Protein AF-0000000075929329 (afdb_homodimer)

Sequence (388 aa):
MALRPLWKFTHVRNILRFARRPSLLTKIAGKAAFSTTAAWSLPVLVRCAEDDSDDTLAAIDPETLSHEFLIKQASVVAVEAASRVLIQLTAAILDAHEAYWKSLNKLSSLLKRFETEVGLCSGDDSIWLEMIAIREETNRLKADVLSLESRMQSVSGLMEAMAQTAFANGAEYAGICANERLLSAERQIRRIKGMALRPLWKFTHVRNILRFARRPSLLTKIAGKAAFSTTAAWSLPVLVRCAEDDSDDTLAAIDPETLSHEFLIKQASVVAVEAASRVLIQLTAAILDAHEAYWKSLNKLSSLLKRFETEVGLCSGDDSIWLEMIAIREETNRLKADVLSLESRMQSVSGLMEAMAQTAFANGAEYAGICANERLLSAERQIRRIKG

Radius of gyration: 33.45 Å; Cα contacts (8 Å, |Δi|>4): 271; chains: 2; bounding box: 57×115×90 Å

Secondary structure (DSSP, 8-state):
--------SGGGGGGSSGGG---SGGGTTS------TTTS--------------S------GGGGSHHHHHHHHHHHHHHHHHHHHHHHHHHHHHHHHHHHHHHHHHHHHHHHHHHHHHTT---HHHHHHHHHHHHHHHHHHHHHHHHHHHHHHHHHHHHHHHHHHHHTT-HHHHHHHHHHHHHHHHHHHHHH-/--------SGGGGGGTTGGG---SGGGTTS-----HHHHS--------------S------GGGGSHHHHHHHHHHHHHHHHHHHHHHHHHHHHHHHHHHHHHHHHHHHHHHHHHHHHHTT---HHHHHHHHHHHHHHHHHHHHHHHHHHHHHHHHHHHHHHHHHHHHTT-HHHHHHHHHHHHHHHHHHHHHH-

InterPro domains:
  IPR009062 Smac/DIABLO-like superfamily [SSF46984] (64-193)
  IPR015142 Smac/DIABLO protein [PF09057] (61-192)
  IPR015142 Smac/DIABLO protein [PTHR32247] (59-192)

pLDDT: mean 74.92, std 27.96, range [27.75, 98.69]

Solvent-accessible surface area (backbone atoms only — not comparable to full-atom values): 21666 Å² total; per-residue (Å²): 134,84,80,80,77,71,82,71,78,65,75,64,60,70,60,58,69,74,63,59,73,75,69,81,70,67,70,77,65,63,86,68,71,66,67,57,75,70,60,67,66,61,60,76,70,64,76,68,77,74,65,85,67,68,83,71,86,56,78,74,53,67,67,70,65,29,58,64,46,48,31,23,50,29,34,42,52,20,41,52,30,45,46,46,27,50,50,44,48,48,51,41,38,53,51,32,48,51,54,29,50,54,38,50,52,51,47,52,52,48,50,52,52,47,55,56,32,48,72,62,78,56,64,54,69,62,61,56,53,51,48,54,53,43,49,53,50,32,52,52,33,47,50,51,33,52,55,50,54,61,43,46,59,39,48,50,49,29,40,52,28,42,21,51,30,15,45,69,46,68,25,47,67,45,16,51,48,36,50,51,50,51,51,51,48,52,48,56,54,42,60,75,72,100,137,85,81,79,79,69,85,66,74,67,73,63,61,70,62,58,68,72,61,61,70,75,68,81,70,68,70,78,62,67,84,70,68,74,60,64,71,69,62,68,70,62,63,76,71,64,77,69,77,74,66,84,68,70,85,68,86,58,74,74,54,66,66,69,64,30,58,64,46,48,32,23,50,29,34,43,53,20,41,51,30,46,48,46,28,50,51,45,48,49,52,42,38,52,51,32,47,51,53,28,51,53,39,49,52,52,46,50,53,48,51,53,53,46,55,58,32,47,73,64,76,57,62,54,69,62,59,57,54,52,48,54,54,43,49,52,51,33,52,51,32,48,50,50,31,52,56,50,55,60,42,47,58,40,48,50,48,28,39,52,28,41,21,52,29,15,45,70,47,68,24,47,67,46,15,51,48,35,49,50,52,51,51,51,49,51,49,56,55,42,60,76,71,101

Nearest PDB structures (foldseek):
  4q4a-assembly1_B  TM=5.766E-01  e=7.936E-01  Thermotoga maritima MSB8
  7ubt-assembly1_A  TM=5.690E-01  e=7.157E-01  Homo sapiens
  7uc6-assembly1_A  TM=5.710E-01  e=9.266E-01  Homo sapiens
  7ubt-assembly1_A  TM=5.587E-01  e=5.883E-01  Homo sapiens
  7uc6-assembly1_A  TM=5.713E-01  e=6.197E-01  Homo sapiens

Structure (mmCIF, N/CA/C/O backbone):
data_AF-0000000075929329-model_v1
#
loop_
_entity.id
_entity.type
_entity.pdbx_description
1 polymer 'Direct IAP-binding protein with low pI'
#
loop_
_atom_site.group_PDB
_atom_site.id
_atom_site.type_symbol
_atom_site.label_atom_id
_atom_site.label_alt_id
_atom_site.label_comp_id
_atom_site.label_asym_id
_atom_site.label_entity_id
_atom_site.label_seq_id
_atom_site.pdbx_PDB_ins_code
_atom_site.Cartn_x
_atom_site.Cartn_y
_atom_site.Cartn_z
_atom_site.occupancy
_atom_site.B_iso_or_equiv
_atom_site.auth_seq_id
_atom_site.auth_comp_id
_atom_site.auth_asym_id
_atom_site.auth_atom_id
_atom_site.pdbx_PDB_model_num
ATOM 1 N N . MET A 1 1 ? 34.156 -64.062 -17.344 1 29.59 1 MET A N 1
ATOM 2 C CA . MET A 1 1 ? 33.531 -63.5 -16.156 1 29.59 1 MET A CA 1
ATOM 3 C C . MET A 1 1 ? 32.375 -62.594 -16.531 1 29.59 1 MET A C 1
ATOM 5 O O . MET A 1 1 ? 32.594 -61.562 -17.188 1 29.59 1 MET A O 1
ATOM 9 N N . ALA A 1 2 ? 31.125 -63.125 -16.781 1 38.38 2 ALA A N 1
ATOM 10 C CA . ALA A 1 2 ? 29.828 -62.719 -17.312 1 38.38 2 ALA A CA 1
ATOM 11 C C . ALA A 1 2 ? 29.156 -61.688 -16.375 1 38.38 2 ALA A C 1
ATOM 13 O O . ALA A 1 2 ? 28.891 -62 -15.219 1 38.38 2 ALA A O 1
ATOM 14 N N . LEU A 1 3 ? 29.578 -60.375 -16.469 1 35.28 3 LEU A N 1
ATOM 15 C CA . LEU A 1 3 ? 29.047 -59.25 -15.742 1 35.28 3 LEU A CA 1
ATOM 16 C C . LEU A 1 3 ? 27.531 -59.188 -15.828 1 35.28 3 LEU A C 1
ATOM 18 O O . LEU A 1 3 ? 26.953 -59.156 -16.922 1 35.28 3 LEU A O 1
ATOM 22 N N . ARG A 1 4 ? 26.766 -59.844 -14.844 1 38.19 4 ARG A N 1
ATOM 23 C CA . ARG A 1 4 ? 25.328 -59.969 -14.602 1 38.19 4 ARG A CA 1
ATOM 24 C C . ARG A 1 4 ? 24.656 -58.625 -14.539 1 38.19 4 ARG A C 1
ATOM 26 O O . ARG A 1 4 ? 24.969 -57.812 -13.664 1 38.19 4 ARG A O 1
ATOM 33 N N . PRO A 1 5 ? 24.203 -57.906 -15.648 1 37.56 5 PRO A N 1
ATOM 34 C CA . PRO A 1 5 ? 23.531 -56.625 -15.789 1 37.56 5 PRO A CA 1
ATOM 35 C C . PRO A 1 5 ? 22.188 -56.562 -15.039 1 37.56 5 PRO A C 1
ATOM 37 O O . PRO A 1 5 ? 21.359 -55.719 -15.328 1 37.56 5 PRO A O 1
ATOM 40 N N . LEU A 1 6 ? 21.844 -57.469 -14.047 1 33.84 6 LEU A N 1
ATOM 41 C CA . LEU A 1 6 ? 20.469 -57.562 -13.594 1 33.84 6 LEU A CA 1
ATOM 42 C C . LEU A 1 6 ? 20.047 -56.312 -12.836 1 33.84 6 LEU A C 1
ATOM 44 O O . LEU A 1 6 ? 19.969 -56.312 -11.609 1 33.84 6 LEU A O 1
ATOM 48 N N . TRP A 1 7 ? 20.688 -55.188 -12.93 1 36.31 7 TRP A N 1
ATOM 49 C CA . TRP A 1 7 ? 20.078 -54.125 -12.109 1 36.31 7 TRP A CA 1
ATOM 50 C C . TRP A 1 7 ? 18.594 -54 -12.414 1 36.31 7 TRP A C 1
ATOM 52 O O . TRP A 1 7 ? 18.203 -53.531 -13.492 1 36.31 7 TRP A O 1
ATOM 62 N N . LYS A 1 8 ? 17.734 -55.031 -12.188 1 37.44 8 LYS A N 1
ATOM 63 C CA . LYS A 1 8 ? 16.297 -55.25 -12.258 1 37.44 8 LYS A CA 1
ATOM 64 C C . LYS A 1 8 ? 15.539 -54.031 -11.711 1 37.44 8 LYS A C 1
ATOM 66 O O . LYS A 1 8 ? 16.078 -53.281 -10.898 1 37.44 8 LYS A O 1
ATOM 71 N N . PHE A 1 9 ? 14.172 -53.812 -12.172 1 38.62 9 PHE A N 1
ATOM 72 C CA . PHE A 1 9 ? 12.977 -52.969 -12.281 1 38.62 9 PHE A CA 1
ATOM 73 C C . PHE A 1 9 ? 12.336 -52.781 -10.906 1 38.62 9 PHE A C 1
ATOM 75 O O . PHE A 1 9 ? 11.109 -52.75 -10.789 1 38.62 9 PHE A O 1
ATOM 82 N N . THR A 1 10 ? 13.016 -53.062 -9.805 1 36.31 10 THR A N 1
ATOM 83 C CA . THR A 1 10 ? 12.258 -52.938 -8.57 1 36.31 10 THR A CA 1
ATOM 84 C C . THR A 1 10 ? 11.766 -51.5 -8.375 1 36.31 10 THR A C 1
ATOM 86 O O . THR A 1 10 ? 10.938 -51.25 -7.504 1 36.31 10 THR A O 1
ATOM 89 N N . HIS A 1 11 ? 12.461 -50.625 -8.953 1 36.62 11 HIS A N 1
ATOM 90 C CA . HIS A 1 11 ? 12.125 -49.25 -8.531 1 36.62 11 HIS A CA 1
ATOM 91 C C . HIS A 1 11 ? 10.75 -48.844 -9.039 1 36.62 11 HIS A C 1
ATOM 93 O O . HIS A 1 11 ? 10.305 -47.719 -8.797 1 36.62 11 HIS A O 1
ATOM 99 N N . VAL A 1 12 ? 10.07 -49.719 -9.891 1 37.91 12 VAL A N 1
ATOM 100 C CA . VAL A 1 12 ? 8.773 -49.281 -10.375 1 37.91 12 VAL A CA 1
ATOM 101 C C . VAL A 1 12 ? 7.742 -49.344 -9.25 1 37.91 12 VAL A C 1
ATOM 103 O O . VAL A 1 12 ? 6.645 -48.781 -9.367 1 37.91 12 VAL A O 1
ATOM 106 N N . ARG A 1 13 ? 7.926 -50.188 -8.211 1 40.38 13 ARG A N 1
ATOM 107 C CA . ARG A 1 13 ? 6.855 -50.375 -7.246 1 40.38 13 ARG A CA 1
ATOM 108 C C . ARG A 1 13 ? 6.598 -49.125 -6.438 1 40.38 13 ARG A C 1
ATOM 110 O O . ARG A 1 13 ? 5.484 -48.906 -5.961 1 40.38 13 ARG A O 1
ATOM 117 N N . ASN A 1 14 ? 7.633 -48.469 -6.07 1 37.38 14 ASN A N 1
ATOM 118 C CA . ASN A 1 14 ? 7.398 -47.438 -5.078 1 37.38 14 ASN A CA 1
ATOM 119 C C . ASN A 1 14 ? 6.613 -46.25 -5.668 1 37.38 14 ASN A C 1
ATOM 121 O O . ASN A 1 14 ? 6.199 -45.344 -4.945 1 37.38 14 ASN A O 1
ATOM 125 N N . ILE A 1 15 ? 6.547 -46.25 -7.035 1 37.78 15 ILE A N 1
ATOM 126 C CA . ILE A 1 15 ? 5.844 -45.094 -7.578 1 37.78 15 ILE A CA 1
ATOM 127 C C . ILE A 1 15 ? 4.344 -45.25 -7.344 1 37.78 15 ILE A C 1
ATOM 129 O O . ILE A 1 15 ? 3.609 -44.25 -7.324 1 37.78 15 ILE A O 1
ATOM 133 N N . LEU A 1 16 ? 3.785 -46.5 -7.109 1 38.94 16 LEU A N 1
ATOM 134 C CA . LEU A 1 16 ? 2.338 -46.656 -7.062 1 38.94 16 LEU A CA 1
ATOM 135 C C . LEU A 1 16 ? 1.771 -46.156 -5.746 1 38.94 16 LEU A C 1
ATOM 137 O O . LEU A 1 16 ? 0.553 -46.031 -5.594 1 38.94 16 LEU A O 1
ATOM 141 N N . ARG A 1 17 ? 2.555 -46.219 -4.668 1 39.34 17 ARG A N 1
ATOM 142 C CA . ARG A 1 17 ? 1.906 -45.906 -3.4 1 39.34 17 ARG A CA 1
ATOM 143 C C . ARG A 1 17 ? 1.421 -44.469 -3.375 1 39.34 17 ARG A C 1
ATOM 145 O O . ARG A 1 17 ? 0.532 -44.125 -2.596 1 39.34 17 ARG A O 1
ATOM 152 N N . PHE A 1 18 ? 2.24 -43.656 -3.939 1 37.81 18 PHE A N 1
ATOM 153 C CA . PHE A 1 18 ? 1.845 -42.25 -3.752 1 37.81 18 PHE A CA 1
ATOM 154 C C . PHE A 1 18 ? 0.615 -41.938 -4.59 1 37.81 18 PHE A C 1
ATOM 156 O O . PHE A 1 18 ? -0.002 -40.875 -4.41 1 37.81 18 PHE A O 1
ATOM 163 N N . ALA A 1 19 ? 0.263 -42.812 -5.617 1 37.69 19 ALA A N 1
ATOM 164 C CA . ALA A 1 19 ? -0.782 -42.375 -6.531 1 37.69 19 ALA A CA 1
ATOM 165 C C . ALA A 1 19 ? -2.162 -42.5 -5.895 1 37.69 19 ALA A C 1
ATOM 167 O O . ALA A 1 19 ? -3.174 -42.188 -6.523 1 37.69 19 ALA A O 1
ATOM 168 N N . ARG A 1 20 ? -2.299 -43.375 -4.883 1 36.59 20 ARG A N 1
ATOM 169 C CA . ARG A 1 20 ? -3.699 -43.688 -4.621 1 36.59 20 ARG A CA 1
ATOM 170 C C . ARG A 1 20 ? -4.438 -42.469 -4.051 1 36.59 20 ARG A C 1
ATOM 172 O O . ARG A 1 20 ? -5.578 -42.594 -3.598 1 36.59 20 ARG A O 1
ATOM 179 N N . ARG A 1 21 ? -3.783 -41.594 -3.457 1 35.66 21 ARG A N 1
ATOM 180 C CA . ARG A 1 21 ? -4.824 -40.781 -2.811 1 35.66 21 ARG A CA 1
ATOM 181 C C . ARG A 1 21 ? -5.742 -40.156 -3.844 1 35.66 21 ARG A C 1
ATOM 183 O O . ARG A 1 21 ? -5.301 -39.312 -4.641 1 35.66 21 ARG A O 1
ATOM 190 N N . PRO A 1 22 ? -6.891 -40.844 -4.363 1 35.06 22 PRO A N 1
ATOM 191 C CA . PRO A 1 22 ? -7.84 -40.188 -5.277 1 35.06 22 PRO A CA 1
ATOM 192 C C . PRO A 1 22 ? -8.336 -38.844 -4.75 1 35.06 22 PRO A C 1
ATOM 194 O O . PRO A 1 22 ? -8.953 -38.781 -3.684 1 35.06 22 PRO A O 1
ATOM 197 N N . SER A 1 23 ? -7.566 -37.875 -4.648 1 33.62 23 SER A N 1
ATOM 198 C CA . SER A 1 23 ? -8.281 -36.656 -4.289 1 33.62 23 SER A CA 1
ATOM 199 C C . SER A 1 23 ? -9.438 -36.406 -5.246 1 33.62 23 SER A C 1
ATOM 201 O O . SER A 1 23 ? -9.359 -36.719 -6.43 1 33.62 23 SER A O 1
ATOM 203 N N . LEU A 1 24 ? -10.703 -36.312 -4.711 1 32.81 24 LEU A N 1
ATOM 204 C CA . L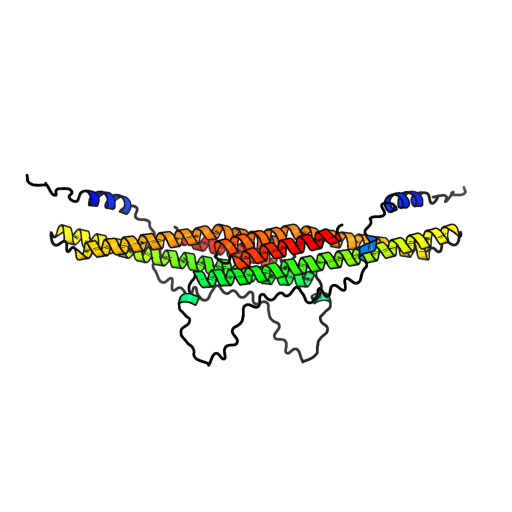EU A 1 24 ? -12 -35.844 -5.18 1 32.81 24 LEU A CA 1
ATOM 205 C C . LEU A 1 24 ? -11.852 -34.656 -6.125 1 32.81 24 LEU A C 1
ATOM 207 O O . LEU A 1 24 ? -12.836 -34.031 -6.488 1 32.81 24 LEU A O 1
ATOM 211 N N . LEU A 1 25 ? -10.68 -34.375 -6.504 1 34.91 25 LEU A N 1
ATOM 212 C CA . LEU A 1 25 ? -10.641 -33.094 -7.211 1 34.91 25 LEU A CA 1
ATOM 213 C C . LEU A 1 25 ? -11.234 -33.219 -8.609 1 34.91 25 LEU A C 1
ATOM 215 O O . LEU A 1 25 ? -11.203 -32.281 -9.391 1 34.91 25 LEU A O 1
ATOM 219 N N . THR A 1 26 ? -11.672 -34.469 -9.008 1 34.47 26 THR A N 1
ATOM 220 C CA . THR A 1 26 ? -11.953 -34.562 -10.438 1 34.47 26 THR A CA 1
ATOM 221 C C . THR A 1 26 ? -13.094 -33.625 -10.82 1 34.47 26 THR A C 1
ATOM 223 O O . THR A 1 26 ? -13.281 -33.312 -12 1 34.47 26 THR A O 1
ATOM 226 N N . LYS A 1 27 ? -14.164 -33.625 -10.023 1 36.75 27 LYS A N 1
ATOM 227 C CA . LYS A 1 27 ? -15.438 -33.219 -10.617 1 36.75 27 LYS A CA 1
ATOM 228 C C . LYS A 1 27 ? -15.398 -31.766 -11.078 1 36.75 27 LYS A C 1
ATOM 230 O O . LYS A 1 27 ? -16.406 -31.234 -11.531 1 36.75 27 LYS A O 1
ATOM 235 N N . ILE A 1 28 ? -14.609 -30.984 -10.539 1 34.75 28 ILE A N 1
ATOM 236 C CA . ILE A 1 28 ? -14.953 -29.594 -10.828 1 34.75 28 ILE A CA 1
ATOM 237 C C . ILE A 1 28 ? -14.555 -29.25 -12.258 1 34.75 28 ILE A C 1
ATOM 239 O O . ILE A 1 28 ? -13.578 -28.516 -12.477 1 34.75 28 ILE A O 1
ATOM 243 N N . ALA A 1 29 ? -14.406 -30.25 -13.172 1 31.39 29 ALA A N 1
ATOM 244 C CA . ALA A 1 29 ? -14.039 -29.812 -14.516 1 31.39 29 ALA A CA 1
ATOM 245 C C . ALA A 1 29 ? -15.156 -28.984 -15.141 1 31.39 29 ALA A C 1
ATOM 247 O O . ALA A 1 29 ? -15.172 -28.766 -16.359 1 31.39 29 ALA A O 1
ATOM 248 N N . GLY A 1 30 ? -16.406 -29 -14.562 1 27.75 30 GLY A N 1
ATOM 249 C CA . GLY A 1 30 ? -17.328 -28.281 -15.422 1 27.75 30 GLY A CA 1
ATOM 250 C C . GLY A 1 30 ? -16.719 -27.016 -16 1 27.75 30 GLY A C 1
ATOM 251 O O . GLY A 1 30 ? -15.656 -26.562 -15.578 1 27.75 30 GLY A O 1
ATOM 252 N N . LYS A 1 31 ? -17.656 -26.312 -17 1 33.41 31 LYS A N 1
ATOM 253 C CA . LYS A 1 31 ? -17.562 -25.125 -17.859 1 33.41 31 LYS A CA 1
ATOM 254 C C . LYS A 1 31 ? -17.109 -23.906 -17.062 1 33.41 31 LYS A C 1
ATOM 256 O O . LYS A 1 31 ? -17.922 -23.062 -16.688 1 33.41 31 LYS A O 1
ATOM 261 N N . ALA A 1 32 ? -16.453 -24.031 -16.016 1 31.56 32 ALA A N 1
ATOM 262 C CA . ALA A 1 32 ? -16.203 -22.703 -15.492 1 31.56 32 ALA A CA 1
ATOM 263 C C . ALA A 1 32 ? -15.375 -21.875 -16.469 1 31.56 32 ALA A C 1
ATOM 265 O O . ALA A 1 32 ? -14.156 -22.047 -16.578 1 31.56 32 ALA A O 1
ATOM 266 N N . ALA A 1 33 ? -15.859 -21.781 -17.797 1 32.19 33 ALA A N 1
ATOM 267 C CA . ALA A 1 33 ? -15.352 -20.656 -18.578 1 32.19 33 ALA A CA 1
ATOM 268 C C . ALA A 1 33 ? -15.211 -19.406 -17.719 1 32.19 33 ALA A C 1
ATOM 270 O O . ALA A 1 33 ? -16.219 -18.844 -17.266 1 32.19 33 ALA A O 1
ATOM 271 N N . PHE A 1 34 ? -14.375 -19.469 -16.891 1 31.61 34 PHE A N 1
ATOM 272 C CA . PHE A 1 34 ? -13.938 -18.297 -16.141 1 31.61 34 PHE A CA 1
ATOM 273 C C . PHE A 1 34 ? -13.711 -17.109 -17.078 1 31.61 34 PHE A C 1
ATOM 275 O O . PHE A 1 34 ? -12.766 -17.109 -17.875 1 31.61 34 PHE A O 1
ATOM 282 N N . SER A 1 35 ? -14.828 -16.703 -17.766 1 30.44 35 SER A N 1
ATOM 283 C CA . SER A 1 35 ? -14.805 -15.297 -18.156 1 30.44 35 SER A CA 1
ATOM 284 C C . SER A 1 35 ? -14.172 -14.438 -17.078 1 30.44 35 SER A C 1
ATOM 286 O O . SER A 1 35 ? -14.859 -13.977 -16.156 1 30.44 35 SER A O 1
ATOM 288 N N . THR A 1 36 ? -13.273 -15.023 -16.516 1 32.78 36 THR A N 1
ATOM 289 C CA . THR A 1 36 ? -12.547 -14.281 -15.484 1 32.78 36 THR A CA 1
ATOM 290 C C . THR A 1 36 ? -12.141 -12.906 -16 1 32.78 36 THR A C 1
ATOM 292 O O . THR A 1 36 ? -11.461 -12.148 -15.312 1 32.78 36 THR A O 1
ATOM 295 N N . THR A 1 37 ? -12.078 -12.922 -17.406 1 33.25 37 THR A N 1
ATOM 296 C CA . THR A 1 37 ? -11.516 -11.617 -17.75 1 33.25 37 THR A CA 1
ATOM 297 C C . THR A 1 37 ? -12.352 -10.492 -17.141 1 33.25 37 THR A C 1
ATOM 299 O O . THR A 1 37 ? -11.844 -9.398 -16.906 1 33.25 37 THR A O 1
ATOM 302 N N . ALA A 1 38 ? -13.711 -10.68 -17.375 1 32.16 38 ALA A N 1
ATOM 303 C CA . ALA A 1 38 ? -14.578 -9.508 -17.328 1 32.16 38 ALA A CA 1
ATOM 304 C C . ALA A 1 38 ? -14.68 -8.961 -15.906 1 32.16 38 ALA A C 1
ATOM 306 O O . ALA A 1 38 ? -15.203 -7.871 -15.688 1 32.16 38 ALA A O 1
ATOM 307 N N . ALA A 1 39 ? -14.695 -9.914 -14.945 1 34.84 39 ALA A N 1
ATOM 308 C CA . ALA A 1 39 ? -15.266 -9.352 -13.727 1 34.84 39 ALA A CA 1
ATOM 309 C C . ALA A 1 39 ? -14.391 -8.227 -13.18 1 34.84 39 ALA A C 1
ATOM 311 O O . ALA A 1 39 ? -14.828 -7.438 -12.336 1 34.84 39 ALA A O 1
ATOM 312 N N . TRP A 1 40 ? -13.164 -8.57 -13.25 1 35.72 40 TRP A N 1
ATOM 313 C CA . TRP A 1 40 ? -12.422 -8.008 -12.125 1 35.72 40 TRP A CA 1
ATOM 314 C C . TRP A 1 40 ? -12.305 -6.496 -12.25 1 35.72 40 TRP A C 1
ATOM 316 O O . TRP A 1 40 ? -11.641 -5.848 -11.438 1 35.72 40 TRP A O 1
ATOM 326 N N . SER A 1 41 ? -12.312 -6.098 -13.547 1 36.81 41 SER A N 1
ATOM 327 C CA . SER A 1 41 ? -11.984 -4.684 -13.391 1 36.81 41 SER A CA 1
ATOM 328 C C . SER A 1 41 ? -13.117 -3.934 -12.695 1 36.81 41 SER A C 1
ATOM 330 O O . SER A 1 41 ? -14.102 -3.561 -13.328 1 36.81 41 SER A O 1
ATOM 332 N N . LEU A 1 42 ? -13.602 -4.488 -11.695 1 33.09 42 LEU A N 1
ATOM 333 C CA . LEU A 1 42 ? -14.523 -3.502 -11.141 1 33.09 42 LEU A CA 1
ATOM 334 C C . LEU A 1 42 ? -13.891 -2.117 -11.117 1 33.09 42 LEU A C 1
ATOM 336 O O . LEU A 1 42 ? -12.953 -1.876 -10.352 1 33.09 42 LEU A O 1
ATOM 340 N N . PRO A 1 43 ? -13.852 -1.519 -12.305 1 33.66 43 PRO A N 1
ATOM 341 C CA . PRO A 1 43 ? -13.508 -0.115 -12.07 1 33.66 43 PRO A CA 1
ATOM 342 C C . PRO A 1 43 ? -14.336 0.514 -10.953 1 33.66 43 PRO A C 1
ATOM 344 O O . PRO A 1 43 ? -15.539 0.264 -10.859 1 33.66 43 PRO A O 1
ATOM 347 N N . VAL A 1 44 ? -13.945 0.513 -9.898 1 34.16 44 VAL A N 1
ATOM 348 C CA . VAL A 1 44 ? -14.648 1.523 -9.117 1 34.16 44 VAL A CA 1
ATOM 349 C C . VAL A 1 44 ? -14.984 2.721 -10 1 34.16 44 VAL A C 1
ATOM 351 O O . VAL A 1 44 ? -14.094 3.43 -10.469 1 34.16 44 VAL A O 1
ATOM 354 N N . LEU A 1 45 ? -15.984 2.49 -10.867 1 30.81 45 LEU A N 1
ATOM 355 C CA . LEU A 1 45 ? -16.531 3.674 -11.523 1 30.81 45 LEU A CA 1
ATOM 356 C C . LEU A 1 45 ? -16.578 4.855 -10.562 1 30.81 45 LEU A C 1
ATOM 358 O O . LEU A 1 45 ? -17.422 4.891 -9.664 1 30.81 45 LEU A O 1
ATOM 362 N N . VAL A 1 46 ? -15.586 5.305 -10.078 1 33.84 46 VAL A N 1
ATOM 363 C CA . VAL A 1 46 ? -15.734 6.707 -9.695 1 33.84 46 VAL A CA 1
ATOM 364 C C . VAL A 1 46 ? -16.422 7.477 -10.828 1 33.84 46 VAL A C 1
ATOM 366 O O . VAL A 1 46 ? -15.977 7.422 -11.977 1 33.84 46 VAL A O 1
ATOM 369 N N . ARG A 1 47 ? -17.766 7.504 -10.859 1 27.88 47 ARG A N 1
ATOM 370 C CA . ARG A 1 47 ? -18.438 8.5 -11.688 1 27.88 47 ARG A CA 1
ATOM 371 C C . ARG A 1 47 ? -17.484 9.609 -12.102 1 27.88 47 ARG A C 1
ATOM 373 O O . ARG A 1 47 ? -17.078 10.422 -11.266 1 27.88 47 ARG A O 1
ATOM 380 N N . CYS A 1 48 ? -16.672 9.305 -13.008 1 32.41 48 CYS A N 1
ATOM 381 C CA . CYS A 1 48 ? -16.281 10.539 -13.68 1 32.41 48 CYS A CA 1
ATOM 382 C C . CYS A 1 48 ? -17.5 11.32 -14.156 1 32.41 48 CYS A C 1
ATOM 384 O O . CYS A 1 48 ? -18.312 10.797 -14.914 1 32.41 48 CYS A O 1
ATOM 386 N N . ALA A 1 49 ? -18.266 12.156 -13.516 1 31 49 ALA A N 1
ATOM 387 C CA . ALA A 1 49 ? -19.172 13.195 -14.016 1 31 49 ALA A CA 1
ATOM 388 C C . ALA A 1 49 ? -18.766 13.648 -15.414 1 31 49 ALA A C 1
ATOM 390 O O . ALA A 1 49 ? -17.656 14.188 -15.602 1 31 49 ALA A O 1
ATOM 391 N N . GLU A 1 50 ? -19.016 12.984 -16.5 1 31.56 50 GLU A N 1
ATOM 392 C CA . GLU A 1 50 ? -19.125 13.633 -17.812 1 31.56 50 GLU A CA 1
A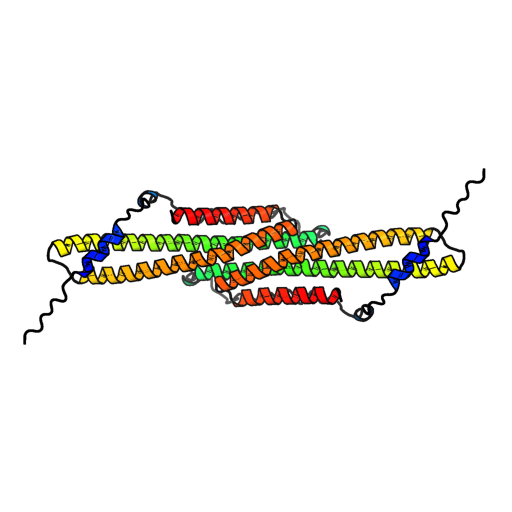TOM 393 C C . GLU A 1 50 ? -19.938 14.922 -17.719 1 31.56 50 GLU A C 1
ATOM 395 O O . GLU A 1 50 ? -21.062 14.992 -18.219 1 31.56 50 GLU A O 1
ATOM 400 N N . ASP A 1 51 ? -20.484 15.43 -16.703 1 30.72 51 ASP A N 1
ATOM 401 C CA . ASP A 1 51 ? -21.109 16.703 -17.016 1 30.72 51 ASP A CA 1
ATOM 402 C C . ASP A 1 51 ? -20.281 17.484 -18.047 1 30.72 51 ASP A C 1
ATOM 404 O O . ASP A 1 51 ? -19.047 17.359 -18.062 1 30.72 51 ASP A O 1
ATOM 408 N N . ASP A 1 52 ? -20.781 17.875 -19.344 1 32.19 52 ASP A N 1
ATOM 409 C CA . ASP A 1 52 ? -20.516 19.047 -20.188 1 32.19 52 ASP A CA 1
ATOM 410 C C . ASP A 1 52 ? -19.797 20.141 -19.406 1 32.19 52 ASP A C 1
ATOM 412 O O . ASP A 1 52 ? -20.438 20.938 -18.734 1 32.19 52 ASP A O 1
ATOM 416 N N . SER A 1 53 ? -19 19.797 -18.719 1 31.28 53 SER A N 1
ATOM 417 C CA . SER A 1 53 ? -18.281 20.891 -18.094 1 31.28 53 SER A CA 1
ATOM 418 C C . SER A 1 53 ? -17.828 21.922 -19.125 1 31.28 53 SER A C 1
ATOM 420 O O . SER A 1 53 ? -17.062 21.594 -20.047 1 31.28 53 SER A O 1
ATOM 422 N N . ASP A 1 54 ? -18.625 22.797 -19.797 1 32.44 54 ASP A N 1
ATOM 423 C CA . ASP A 1 54 ? -18.234 24.156 -20.109 1 32.44 54 ASP A CA 1
ATOM 424 C C . ASP A 1 54 ? -16.875 24.5 -19.5 1 32.44 54 ASP A C 1
ATOM 426 O O . ASP A 1 54 ? -16.531 23.984 -18.438 1 32.44 54 ASP A O 1
ATOM 430 N N . ASP A 1 55 ? -15.844 25 -20.312 1 35.5 55 ASP A N 1
ATOM 431 C CA . ASP A 1 55 ? -14.484 25.547 -20.266 1 35.5 55 ASP A CA 1
ATOM 432 C C . ASP A 1 55 ? -14.227 26.234 -18.922 1 35.5 55 ASP A C 1
ATOM 434 O O . ASP A 1 55 ? -13.266 27 -18.781 1 35.5 55 ASP A O 1
ATOM 438 N N . THR A 1 56 ? -15.289 26.797 -18.297 1 32.41 56 THR A N 1
ATOM 439 C CA . THR A 1 56 ? -14.977 27.719 -17.203 1 32.41 56 THR A CA 1
ATOM 440 C C . THR A 1 56 ? -13.984 27.094 -16.234 1 32.41 56 THR A C 1
ATOM 442 O O . THR A 1 56 ? -14.156 25.953 -15.797 1 32.41 56 THR A O 1
ATOM 445 N N . LEU A 1 57 ? -12.633 27.375 -16.141 1 37.62 57 LEU A N 1
ATOM 446 C CA . LEU A 1 57 ? -11.703 27.719 -15.07 1 37.62 57 LEU A CA 1
ATOM 447 C C . LEU A 1 57 ? -12.414 27.734 -13.719 1 37.62 57 LEU A C 1
ATOM 449 O O . LEU A 1 57 ? -12.094 28.562 -12.859 1 37.62 57 LEU A O 1
ATOM 453 N N . ALA A 1 58 ? -13.492 27.438 -13.68 1 42.62 58 ALA A N 1
ATOM 454 C CA . ALA A 1 58 ? -14.406 27.734 -12.578 1 42.62 58 ALA A CA 1
ATOM 455 C C . ALA A 1 58 ? -13.734 27.516 -11.227 1 42.62 58 ALA A C 1
ATOM 457 O O . ALA A 1 58 ? -12.742 26.797 -11.141 1 42.62 58 ALA A O 1
ATOM 458 N N . ALA A 1 59 ? -14.203 27.797 -9.969 1 42.97 59 ALA A N 1
ATOM 459 C CA . ALA A 1 59 ? -13.789 28 -8.586 1 42.97 59 ALA A CA 1
ATOM 460 C C . ALA A 1 59 ? -13.312 26.703 -7.953 1 42.97 59 ALA A C 1
ATOM 462 O O . ALA A 1 59 ? -14.094 25.75 -7.793 1 42.97 59 ALA A O 1
ATOM 463 N N . ILE A 1 60 ? -12.156 25.844 -8.461 1 48.59 60 ILE A N 1
ATOM 464 C CA . ILE A 1 60 ? -11.531 24.906 -7.539 1 48.59 60 ILE A CA 1
ATOM 465 C C . ILE A 1 60 ? -12.141 25.078 -6.148 1 48.59 60 ILE A C 1
ATOM 467 O O . ILE A 1 60 ? -12.031 26.141 -5.539 1 48.59 60 ILE A O 1
ATOM 471 N N . ASP A 1 61 ? -13.305 24.422 -6.035 1 53.41 61 ASP A N 1
ATOM 472 C CA . ASP A 1 61 ? -13.844 24.516 -4.68 1 53.41 61 ASP A CA 1
ATOM 473 C C . ASP A 1 61 ? -12.734 24.406 -3.641 1 53.41 61 ASP A C 1
ATOM 475 O O . ASP A 1 61 ? -11.938 23.469 -3.664 1 53.41 61 ASP A O 1
ATOM 479 N N . PRO A 1 62 ? -12.336 25.422 -3.154 1 62.5 62 PRO A N 1
ATOM 480 C CA . PRO A 1 62 ? -11.305 25.422 -2.119 1 62.5 62 PRO A CA 1
ATOM 481 C C . PRO A 1 62 ? -11.336 24.172 -1.246 1 62.5 62 PRO A C 1
ATOM 483 O O . PRO A 1 62 ? -10.297 23.75 -0.719 1 62.5 62 PRO A O 1
ATOM 486 N N . GLU A 1 63 ? -12.594 23.547 -1.144 1 60.81 63 GLU A N 1
ATOM 487 C CA . GLU A 1 63 ? -12.672 22.359 -0.29 1 60.81 63 GLU A CA 1
ATOM 488 C C . GLU A 1 63 ? -11.93 21.188 -0.909 1 60.81 63 GLU A C 1
ATOM 490 O O . GLU A 1 63 ? -11.438 20.312 -0.194 1 60.81 63 GLU A O 1
ATOM 495 N N . THR A 1 64 ? -11.945 21.188 -2.213 1 68.19 64 THR A N 1
ATOM 496 C CA . THR A 1 64 ? -11.281 20.078 -2.898 1 68.19 64 THR A CA 1
ATOM 497 C C . THR A 1 64 ? -9.766 20.297 -2.912 1 68.19 64 THR A C 1
ATOM 499 O O . THR A 1 64 ? -9.016 19.406 -3.332 1 68.19 64 THR A O 1
ATOM 502 N N . LEU A 1 65 ? -9.469 21.203 -2.4 1 68.94 65 LEU A N 1
ATOM 503 C CA . LEU A 1 65 ? -8.039 21.5 -2.322 1 68.94 65 LEU A CA 1
ATOM 504 C C . LEU A 1 65 ? -7.543 21.391 -0.885 1 68.94 65 LEU A C 1
ATOM 506 O O . LEU A 1 65 ? -6.371 21.656 -0.609 1 68.94 65 LEU A O 1
ATOM 510 N N . SER A 1 66 ? -8.492 20.953 -0.101 1 85.19 66 SER A N 1
ATOM 511 C CA . SER A 1 66 ? -8.047 20.797 1.281 1 85.19 66 SER A CA 1
ATOM 512 C C . SER A 1 66 ? -7.145 19.578 1.438 1 85.19 66 SER A C 1
ATOM 514 O O . SER A 1 66 ? -7.211 18.641 0.642 1 85.19 66 SER A O 1
ATOM 516 N N . HIS A 1 67 ? -6.363 19.688 2.281 1 89.88 67 HIS A N 1
ATOM 517 C CA . HIS A 1 67 ? -5.484 18.562 2.588 1 89.88 67 HIS A CA 1
ATOM 518 C C . HIS A 1 67 ? -6.281 17.297 2.871 1 89.88 67 HIS A C 1
ATOM 520 O O . HIS A 1 67 ? -5.902 16.203 2.432 1 89.88 67 HIS A O 1
ATOM 526 N N . GLU A 1 68 ? -7.332 17.422 3.502 1 91.12 68 GLU A N 1
ATOM 527 C CA . GLU A 1 68 ? -8.156 16.266 3.852 1 91.12 68 GLU A CA 1
ATOM 528 C C . GLU A 1 68 ? -8.695 15.578 2.604 1 91.12 68 GLU A C 1
ATOM 530 O O . GLU A 1 68 ? -8.664 14.344 2.51 1 91.12 68 GLU A O 1
ATOM 535 N N . PHE A 1 69 ? -9.156 16.391 1.753 1 92.38 69 PHE A N 1
ATOM 536 C CA . PHE A 1 69 ? -9.695 15.836 0.517 1 92.38 69 PHE A CA 1
ATOM 537 C C . PHE A 1 69 ? -8.594 15.156 -0.289 1 92.38 69 PHE A C 1
ATOM 539 O O . PHE A 1 69 ? -8.781 14.031 -0.772 1 92.38 69 PHE A O 1
ATOM 546 N N . LEU A 1 70 ? -7.473 15.742 -0.457 1 94.31 70 LEU A N 1
ATOM 547 C CA . LEU A 1 70 ? -6.371 15.211 -1.251 1 94.31 70 LEU A CA 1
ATOM 548 C C . LEU A 1 70 ? -5.84 13.914 -0.646 1 94.31 70 LEU A C 1
ATOM 550 O O . LEU A 1 70 ? -5.52 12.969 -1.372 1 94.31 70 LEU A O 1
ATOM 554 N N . ILE A 1 71 ? -5.711 13.789 0.612 1 96.75 71 ILE A N 1
ATOM 555 C CA . ILE A 1 71 ? -5.242 12.594 1.301 1 96.75 71 ILE A CA 1
ATOM 556 C C . ILE A 1 71 ? -6.238 11.453 1.092 1 96.75 71 ILE A C 1
ATOM 558 O O . ILE A 1 71 ? -5.844 10.32 0.816 1 96.75 71 ILE A O 1
ATOM 562 N N . LYS A 1 72 ? -7.516 11.836 1.229 1 96.19 72 LYS A N 1
ATOM 563 C CA . LYS A 1 72 ? -8.555 10.836 1.015 1 96.19 72 LYS A CA 1
ATOM 564 C C . LYS A 1 72 ? -8.516 10.289 -0.412 1 96.19 72 LYS A C 1
ATOM 566 O O . LYS A 1 72 ? -8.57 9.078 -0.622 1 96.19 72 LYS A O 1
ATOM 571 N N . GLN A 1 73 ? -8.398 11.188 -1.354 1 95.62 73 GLN A N 1
ATOM 572 C CA . GLN A 1 73 ? -8.344 10.781 -2.754 1 95.62 73 GLN A CA 1
ATOM 573 C C . GLN A 1 73 ? -7.102 9.938 -3.031 1 95.62 73 GLN A C 1
ATOM 575 O O . GLN A 1 73 ? -7.18 8.914 -3.725 1 95.62 73 GLN A O 1
ATOM 580 N N . ALA A 1 74 ? -5.992 10.391 -2.566 1 96.88 74 ALA A N 1
ATOM 581 C CA . ALA A 1 74 ? -4.766 9.625 -2.752 1 96.88 74 ALA A CA 1
ATOM 582 C C . ALA A 1 74 ? -4.898 8.227 -2.162 1 96.88 74 ALA A C 1
ATOM 584 O O . ALA A 1 74 ? -4.387 7.254 -2.727 1 96.88 74 ALA A O 1
ATOM 585 N N . SER A 1 75 ? -5.578 8.133 -1.03 1 97.81 75 SER A N 1
ATOM 586 C CA . SER A 1 75 ? -5.789 6.84 -0.391 1 97.81 75 SER A CA 1
ATOM 587 C C . SER A 1 75 ? -6.664 5.934 -1.251 1 97.81 75 SER A C 1
ATOM 589 O O . SER A 1 75 ? -6.395 4.734 -1.373 1 97.81 75 SER A O 1
ATOM 591 N N . VAL A 1 76 ? -7.691 6.461 -1.845 1 97.69 76 VAL A N 1
ATOM 592 C CA . VAL A 1 76 ? -8.578 5.68 -2.701 1 97.69 76 VAL A CA 1
ATOM 593 C C . VAL A 1 76 ? -7.805 5.145 -3.902 1 97.69 76 VAL A C 1
ATOM 595 O O . VAL A 1 76 ? -7.91 3.965 -4.242 1 97.69 76 VAL A O 1
ATOM 598 N N . VAL A 1 77 ? -7.043 6.02 -4.504 1 97.38 77 VAL A N 1
ATOM 599 C CA . VAL A 1 77 ? -6.238 5.629 -5.656 1 97.38 77 VAL A CA 1
ATOM 600 C C . VAL A 1 77 ? -5.242 4.547 -5.246 1 97.38 77 VAL A C 1
ATOM 602 O O . VAL A 1 77 ? -5.02 3.588 -5.992 1 97.38 77 VAL A O 1
ATOM 605 N N . ALA A 1 78 ? -4.621 4.68 -4.086 1 98.12 78 ALA A N 1
ATOM 606 C CA . ALA A 1 78 ? -3.646 3.705 -3.6 1 98.12 78 ALA A CA 1
ATOM 607 C C . ALA A 1 78 ? -4.297 2.346 -3.367 1 98.12 78 ALA A C 1
ATOM 609 O O . ALA A 1 78 ? -3.699 1.306 -3.652 1 98.12 78 ALA A O 1
ATOM 610 N N . VAL A 1 79 ? -5.551 2.354 -2.857 1 98.25 79 VAL A N 1
ATOM 611 C CA . VAL A 1 79 ? -6.266 1.097 -2.668 1 98.25 79 VAL A CA 1
ATOM 612 C C . VAL A 1 79 ? -6.5 0.427 -4.02 1 98.25 79 VAL A C 1
ATOM 614 O O . VAL A 1 79 ? -6.305 -0.783 -4.16 1 98.25 79 VAL A O 1
ATOM 617 N N . GLU A 1 80 ? -6.824 1.176 -4.977 1 97.06 80 GLU A N 1
ATOM 618 C CA . GLU A 1 80 ? -7.047 0.625 -6.312 1 97.06 80 GLU A CA 1
ATOM 619 C C . GLU A 1 80 ? -5.762 0.035 -6.887 1 97.06 80 GLU A C 1
ATOM 621 O O . GLU A 1 80 ? -5.773 -1.062 -7.445 1 97.06 80 GLU A O 1
ATOM 626 N N . ALA A 1 81 ? -4.734 0.744 -6.703 1 97.88 81 ALA A N 1
ATOM 627 C CA . ALA A 1 81 ? -3.453 0.274 -7.223 1 97.88 81 ALA A CA 1
ATOM 628 C C . ALA A 1 81 ? -3 -0.993 -6.504 1 97.88 81 ALA A C 1
ATOM 630 O O . ALA A 1 81 ? -2.541 -1.945 -7.137 1 97.88 81 ALA A O 1
ATOM 631 N N . ALA A 1 82 ? -3.104 -1.032 -5.238 1 98.44 82 ALA A N 1
ATOM 632 C CA . ALA A 1 82 ? -2.744 -2.223 -4.473 1 98.44 82 ALA A CA 1
ATOM 633 C C . ALA A 1 82 ? -3.643 -3.4 -4.836 1 98.44 82 ALA A C 1
ATOM 635 O O . ALA A 1 82 ? -3.186 -4.543 -4.895 1 98.44 82 ALA A O 1
ATOM 636 N N . SER A 1 83 ? -4.895 -3.133 -5.062 1 97.81 83 SER A N 1
ATOM 637 C CA . SER A 1 83 ? -5.828 -4.176 -5.469 1 97.81 83 SER A CA 1
ATOM 638 C C . SER A 1 83 ? -5.418 -4.797 -6.801 1 97.81 83 SER A C 1
ATOM 640 O O . SER A 1 83 ? -5.602 -5.996 -7.016 1 97.81 83 SER A O 1
ATOM 642 N N . ARG A 1 84 ? -4.863 -4.023 -7.625 1 97.38 84 ARG A N 1
ATOM 643 C CA . ARG A 1 84 ? -4.395 -4.543 -8.906 1 97.38 84 ARG A CA 1
ATOM 644 C C . ARG A 1 84 ? -3.256 -5.535 -8.711 1 97.38 84 ARG A C 1
ATOM 646 O O . ARG A 1 84 ? -3.166 -6.535 -9.43 1 97.38 84 ARG A O 1
ATOM 653 N N . VAL A 1 85 ? -2.369 -5.289 -7.793 1 98.5 85 VAL A N 1
ATOM 654 C CA . VAL A 1 85 ? -1.314 -6.242 -7.465 1 98.5 85 VAL A CA 1
ATOM 655 C C . VAL A 1 85 ? -1.934 -7.562 -7.004 1 98.5 85 VAL A C 1
ATOM 657 O O . VAL A 1 85 ? -1.54 -8.633 -7.469 1 98.5 85 VAL A O 1
ATOM 660 N N . LEU A 1 86 ? -2.893 -7.438 -6.113 1 98.56 86 LEU A N 1
ATOM 661 C CA . LEU A 1 86 ? -3.578 -8.609 -5.582 1 98.56 86 LEU A CA 1
ATOM 662 C C . LEU A 1 86 ? -4.254 -9.398 -6.699 1 98.56 86 LEU A C 1
ATOM 664 O O . LEU A 1 86 ? -4.117 -10.617 -6.773 1 98.56 86 LEU A O 1
ATOM 668 N N . ILE A 1 87 ? -4.902 -8.711 -7.535 1 97.38 87 ILE A N 1
ATOM 669 C CA . ILE A 1 87 ? -5.652 -9.336 -8.617 1 97.38 87 ILE A CA 1
ATOM 670 C C . ILE A 1 87 ? -4.691 -10.039 -9.57 1 97.38 87 ILE A C 1
ATOM 672 O O . ILE A 1 87 ? -4.93 -11.188 -9.969 1 97.38 87 ILE A O 1
ATOM 676 N N . GLN A 1 88 ? -3.646 -9.359 -9.906 1 97.25 88 GLN A N 1
ATOM 677 C CA . GLN A 1 88 ? -2.682 -9.953 -10.82 1 97.25 88 GLN A CA 1
ATOM 678 C C . GLN A 1 88 ? -2.01 -11.172 -10.203 1 97.25 88 GLN A C 1
ATOM 680 O O . GLN A 1 88 ? -1.804 -12.188 -10.875 1 97.25 88 GLN A O 1
ATOM 685 N N . LEU A 1 89 ? -1.636 -11.086 -8.922 1 98 89 LEU A N 1
ATOM 686 C CA . LEU A 1 89 ? -1.033 -12.234 -8.258 1 98 89 LEU A CA 1
ATOM 687 C C . LEU A 1 89 ? -2.02 -13.391 -8.18 1 98 89 LEU A C 1
ATOM 689 O O . LEU A 1 89 ? -1.65 -14.547 -8.406 1 98 89 LEU A O 1
ATOM 693 N N . THR A 1 90 ? -3.254 -13.094 -7.867 1 98.06 90 THR A N 1
ATOM 694 C CA . THR A 1 90 ? -4.281 -14.133 -7.781 1 98.06 90 THR A CA 1
ATOM 695 C C . THR A 1 90 ? -4.457 -14.828 -9.133 1 98.06 90 THR A C 1
ATOM 697 O O . THR A 1 90 ? -4.504 -16.062 -9.195 1 98.06 90 THR A O 1
ATOM 700 N N . ALA A 1 91 ? -4.523 -14.031 -10.148 1 97.06 91 ALA A N 1
ATOM 701 C CA . ALA A 1 91 ? -4.633 -14.602 -11.484 1 97.06 91 ALA A CA 1
ATOM 702 C C . ALA A 1 91 ? -3.436 -15.484 -11.812 1 97.06 91 ALA A C 1
ATOM 704 O O . ALA A 1 91 ? -3.592 -16.562 -12.391 1 97.06 91 ALA A O 1
ATOM 705 N N . ALA A 1 92 ? -2.27 -15.039 -11.453 1 97.31 92 ALA A N 1
ATOM 706 C CA . ALA A 1 92 ? -1.058 -15.812 -11.703 1 97.31 92 ALA A CA 1
ATOM 707 C C . ALA A 1 92 ? -1.087 -17.141 -10.938 1 97.31 92 ALA A C 1
ATOM 709 O O . ALA A 1 92 ? -0.704 -18.172 -11.477 1 97.31 92 ALA A O 1
ATOM 710 N N . ILE A 1 93 ? -1.514 -17.125 -9.734 1 97.62 93 ILE A N 1
ATOM 711 C CA . ILE A 1 93 ? -1.596 -18.328 -8.922 1 97.62 93 ILE A CA 1
ATOM 712 C C . ILE A 1 93 ? -2.596 -19.297 -9.547 1 97.62 93 ILE A C 1
ATOM 714 O O . ILE A 1 93 ? -2.307 -20.484 -9.688 1 97.62 93 ILE A O 1
ATOM 718 N N . LEU A 1 94 ? -3.725 -18.812 -9.969 1 97.38 94 LEU A N 1
ATOM 719 C CA . LEU A 1 94 ? -4.758 -19.656 -10.555 1 97.38 94 LEU A CA 1
ATOM 720 C C . LEU A 1 94 ? -4.277 -20.281 -11.859 1 97.38 94 LEU A C 1
ATOM 722 O O . LEU A 1 94 ? -4.453 -21.469 -12.086 1 97.38 94 LEU A O 1
ATOM 726 N N . ASP A 1 95 ? -3.645 -19.484 -12.633 1 96.44 95 ASP A N 1
ATOM 727 C CA . ASP A 1 95 ? -3.115 -19.984 -13.898 1 96.44 95 ASP A CA 1
ATOM 728 C C . ASP A 1 95 ? -2.018 -21.016 -13.664 1 96.44 95 ASP A C 1
ATOM 730 O O . ASP A 1 95 ? -1.931 -22.016 -14.383 1 96.44 95 ASP A O 1
ATOM 734 N N . ALA A 1 96 ? -1.195 -20.703 -12.672 1 96.88 96 ALA A N 1
ATOM 735 C CA . ALA A 1 96 ? -0.135 -21.656 -12.344 1 96.88 96 ALA A CA 1
ATOM 736 C C . ALA A 1 96 ? -0.717 -22.984 -11.859 1 96.88 96 ALA A C 1
ATOM 738 O O . ALA A 1 96 ? -0.222 -24.047 -12.227 1 96.88 96 ALA A O 1
ATOM 739 N N . HIS A 1 97 ? -1.746 -22.953 -11.102 1 96.88 97 HIS A N 1
ATOM 740 C CA . HIS A 1 97 ? -2.406 -24.172 -10.656 1 96.88 97 HIS A CA 1
ATOM 741 C C . HIS A 1 97 ? -3.008 -24.938 -11.836 1 96.88 97 HIS A C 1
ATOM 743 O O . HIS A 1 97 ? -2.938 -26.156 -11.891 1 96.88 97 HIS A O 1
ATOM 749 N N . GLU A 1 98 ? -3.592 -24.266 -12.75 1 96.5 98 GLU A N 1
ATOM 750 C CA . GLU A 1 98 ? -4.199 -24.906 -13.914 1 96.5 98 GLU A CA 1
ATOM 751 C C . GLU A 1 98 ? -3.146 -25.609 -14.766 1 96.5 98 GLU A C 1
ATOM 753 O O . GLU A 1 98 ? -3.354 -26.75 -15.195 1 96.5 98 GLU A O 1
ATOM 758 N N . ALA A 1 99 ? -2.072 -24.922 -14.938 1 96.75 99 ALA A N 1
ATOM 759 C CA . ALA A 1 99 ? -0.987 -25.531 -15.703 1 96.75 99 ALA A CA 1
ATOM 760 C C . ALA A 1 99 ? -0.45 -26.781 -14.992 1 96.75 99 ALA A C 1
ATOM 762 O O . ALA A 1 99 ? -0.184 -27.797 -15.633 1 96.75 99 ALA A O 1
ATOM 763 N N . TYR A 1 100 ? -0.292 -26.656 -13.711 1 97.5 100 TYR A N 1
ATOM 764 C CA . TYR A 1 100 ? 0.168 -27.781 -12.922 1 97.5 100 TYR A CA 1
ATOM 765 C C . TYR A 1 100 ? -0.8 -28.953 -13.031 1 97.5 100 TYR A C 1
ATOM 767 O O . TYR A 1 100 ? -0.382 -30.094 -13.258 1 97.5 100 TYR A O 1
ATOM 775 N N . TRP A 1 101 ? -2.055 -28.75 -12.961 1 95.94 101 TRP A N 1
ATOM 776 C CA . TRP A 1 101 ? -3.092 -29.781 -13.047 1 95.94 101 TRP A CA 1
ATOM 777 C C . TRP A 1 101 ? -3.072 -30.453 -14.406 1 95.94 101 TRP A C 1
ATOM 779 O O . TRP A 1 101 ? -3.143 -31.688 -14.492 1 95.94 101 TRP A O 1
ATOM 789 N N . LYS A 1 102 ? -2.922 -29.672 -15.422 1 97.06 102 LYS A N 1
ATOM 790 C CA . LYS A 1 102 ? -2.869 -30.234 -16.766 1 97.06 102 LYS A CA 1
ATOM 791 C C . LYS A 1 102 ? -1.676 -31.172 -16.938 1 97.06 102 LYS A C 1
ATOM 793 O O . LYS A 1 102 ? -1.801 -32.25 -17.516 1 97.06 102 LYS A O 1
ATOM 798 N N . SER A 1 103 ? -0.587 -30.719 -16.375 1 97.75 103 SER A N 1
ATOM 799 C CA . SER A 1 103 ? 0.613 -31.547 -16.453 1 97.75 103 SER A CA 1
ATOM 800 C C . SER A 1 103 ? 0.454 -32.812 -15.648 1 97.75 103 SER A C 1
ATOM 802 O O . SER A 1 103 ? 0.866 -33.906 -16.094 1 97.75 103 SER A O 1
ATOM 804 N N . LEU A 1 104 ? -0.137 -32.781 -14.5 1 97.25 104 LEU A N 1
ATOM 805 C CA . LEU A 1 104 ? -0.383 -33.938 -13.648 1 97.25 104 LEU A CA 1
ATOM 806 C C . LEU A 1 104 ? -1.296 -34.938 -14.352 1 97.25 104 LEU A C 1
ATOM 808 O O . LEU A 1 104 ? -1.062 -36.156 -14.281 1 97.25 104 LEU A O 1
ATOM 812 N N . ASN A 1 105 ? -2.26 -34.469 -15.039 1 96.94 105 ASN A N 1
ATOM 813 C CA . ASN A 1 105 ? -3.17 -35.312 -15.781 1 96.94 105 ASN A CA 1
ATOM 814 C C . ASN A 1 105 ? -2.461 -36.031 -16.938 1 96.94 105 ASN A C 1
ATOM 816 O O . ASN A 1 105 ? -2.695 -37.188 -17.188 1 96.94 105 ASN A O 1
ATOM 820 N N . LYS A 1 106 ? -1.638 -35.281 -17.594 1 96.94 106 LYS A N 1
ATOM 821 C CA . LYS A 1 106 ? -0.836 -35.875 -18.641 1 96.94 106 LYS A CA 1
ATOM 822 C C . LYS A 1 106 ? 0.068 -36.969 -18.094 1 96.94 106 LYS A C 1
ATOM 824 O O . LYS A 1 106 ? 0.193 -38.031 -18.703 1 96.94 106 LYS A O 1
ATOM 829 N N . LEU A 1 107 ? 0.716 -36.719 -16.969 1 96.56 107 LEU A N 1
ATOM 830 C CA . LEU A 1 107 ? 1.588 -37.688 -16.344 1 96.56 107 LEU A CA 1
ATOM 831 C C . LEU A 1 107 ? 0.805 -38.938 -15.945 1 96.56 107 LEU A C 1
ATOM 833 O O . LEU A 1 107 ? 1.263 -40.062 -16.172 1 96.56 107 LEU A O 1
ATOM 837 N N . SER A 1 108 ? -0.306 -38.75 -15.445 1 95.81 108 SER A N 1
ATOM 838 C CA . SER A 1 108 ? -1.163 -39.875 -15.039 1 95.81 108 SER A CA 1
ATOM 839 C C . SER A 1 108 ? -1.565 -40.719 -16.234 1 95.81 108 SER A C 1
ATOM 841 O O . SER A 1 108 ? -1.54 -41.969 -16.172 1 95.81 108 SER A O 1
ATOM 843 N N . SER A 1 109 ? -1.932 -40.094 -17.328 1 94.94 109 SER A N 1
ATOM 844 C CA . SER A 1 109 ? -2.305 -40.781 -18.547 1 94.94 109 SER A CA 1
ATOM 845 C C . SER A 1 109 ? -1.129 -41.594 -19.109 1 94.94 109 SER A C 1
ATOM 847 O O . SER A 1 109 ? -1.298 -42.719 -19.562 1 94.94 109 SER A O 1
ATOM 849 N N . LEU A 1 110 ? 0.052 -41.031 -19.062 1 93 110 LEU A N 1
ATOM 850 C CA . LEU A 1 110 ? 1.253 -41.719 -19.547 1 93 110 LEU A CA 1
ATOM 851 C C . LEU A 1 110 ? 1.595 -42.906 -18.672 1 93 110 LEU A C 1
ATOM 853 O O . LEU A 1 110 ? 2.018 -43.969 -19.188 1 93 110 LEU A O 1
ATOM 857 N N . LEU A 1 111 ? 1.418 -42.75 -17.453 1 91.81 111 LEU A N 1
ATOM 858 C CA . LEU A 1 111 ? 1.671 -43.844 -16.516 1 91.81 111 LEU A CA 1
ATOM 859 C C . LEU A 1 111 ? 0.733 -45.031 -16.797 1 91.81 111 LEU A C 1
ATOM 861 O O . LEU A 1 111 ? 1.163 -46.188 -16.797 1 91.81 111 LEU A O 1
ATOM 865 N N . LYS A 1 112 ? -0.5 -44.719 -17.078 1 91.56 112 LYS A N 1
ATOM 866 C CA . LYS A 1 112 ? -1.465 -45.75 -17.406 1 91.56 112 LYS A CA 1
ATOM 867 C C . LYS A 1 112 ? -1.09 -46.469 -18.703 1 91.56 112 LYS A C 1
ATOM 869 O O . LYS A 1 112 ? -1.151 -47.688 -18.797 1 91.56 112 LYS A O 1
ATOM 874 N N . ARG A 1 113 ? -0.703 -45.688 -19.703 1 88.12 113 ARG A N 1
ATOM 875 C CA . ARG A 1 113 ? -0.276 -46.25 -20.969 1 88.12 113 ARG A CA 1
ATOM 876 C C . ARG A 1 113 ? 0.959 -47.125 -20.797 1 88.12 113 ARG A C 1
ATOM 878 O O . ARG A 1 113 ? 1.061 -48.219 -21.391 1 88.12 113 ARG A O 1
ATOM 885 N N . PHE A 1 114 ? 1.882 -46.625 -19.984 1 86.69 114 PHE A N 1
ATOM 886 C CA . PHE A 1 114 ? 3.105 -47.375 -19.719 1 86.69 114 PHE A CA 1
ATOM 887 C C . PHE A 1 114 ? 2.791 -48.688 -19.047 1 86.69 114 PHE A C 1
ATOM 889 O O . PHE A 1 114 ? 3.344 -49.75 -19.406 1 86.69 114 PHE A O 1
ATOM 896 N N . GLU A 1 115 ? 1.985 -48.688 -18.078 1 86.12 115 GLU A N 1
ATOM 897 C CA . GLU A 1 115 ? 1.587 -49.906 -17.359 1 86.12 115 GLU A CA 1
ATOM 898 C C . GLU A 1 115 ? 0.948 -50.906 -18.312 1 86.12 115 GLU A C 1
ATOM 900 O O . GLU A 1 115 ? 1.188 -52.125 -18.188 1 86.12 115 GLU A O 1
ATOM 905 N N . THR A 1 116 ? 0.176 -50.469 -19.234 1 85.12 116 THR A N 1
ATOM 906 C CA . THR A 1 116 ? -0.488 -51.344 -20.203 1 85.12 116 THR A CA 1
ATOM 907 C C . THR A 1 116 ? 0.522 -51.938 -21.172 1 85.12 116 THR A C 1
ATOM 909 O O . THR A 1 116 ? 0.444 -53.125 -21.5 1 85.12 116 THR A O 1
ATOM 912 N N . GLU A 1 117 ? 1.504 -51.156 -21.578 1 83.19 117 GLU A N 1
ATOM 913 C CA . GLU A 1 117 ? 2.486 -51.625 -22.562 1 83.19 117 GLU A CA 1
ATOM 914 C C . GLU A 1 117 ? 3.516 -52.562 -21.906 1 83.19 117 GLU A C 1
ATOM 916 O O . GLU A 1 117 ? 3.943 -53.531 -22.516 1 83.19 117 GLU A O 1
ATOM 921 N N . VAL A 1 118 ? 4.117 -52.156 -20.828 1 75.38 118 VAL A N 1
ATOM 922 C CA . VAL A 1 118 ? 5.039 -53.031 -20.109 1 75.38 118 VAL A CA 1
ATOM 923 C C . VAL A 1 118 ? 4.355 -54.375 -19.797 1 75.38 118 VAL A C 1
ATOM 925 O O . VAL A 1 118 ? 4.98 -55.406 -19.891 1 75.38 118 VAL A O 1
ATOM 928 N N . GLY A 1 119 ? 3.125 -54.219 -19.406 1 69.25 119 GLY A N 1
ATOM 929 C CA . GLY A 1 119 ? 2.377 -55.438 -19.25 1 69.25 119 GLY A CA 1
ATOM 930 C C . GLY A 1 119 ? 2.334 -56.281 -20.5 1 69.25 119 GLY A C 1
ATOM 931 O O . GLY A 1 119 ? 2.273 -57.531 -20.438 1 69.25 119 GLY A O 1
ATOM 932 N N . LEU A 1 120 ? 2.523 -55.656 -21.656 1 70.06 120 LEU A N 1
ATOM 933 C CA . LEU A 1 120 ? 2.443 -56.344 -22.938 1 70.06 120 LEU A CA 1
ATOM 934 C C . LEU A 1 120 ? 3.838 -56.656 -23.484 1 70.06 120 LEU A C 1
ATOM 936 O O . LEU A 1 120 ? 3.98 -57.094 -24.625 1 70.06 120 LEU A O 1
ATOM 940 N N . CYS A 1 121 ? 4.934 -56.594 -22.641 1 66.44 121 CYS A N 1
ATOM 941 C CA . CYS A 1 121 ? 6.332 -56.875 -22.969 1 66.44 121 CYS A CA 1
ATOM 942 C C . CYS A 1 121 ? 6.781 -56.031 -24.156 1 66.44 121 CYS A C 1
ATOM 944 O O . CYS A 1 121 ? 7.668 -56.438 -24.906 1 66.44 121 CYS A O 1
ATOM 946 N N . SER A 1 122 ? 6.102 -54.906 -24.547 1 62.91 122 SER A N 1
ATOM 947 C CA . SER A 1 122 ? 6.449 -54.031 -25.672 1 62.91 122 SER A CA 1
ATOM 948 C C . SER A 1 122 ? 6.992 -52.688 -25.172 1 62.91 122 SER A C 1
ATOM 950 O O . SER A 1 122 ? 7.02 -51.719 -25.922 1 62.91 122 SER A O 1
ATOM 952 N N . GLY A 1 123 ? 7.543 -52.75 -24.078 1 61.38 123 GLY A N 1
ATOM 953 C CA . GLY A 1 123 ? 7.824 -51.469 -23.453 1 61.38 123 GLY A CA 1
ATOM 954 C C . GLY A 1 123 ? 8.836 -50.625 -24.219 1 61.38 123 GLY A C 1
ATOM 955 O O . GLY A 1 123 ? 9.961 -51.062 -24.453 1 61.38 123 GLY A O 1
ATOM 956 N N . ASP A 1 124 ? 8.281 -49.844 -25.234 1 67.75 124 ASP A N 1
ATOM 957 C CA . ASP A 1 124 ? 9.031 -48.875 -26.031 1 67.75 124 ASP A CA 1
ATOM 958 C C . ASP A 1 124 ?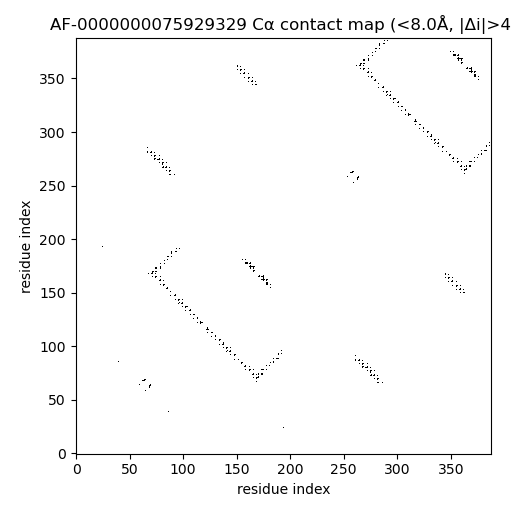 9.68 -47.812 -25.141 1 67.75 124 ASP A C 1
ATOM 960 O O . ASP A 1 124 ? 9.039 -47.312 -24.219 1 67.75 124 ASP A O 1
ATOM 964 N N . ASP A 1 125 ? 11 -47.719 -25.188 1 81.06 125 ASP A N 1
ATOM 965 C CA . ASP A 1 125 ? 11.828 -46.719 -24.5 1 81.06 125 ASP A CA 1
ATOM 966 C C . ASP A 1 125 ? 11.273 -45.312 -24.703 1 81.06 125 ASP A C 1
ATOM 968 O O . ASP A 1 125 ? 11.516 -44.406 -23.891 1 81.06 125 ASP A O 1
ATOM 972 N N . SER A 1 126 ? 10.398 -45.188 -25.656 1 84.88 126 SER A N 1
ATOM 973 C CA . SER A 1 126 ? 9.906 -43.844 -26 1 84.88 126 SER A CA 1
ATOM 974 C C . SER A 1 126 ? 8.938 -43.344 -24.938 1 84.88 126 SER A C 1
ATOM 976 O O . SER A 1 126 ? 9.008 -42.188 -24.531 1 84.88 126 SER A O 1
ATOM 978 N N . ILE A 1 127 ? 8.094 -44.25 -24.406 1 86.25 127 ILE A N 1
ATOM 979 C CA . ILE A 1 127 ? 7.117 -43.844 -23.406 1 86.25 127 ILE A CA 1
ATOM 980 C C . ILE A 1 127 ? 7.828 -43.5 -22.094 1 86.25 127 ILE A C 1
ATOM 982 O O . ILE A 1 127 ? 7.453 -42.531 -21.422 1 86.25 127 ILE A O 1
ATOM 986 N N . TRP A 1 128 ? 8.891 -44.25 -21.859 1 85.44 128 TRP A N 1
ATOM 987 C CA . TRP A 1 128 ? 9.672 -44 -20.656 1 85.44 128 TRP A CA 1
ATOM 988 C C . TRP A 1 128 ? 10.352 -42.656 -20.703 1 85.44 128 TRP A C 1
ATOM 990 O O . TRP A 1 128 ? 10.328 -41.906 -19.734 1 85.44 128 TRP A O 1
ATOM 1000 N N . LEU A 1 129 ? 10.875 -42.281 -21.781 1 90.19 129 LEU A N 1
ATOM 1001 C CA . LEU A 1 129 ? 11.547 -41 -21.953 1 90.19 129 LEU A CA 1
ATOM 1002 C C . LEU A 1 129 ? 10.547 -39.875 -21.844 1 90.19 129 LEU A C 1
ATOM 1004 O O . LEU A 1 129 ? 10.836 -38.812 -21.25 1 90.19 129 LEU A O 1
ATOM 1008 N N . GLU A 1 130 ? 9.352 -40.031 -22.422 1 92.5 130 GLU A N 1
ATOM 1009 C CA . GLU A 1 130 ? 8.305 -39.031 -22.328 1 92.5 130 GLU A CA 1
ATOM 1010 C C . GLU A 1 130 ? 7.848 -38.844 -20.875 1 92.5 130 GLU A C 1
ATOM 1012 O O . GLU A 1 130 ? 7.602 -37.719 -20.453 1 92.5 130 GLU A O 1
ATOM 1017 N N . MET A 1 131 ? 7.785 -39.844 -20.109 1 93.25 131 MET A N 1
ATOM 1018 C CA . MET A 1 131 ? 7.375 -39.781 -18.703 1 93.25 131 MET A CA 1
ATOM 1019 C C . MET A 1 131 ? 8.375 -39 -17.875 1 93.25 131 MET A C 1
ATOM 1021 O O . MET A 1 131 ? 7.988 -38.188 -17.031 1 93.25 131 MET A O 1
ATOM 1025 N N . ILE A 1 132 ? 9.609 -39.188 -18.156 1 94.44 132 ILE A N 1
ATOM 1026 C CA . ILE A 1 132 ? 10.656 -38.438 -17.453 1 94.44 132 ILE A CA 1
ATOM 1027 C C . ILE A 1 132 ? 10.531 -36.938 -17.75 1 94.44 132 ILE A C 1
ATOM 1029 O O . ILE A 1 132 ? 10.586 -36.125 -16.844 1 94.44 132 ILE A O 1
ATOM 1033 N N . ALA A 1 133 ? 10.328 -36.625 -19 1 96.12 133 ALA A N 1
ATOM 1034 C CA . ALA A 1 133 ? 10.211 -35.219 -19.438 1 96.12 133 ALA A CA 1
ATOM 1035 C C . ALA A 1 133 ? 9.008 -34.562 -18.781 1 96.12 133 ALA A C 1
ATOM 1037 O O . ALA A 1 133 ? 9.109 -33.438 -18.281 1 96.12 133 ALA A O 1
ATOM 1038 N N . ILE A 1 134 ? 7.855 -35.25 -18.75 1 97.12 134 ILE A N 1
ATOM 1039 C CA . ILE A 1 134 ? 6.648 -34.656 -18.188 1 97.12 134 ILE A CA 1
ATOM 1040 C C . ILE A 1 134 ? 6.777 -34.531 -16.672 1 97.12 134 ILE A C 1
ATOM 1042 O O . ILE A 1 134 ? 6.297 -33.562 -16.078 1 97.12 134 ILE A O 1
ATOM 1046 N N . ARG A 1 135 ? 7.402 -35.5 -16.094 1 96.69 135 ARG A N 1
ATOM 1047 C CA . ARG A 1 135 ? 7.641 -35.406 -14.656 1 96.69 135 ARG A CA 1
ATOM 1048 C C . ARG A 1 135 ? 8.453 -34.188 -14.297 1 96.69 135 ARG A C 1
ATOM 1050 O O . ARG A 1 135 ? 8.148 -33.469 -13.328 1 96.69 135 ARG A O 1
ATOM 1057 N N . GLU A 1 136 ? 9.5 -33.906 -15.078 1 97.69 136 GLU A N 1
ATOM 1058 C CA . GLU A 1 136 ? 10.328 -32.75 -14.852 1 97.69 136 GLU A CA 1
ATOM 1059 C C . GLU A 1 136 ? 9.508 -31.453 -15.031 1 97.69 136 GLU A C 1
ATOM 1061 O O . GLU A 1 136 ? 9.633 -30.516 -14.234 1 97.69 136 GLU A O 1
ATOM 1066 N N . GLU A 1 137 ? 8.703 -31.438 -16.031 1 97.62 137 GLU A N 1
ATOM 1067 C CA . GLU A 1 137 ? 7.836 -30.281 -16.266 1 97.62 137 GLU A CA 1
ATOM 1068 C C . GLU A 1 137 ? 6.867 -30.078 -15.109 1 97.62 137 GLU A C 1
ATOM 1070 O O . GLU A 1 137 ? 6.664 -28.953 -14.648 1 97.62 137 GLU A O 1
ATOM 1075 N N . THR A 1 138 ? 6.234 -31.156 -14.633 1 97.94 138 THR A N 1
ATOM 1076 C CA . THR A 1 138 ? 5.281 -31.094 -13.531 1 97.94 138 THR A CA 1
ATOM 1077 C C . THR A 1 138 ? 5.957 -30.578 -12.266 1 97.94 138 THR A C 1
ATOM 1079 O O . THR A 1 138 ? 5.375 -29.766 -11.531 1 97.94 138 THR A O 1
ATOM 1082 N N . ASN A 1 139 ? 7.191 -30.984 -12.062 1 98.06 139 ASN A N 1
ATOM 1083 C CA . ASN A 1 139 ? 7.938 -30.5 -10.898 1 98.06 139 ASN A CA 1
ATOM 1084 C C . ASN A 1 139 ? 8.242 -29.016 -11.008 1 98.06 139 ASN A C 1
ATOM 1086 O O . ASN A 1 139 ? 8.18 -28.297 -10.008 1 98.06 139 ASN A O 1
ATOM 1090 N N . ARG A 1 140 ? 8.578 -28.594 -12.156 1 97.88 140 ARG A N 1
ATOM 1091 C CA . ARG A 1 140 ? 8.836 -27.172 -12.383 1 97.88 140 ARG A CA 1
ATOM 1092 C C . ARG A 1 140 ? 7.574 -26.344 -12.148 1 97.88 140 ARG A C 1
ATOM 1094 O O . ARG A 1 140 ? 7.625 -25.281 -11.516 1 97.88 140 ARG A O 1
ATOM 1101 N N . LEU A 1 141 ? 6.469 -26.859 -12.656 1 97.75 141 LEU A N 1
ATOM 1102 C CA . LEU A 1 141 ? 5.199 -26.172 -12.492 1 97.75 141 LEU A CA 1
ATOM 1103 C C . LEU A 1 141 ? 4.785 -26.109 -11.023 1 97.75 141 LEU A C 1
ATOM 1105 O O . LEU A 1 141 ? 4.242 -25.109 -10.562 1 97.75 141 LEU A O 1
ATOM 1109 N N . LYS A 1 142 ? 5.047 -27.156 -10.32 1 97.88 142 LYS A N 1
ATOM 1110 C CA . LYS A 1 142 ? 4.785 -27.172 -8.883 1 97.88 142 LYS A CA 1
ATOM 1111 C C . LYS A 1 142 ? 5.605 -26.094 -8.172 1 97.88 142 LYS A C 1
ATOM 1113 O O . LYS A 1 142 ? 5.09 -25.391 -7.305 1 97.88 142 LYS A O 1
ATOM 1118 N N . ALA A 1 143 ? 6.805 -25.969 -8.547 1 97.81 143 ALA A N 1
ATOM 1119 C CA . ALA A 1 143 ? 7.676 -24.953 -7.961 1 97.81 143 ALA A CA 1
ATOM 1120 C C . ALA A 1 143 ? 7.148 -23.547 -8.25 1 97.81 143 ALA A C 1
ATOM 1122 O O . ALA A 1 143 ? 7.223 -22.672 -7.391 1 97.81 143 ALA A O 1
ATOM 1123 N N . ASP A 1 144 ? 6.656 -23.359 -9.414 1 96.19 144 ASP A N 1
ATOM 1124 C CA . ASP A 1 144 ? 6.078 -22.062 -9.773 1 96.19 144 ASP A CA 1
ATOM 1125 C C . ASP A 1 144 ? 4.883 -21.734 -8.891 1 96.19 144 ASP A C 1
ATOM 1127 O O . ASP A 1 144 ? 4.75 -20.594 -8.422 1 96.19 144 ASP A O 1
ATOM 1131 N N . VAL A 1 145 ? 4.008 -22.703 -8.688 1 97.31 145 VAL A N 1
ATOM 1132 C CA . VAL A 1 145 ? 2.832 -22.5 -7.844 1 97.31 145 VAL A CA 1
ATOM 1133 C C . VAL A 1 145 ? 3.268 -22.109 -6.434 1 97.31 145 VAL A C 1
ATOM 1135 O O . VAL A 1 145 ? 2.752 -21.141 -5.867 1 97.31 145 VAL A O 1
ATOM 1138 N N . LEU A 1 146 ? 4.238 -22.781 -5.953 1 97.25 146 LEU A N 1
ATOM 1139 C CA . LEU A 1 146 ? 4.695 -22.547 -4.59 1 97.25 146 LEU A CA 1
ATOM 1140 C C . LEU A 1 146 ? 5.348 -21.172 -4.473 1 97.25 146 LEU A C 1
ATOM 1142 O O . LEU A 1 146 ? 5.164 -20.469 -3.471 1 97.25 146 LEU A O 1
ATOM 1146 N N . SER A 1 147 ? 6.086 -20.812 -5.465 1 96.25 147 SER A N 1
ATOM 1147 C CA . SER A 1 147 ? 6.734 -19.516 -5.484 1 96.25 147 SER A CA 1
ATOM 1148 C C . SER A 1 147 ? 5.707 -18.391 -5.457 1 96.25 147 SER A C 1
ATOM 1150 O O . SER A 1 147 ? 5.824 -17.453 -4.664 1 96.25 147 SER A O 1
ATOM 1152 N N . LEU A 1 148 ? 4.719 -18.484 -6.277 1 96.81 148 LEU A N 1
ATOM 1153 C CA . LEU A 1 148 ? 3.676 -17.469 -6.344 1 96.81 148 LEU A CA 1
ATOM 1154 C C . LEU A 1 148 ? 2.873 -17.422 -5.051 1 96.81 148 LEU A C 1
ATOM 1156 O O . LEU A 1 148 ? 2.572 -16.344 -4.535 1 96.81 148 LEU A O 1
ATOM 1160 N N . GLU A 1 149 ? 2.551 -18.547 -4.516 1 96.94 149 GLU A N 1
ATOM 1161 C CA . GLU A 1 149 ? 1.777 -18.609 -3.279 1 96.94 149 GLU A CA 1
ATOM 1162 C C . GLU A 1 149 ? 2.549 -17.984 -2.117 1 96.94 149 GLU A C 1
ATOM 1164 O O . GLU A 1 149 ? 1.955 -17.391 -1.22 1 96.94 149 GLU A O 1
ATOM 1169 N N . SER A 1 150 ? 3.814 -18.109 -2.119 1 96.94 150 SER A N 1
ATOM 1170 C CA . SER A 1 150 ? 4.621 -17.547 -1.046 1 96.94 150 SER A CA 1
ATOM 1171 C C . SER A 1 150 ? 4.547 -16.016 -1.043 1 96.94 150 SER A C 1
ATOM 1173 O O . SER A 1 150 ? 4.711 -15.391 0.003 1 96.94 150 SER A O 1
ATOM 1175 N N . ARG A 1 151 ? 4.316 -15.438 -2.168 1 97.31 151 ARG A N 1
ATOM 1176 C CA . ARG A 1 151 ? 4.234 -13.984 -2.289 1 97.31 151 ARG A CA 1
ATOM 1177 C C . ARG A 1 151 ? 2.92 -13.469 -1.715 1 97.31 151 ARG A C 1
ATOM 1179 O O . ARG A 1 151 ? 2.799 -12.273 -1.41 1 97.31 151 ARG A O 1
ATOM 1186 N N . MET A 1 152 ? 1.946 -14.359 -1.553 1 97.06 152 MET A N 1
ATOM 1187 C CA . MET A 1 152 ? 0.61 -13.961 -1.113 1 97.06 152 MET A CA 1
ATOM 1188 C C . MET A 1 152 ? 0.65 -13.391 0.299 1 97.06 152 MET A C 1
ATOM 1190 O O . MET A 1 152 ? -0.118 -12.484 0.626 1 97.06 152 MET A O 1
ATOM 1194 N N . GLN A 1 153 ? 1.559 -13.82 1.104 1 95.38 153 GLN A N 1
ATOM 1195 C CA . GLN A 1 153 ? 1.672 -13.281 2.457 1 95.38 153 GLN A CA 1
ATOM 1196 C C . GLN A 1 153 ? 2.02 -11.797 2.436 1 95.38 153 GLN A C 1
ATOM 1198 O O . GLN A 1 153 ? 1.407 -11 3.15 1 95.38 153 GLN A O 1
ATOM 1203 N N . SER A 1 154 ? 2.975 -11.461 1.617 1 97.56 154 SER A N 1
ATOM 1204 C CA . SER A 1 154 ? 3.375 -10.062 1.499 1 97.56 154 SER A CA 1
ATOM 1205 C C . SER A 1 154 ? 2.242 -9.211 0.942 1 97.56 154 SER A C 1
ATOM 1207 O O . SER A 1 154 ? 2.008 -8.094 1.416 1 97.56 154 SER A O 1
ATOM 1209 N N . VAL A 1 155 ? 1.52 -9.734 -0.024 1 98.56 155 VAL A N 1
ATOM 1210 C CA . VAL A 1 155 ? 0.434 -8.977 -0.641 1 98.56 155 VAL A CA 1
ATOM 1211 C C . VAL A 1 155 ? -0.725 -8.844 0.344 1 98.56 155 VAL A C 1
ATOM 1213 O O . VAL A 1 155 ? -1.379 -7.797 0.4 1 98.56 155 VAL A O 1
ATOM 1216 N N . SER A 1 156 ? -0.991 -9.812 1.116 1 98 156 SER A N 1
ATOM 1217 C CA . SER A 1 156 ? -2.014 -9.727 2.154 1 98 156 SER A CA 1
ATOM 1218 C C . SER A 1 156 ? -1.663 -8.656 3.188 1 98 156 SER A C 1
ATOM 1220 O O . SER A 1 156 ? -2.521 -7.867 3.586 1 98 156 SER A O 1
ATOM 1222 N N . GLY A 1 157 ? -0.396 -8.672 3.604 1 97.62 157 GLY A N 1
ATOM 1223 C CA . GLY A 1 157 ? 0.065 -7.625 4.508 1 97.62 157 GLY A CA 1
ATOM 1224 C C . GLY A 1 157 ? -0.097 -6.23 3.938 1 97.62 157 GLY A C 1
ATOM 1225 O O . GLY A 1 157 ? -0.486 -5.305 4.652 1 97.62 157 GLY A O 1
ATOM 1226 N N . LEU A 1 158 ? 0.135 -6.098 2.682 1 98.62 158 LEU A N 1
ATOM 1227 C CA . LEU A 1 158 ? -0.038 -4.824 1.991 1 98.62 158 LEU A CA 1
ATOM 1228 C C . LEU A 1 158 ? -1.499 -4.387 2.016 1 98.62 158 LEU A C 1
ATOM 1230 O O . LEU A 1 158 ? -1.8 -3.232 2.32 1 98.62 158 LEU A O 1
ATOM 1234 N N . MET A 1 159 ? -2.408 -5.281 1.729 1 98.62 159 MET A N 1
ATOM 1235 C CA . MET A 1 159 ? -3.826 -4.941 1.669 1 98.62 159 MET A CA 1
ATOM 1236 C C . MET A 1 159 ? -4.363 -4.594 3.055 1 98.62 159 MET A C 1
ATOM 1238 O O . MET A 1 159 ? -5.207 -3.709 3.195 1 98.62 159 MET A O 1
ATOM 1242 N N . GLU A 1 160 ? -3.859 -5.234 4.043 1 98.12 160 GLU A N 1
ATOM 1243 C CA . GLU A 1 160 ? -4.25 -4.914 5.41 1 98.12 160 GLU A CA 1
ATOM 1244 C C . GLU A 1 160 ? -3.75 -3.529 5.816 1 98.12 160 GLU A C 1
ATOM 1246 O O . GLU A 1 160 ? -4.496 -2.742 6.406 1 98.12 160 GLU A O 1
ATOM 1251 N N . ALA A 1 161 ? -2.506 -3.299 5.531 1 98.25 161 ALA A N 1
ATOM 1252 C CA . ALA A 1 161 ? -1.952 -1.976 5.805 1 98.25 161 ALA A CA 1
ATOM 1253 C C . ALA A 1 161 ? -2.701 -0.895 5.031 1 98.25 161 ALA A C 1
ATOM 1255 O O . ALA A 1 161 ? -2.932 0.202 5.547 1 98.25 161 ALA A O 1
ATOM 1256 N N . MET A 1 162 ? -3.074 -1.224 3.809 1 98.5 162 MET A N 1
ATOM 1257 C CA . MET A 1 162 ? -3.82 -0.285 2.975 1 98.5 162 MET A CA 1
ATOM 1258 C C . MET A 1 162 ? -5.188 0.017 3.584 1 98.5 162 MET A C 1
ATOM 1260 O O . MET A 1 162 ? -5.609 1.173 3.621 1 98.5 162 MET A O 1
ATOM 1264 N N . ALA A 1 163 ? -5.848 -0.995 4.051 1 98.19 163 ALA A N 1
ATOM 1265 C CA . ALA A 1 163 ? -7.152 -0.799 4.68 1 98.19 163 ALA A CA 1
ATOM 1266 C C . ALA A 1 163 ? -7.039 0.079 5.922 1 98.19 163 ALA A C 1
ATOM 1268 O O . ALA A 1 163 ? -7.82 1.014 6.102 1 98.19 163 ALA A O 1
ATOM 1269 N N . GLN A 1 164 ? -6.078 -0.176 6.723 1 98 164 GLN A N 1
ATOM 1270 C CA . GLN A 1 164 ? -5.848 0.608 7.93 1 98 164 GLN A CA 1
ATOM 1271 C C . GLN A 1 164 ? -5.566 2.07 7.594 1 98 164 GLN A C 1
ATOM 1273 O O . GLN A 1 164 ? -6.113 2.975 8.227 1 98 164 GLN A O 1
ATOM 1278 N N . THR A 1 165 ? -4.746 2.271 6.625 1 98.44 165 THR A N 1
ATOM 1279 C CA . THR A 1 165 ? -4.398 3.621 6.199 1 98.44 165 THR A CA 1
ATOM 1280 C C . THR A 1 165 ? -5.617 4.344 5.633 1 98.44 165 THR A C 1
ATOM 1282 O O . THR A 1 165 ? -5.844 5.52 5.93 1 98.44 165 THR A O 1
ATOM 1285 N N . ALA A 1 166 ? -6.355 3.605 4.781 1 98.25 166 ALA A N 1
ATOM 1286 C CA . ALA A 1 166 ? -7.57 4.191 4.223 1 98.25 166 ALA A CA 1
ATOM 1287 C C . ALA A 1 166 ? -8.531 4.609 5.328 1 98.25 166 ALA A C 1
ATOM 1289 O O . ALA A 1 166 ? -9.086 5.715 5.297 1 98.25 166 ALA A O 1
ATOM 1290 N N . PHE A 1 167 ? -8.688 3.83 6.367 1 97.38 167 PHE A N 1
ATOM 1291 C CA . PHE A 1 167 ? -9.562 4.156 7.488 1 97.38 167 PHE A CA 1
ATOM 1292 C C . PHE A 1 167 ? -9.039 5.375 8.242 1 97.38 167 PHE A C 1
ATOM 1294 O O . PHE A 1 167 ? -9.805 6.285 8.57 1 97.38 167 PHE A O 1
ATOM 1301 N N . ALA A 1 168 ? -7.762 5.379 8.453 1 97.12 168 ALA A N 1
ATOM 1302 C CA . ALA A 1 168 ? -7.145 6.484 9.18 1 97.12 168 ALA A CA 1
ATOM 1303 C C . ALA A 1 168 ? -7.301 7.797 8.422 1 97.12 168 ALA A C 1
ATOM 1305 O O . ALA A 1 168 ? -7.391 8.867 9.023 1 97.12 168 ALA A O 1
ATOM 1306 N N . ASN A 1 169 ? -7.391 7.707 7.105 1 97.44 169 ASN A N 1
ATOM 1307 C CA . ASN A 1 169 ? -7.445 8.898 6.262 1 97.44 169 ASN A CA 1
ATOM 1308 C C . ASN A 1 169 ? -8.883 9.227 5.855 1 97.44 169 ASN A C 1
ATOM 1310 O O . ASN A 1 169 ? -9.102 10.078 4.992 1 97.44 169 ASN A O 1
ATOM 1314 N N . GLY A 1 170 ? -9.852 8.547 6.367 1 95.5 170 GLY A N 1
ATOM 1315 C CA . GLY A 1 170 ? -11.258 8.852 6.137 1 95.5 170 GLY A CA 1
ATOM 1316 C C . GLY A 1 170 ? -11.812 8.188 4.891 1 95.5 170 GLY A C 1
ATOM 1317 O O . GLY A 1 170 ? -12.922 8.516 4.449 1 95.5 170 GLY A O 1
ATOM 1318 N N . ALA A 1 171 ? -11.039 7.426 4.215 1 96.69 171 ALA A N 1
ATOM 1319 C CA . ALA A 1 171 ? -11.516 6.672 3.053 1 96.69 171 ALA A CA 1
ATOM 1320 C C . ALA A 1 171 ? -12.078 5.32 3.469 1 96.69 171 ALA A C 1
ATOM 1322 O O . ALA A 1 171 ? -11.602 4.273 3.021 1 96.69 171 ALA A O 1
ATOM 1323 N N . GLU A 1 172 ? -13.094 5.336 4.18 1 95.75 172 GLU A N 1
ATOM 1324 C CA . GLU A 1 172 ? -13.625 4.137 4.816 1 95.75 172 GLU A CA 1
ATOM 1325 C C . GLU A 1 172 ? -14.094 3.125 3.773 1 95.75 172 GLU A C 1
ATOM 1327 O O . GLU A 1 172 ? -13.82 1.93 3.891 1 95.75 172 GLU A O 1
ATOM 1332 N N . TYR A 1 173 ? -14.789 3.547 2.791 1 95.38 173 TYR A N 1
ATOM 1333 C CA . TYR A 1 173 ? -15.305 2.641 1.771 1 95.38 173 TYR A CA 1
ATOM 1334 C C . TYR A 1 173 ? -14.164 1.942 1.038 1 95.38 173 TYR A C 1
ATOM 1336 O O . TYR A 1 173 ? -14.234 0.74 0.77 1 95.38 173 TYR A O 1
ATOM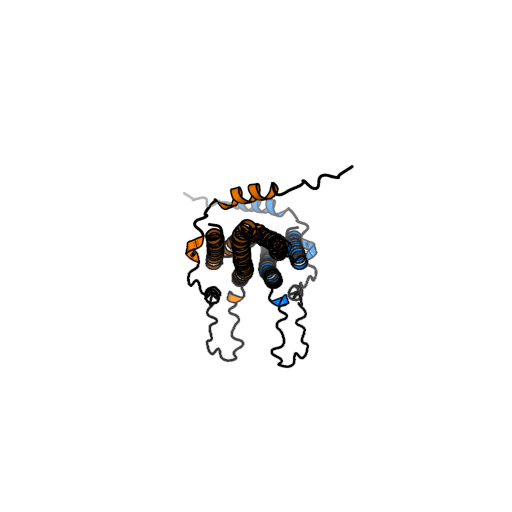 1344 N N . ALA A 1 174 ? -13.188 2.754 0.721 1 96.62 174 ALA A N 1
ATOM 1345 C CA . ALA A 1 174 ? -12.031 2.156 0.055 1 96.62 174 ALA A CA 1
ATOM 1346 C C . ALA A 1 174 ? -11.383 1.095 0.935 1 96.62 174 ALA A C 1
ATOM 1348 O O . ALA A 1 174 ? -10.922 0.062 0.438 1 96.62 174 ALA A O 1
ATOM 1349 N N . GLY A 1 175 ? -11.281 1.35 2.248 1 97.75 175 GLY A N 1
ATOM 1350 C CA . GLY A 1 175 ? -10.75 0.362 3.174 1 97.75 175 GLY A CA 1
ATOM 1351 C C . GLY A 1 175 ? -11.562 -0.92 3.209 1 97.75 175 GLY A C 1
ATOM 1352 O O . GLY A 1 175 ? -11 -2.018 3.195 1 97.75 175 GLY A O 1
ATOM 1353 N N . ILE A 1 176 ? -12.82 -0.774 3.184 1 97.5 176 ILE A N 1
ATOM 1354 C CA . ILE A 1 176 ? -13.711 -1.93 3.17 1 97.5 176 ILE A CA 1
ATOM 1355 C C . ILE A 1 176 ? -13.508 -2.725 1.882 1 97.5 176 ILE A C 1
ATOM 1357 O O . ILE A 1 176 ? -13.391 -3.951 1.914 1 97.5 176 ILE A O 1
ATOM 1361 N N . CYS A 1 177 ? -13.43 -2.027 0.805 1 97 177 CYS A N 1
ATOM 1362 C CA . CYS A 1 177 ? -13.211 -2.666 -0.489 1 97 177 CYS A CA 1
ATOM 1363 C C . CYS A 1 177 ? -11.906 -3.453 -0.5 1 97 177 CYS A C 1
ATOM 1365 O O . CYS A 1 177 ? -11.852 -4.562 -1.029 1 97 177 CYS A O 1
ATOM 1367 N N . ALA A 1 178 ? -10.883 -2.867 0.053 1 97.75 178 ALA A N 1
ATOM 1368 C CA . ALA A 1 178 ? -9.594 -3.547 0.116 1 97.75 178 ALA A CA 1
ATOM 1369 C C . ALA A 1 178 ? -9.711 -4.879 0.853 1 97.75 178 ALA A C 1
ATOM 1371 O O . ALA A 1 178 ? -9.211 -5.902 0.379 1 97.75 178 ALA A O 1
ATOM 1372 N N . ASN A 1 179 ? -10.375 -4.891 1.952 1 98.19 179 ASN A N 1
ATOM 1373 C CA . ASN A 1 179 ? -10.562 -6.109 2.734 1 98.19 179 ASN A CA 1
ATOM 1374 C C . ASN A 1 179 ? -11.414 -7.133 1.986 1 98.19 179 ASN A C 1
ATOM 1376 O O . ASN A 1 179 ? -11.109 -8.328 2.006 1 98.19 179 ASN A O 1
ATOM 1380 N N . GLU A 1 180 ? -12.43 -6.691 1.353 1 97.94 180 GLU A N 1
ATOM 1381 C CA . GLU A 1 180 ? -13.289 -7.594 0.592 1 97.94 180 GLU A CA 1
ATOM 1382 C C . GLU A 1 180 ? -12.523 -8.25 -0.556 1 97.94 180 GLU A C 1
ATOM 1384 O O . GLU A 1 180 ? -12.68 -9.445 -0.814 1 97.94 180 GLU A O 1
ATOM 1389 N N . ARG A 1 181 ? -11.773 -7.461 -1.223 1 97.75 181 ARG A N 1
ATOM 1390 C CA . ARG A 1 181 ? -10.992 -7.996 -2.33 1 97.75 181 ARG A CA 1
ATOM 1391 C C . ARG A 1 181 ? -9.969 -9.016 -1.834 1 97.75 181 ARG A C 1
ATOM 1393 O O . ARG A 1 181 ? -9.75 -10.039 -2.479 1 97.75 181 ARG A O 1
ATOM 1400 N N . LEU A 1 182 ? -9.336 -8.719 -0.736 1 98.62 182 LEU A N 1
ATOM 1401 C CA . LEU A 1 182 ? -8.398 -9.656 -0.141 1 98.62 182 LEU A CA 1
ATOM 1402 C C . LEU A 1 182 ? -9.094 -10.969 0.208 1 98.62 182 LEU A C 1
ATOM 1404 O O . LEU A 1 182 ? -8.594 -12.047 -0.127 1 98.62 182 LEU A O 1
ATOM 1408 N N . LEU A 1 183 ? -10.234 -10.883 0.818 1 97.75 183 LEU A N 1
ATOM 1409 C CA . LEU A 1 183 ? -10.984 -12.07 1.205 1 97.75 183 LEU A CA 1
ATOM 1410 C C . LEU A 1 183 ? -11.406 -12.867 -0.023 1 97.75 183 LEU A C 1
ATOM 1412 O O . LEU A 1 183 ? -11.305 -14.102 -0.034 1 97.75 183 LEU A O 1
ATOM 1416 N N . SER A 1 184 ? -11.891 -12.156 -0.984 1 97.81 184 SER A N 1
ATOM 1417 C CA . SER A 1 184 ? -12.305 -12.812 -2.221 1 97.81 184 SER A CA 1
ATOM 1418 C C . SER A 1 184 ? -11.133 -13.547 -2.873 1 97.81 184 SER A C 1
ATOM 1420 O O . SER A 1 184 ? -11.281 -14.688 -3.312 1 97.81 184 SER A O 1
ATOM 1422 N N . ALA A 1 185 ? -10.008 -12.891 -2.92 1 98.12 185 ALA A N 1
ATOM 1423 C CA . ALA A 1 185 ? -8.812 -13.516 -3.498 1 98.12 185 ALA A CA 1
ATOM 1424 C C . ALA A 1 185 ? -8.414 -14.766 -2.719 1 98.12 185 ALA A C 1
ATOM 1426 O O . ALA A 1 185 ? -8.109 -15.797 -3.311 1 98.12 185 ALA A O 1
ATOM 1427 N N . GLU A 1 186 ? -8.43 -14.695 -1.41 1 97.06 186 GLU A N 1
ATOM 1428 C CA . GLU A 1 186 ? -8.062 -15.836 -0.571 1 97.06 186 GLU A CA 1
ATOM 1429 C C . GLU A 1 186 ? -9.039 -16.984 -0.764 1 97.06 186 GLU A C 1
ATOM 1431 O O . GLU A 1 186 ? -8.633 -18.156 -0.791 1 97.06 186 GLU A O 1
ATOM 1436 N N . ARG A 1 187 ? -10.234 -16.656 -0.959 1 96.88 187 ARG A N 1
ATOM 1437 C CA . ARG A 1 187 ? -11.242 -17.688 -1.192 1 96.88 187 ARG A CA 1
ATOM 1438 C C . ARG A 1 187 ? -11.016 -18.391 -2.527 1 96.88 187 ARG A C 1
ATOM 1440 O O . ARG A 1 187 ? -11.133 -19.609 -2.623 1 96.88 187 ARG A O 1
ATOM 1447 N N . GLN A 1 188 ? -10.719 -17.656 -3.482 1 96.06 188 GLN A N 1
ATOM 1448 C CA . GLN A 1 188 ? -10.469 -18.219 -4.805 1 96.06 188 GLN A CA 1
ATOM 1449 C C . GLN A 1 188 ? -9.281 -19.188 -4.773 1 96.06 188 GLN A C 1
ATOM 1451 O O . GLN A 1 188 ? -9.344 -20.266 -5.348 1 96.06 188 GLN A O 1
ATOM 1456 N N . ILE A 1 189 ? -8.273 -18.766 -4.059 1 96.81 189 ILE A N 1
ATOM 1457 C CA . ILE A 1 189 ? -7.066 -19.578 -4 1 96.81 189 ILE A CA 1
ATOM 1458 C C . ILE A 1 189 ? -7.336 -20.844 -3.182 1 96.81 189 ILE A C 1
ATOM 1460 O O . ILE A 1 189 ? -6.898 -21.938 -3.553 1 96.81 189 ILE A O 1
ATOM 1464 N N . ARG A 1 190 ? -8.102 -20.703 -2.154 1 94.5 190 ARG A N 1
ATOM 1465 C CA . ARG A 1 190 ? -8.422 -21.859 -1.31 1 94.5 190 ARG A CA 1
ATOM 1466 C C . ARG A 1 190 ? -9.289 -22.859 -2.061 1 94.5 190 ARG A C 1
ATOM 1468 O O . ARG A 1 190 ? -9.133 -24.078 -1.888 1 94.5 190 ARG A O 1
ATOM 1475 N N . ARG A 1 191 ? -10.086 -22.422 -2.912 1 92.19 191 ARG A N 1
ATOM 1476 C CA . ARG A 1 191 ? -11.008 -23.297 -3.648 1 92.19 191 ARG A CA 1
ATOM 1477 C C . ARG A 1 191 ? -10.25 -24.203 -4.602 1 92.19 191 ARG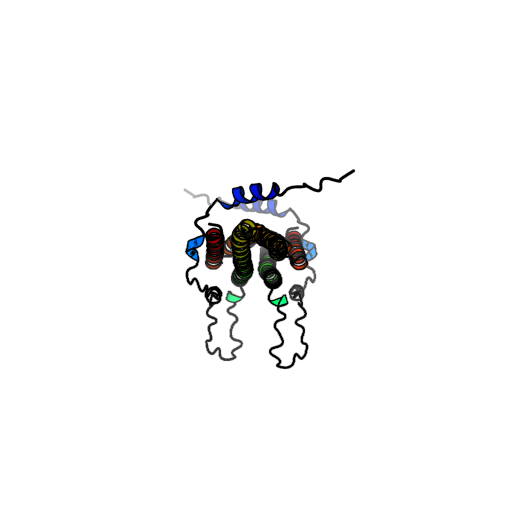 A C 1
ATOM 1479 O O . ARG A 1 191 ? -10.617 -25.375 -4.777 1 92.19 191 ARG A O 1
ATOM 1486 N N . ILE A 1 192 ? -9.25 -23.688 -5.102 1 91.31 192 ILE A N 1
ATOM 1487 C CA . ILE A 1 192 ? -8.531 -24.484 -6.086 1 91.31 192 ILE A CA 1
ATOM 1488 C C . ILE A 1 192 ? -7.602 -25.469 -5.371 1 91.31 192 ILE A C 1
ATOM 1490 O O . ILE A 1 192 ? -7.273 -26.531 -5.914 1 91.31 192 ILE A O 1
ATOM 1494 N N . LYS A 1 193 ? -7.18 -25.078 -4.086 1 84.81 193 LYS A N 1
ATOM 1495 C CA . LYS A 1 193 ? -6.324 -25.969 -3.311 1 84.81 193 LYS A CA 1
ATOM 1496 C C . LYS A 1 193 ? -7.133 -27.109 -2.695 1 84.81 193 LYS A C 1
ATOM 1498 O O . LYS A 1 193 ? -6.582 -28.172 -2.373 1 84.81 193 LYS A O 1
ATOM 1503 N N . GLY A 1 194 ? -8.414 -27.109 -2.822 1 75.06 194 GLY A N 1
ATOM 1504 C CA . GLY A 1 194 ? -9.242 -28.125 -2.193 1 75.06 194 GLY A CA 1
ATOM 1505 C C . GLY A 1 194 ? -9.609 -27.797 -0.759 1 75.06 194 GLY A C 1
ATOM 1506 O O . GLY A 1 194 ? -8.898 -27.047 -0.092 1 75.06 194 GLY A O 1
ATOM 1507 N N . MET B 1 1 ? -24.547 44.156 53.094 1 30.08 1 MET B N 1
ATOM 1508 C CA . MET B 1 1 ? -23.609 43.031 53.031 1 30.08 1 MET B CA 1
ATOM 1509 C C . MET B 1 1 ? -22.875 43.031 51.719 1 30.08 1 MET B C 1
ATOM 1511 O O . MET B 1 1 ? -23.5 42.875 50.656 1 30.08 1 MET B O 1
ATOM 1515 N N . ALA B 1 2 ? -21.734 43.781 51.531 1 37.81 2 ALA B N 1
ATOM 1516 C CA . ALA B 1 2 ? -20.859 44.219 50.438 1 37.81 2 ALA B CA 1
ATOM 1517 C C . ALA B 1 2 ? -20.094 43.031 49.844 1 37.81 2 ALA B C 1
ATOM 1519 O O . ALA B 1 2 ? -19.328 42.375 50.562 1 37.81 2 ALA B O 1
ATOM 1520 N N . LEU B 1 3 ? -20.75 42.219 48.938 1 35.69 3 LEU B N 1
ATOM 1521 C CA . LEU B 1 3 ? -20.219 41.094 48.188 1 35.69 3 LEU B CA 1
ATOM 1522 C C . LEU B 1 3 ? -18.891 41.469 47.5 1 35.69 3 LEU B C 1
ATOM 1524 O O . LEU B 1 3 ? -18.828 42.438 46.75 1 35.69 3 LEU B O 1
ATOM 1528 N N . ARG B 1 4 ? -17.688 41.25 48.188 1 38.47 4 ARG B N 1
ATOM 1529 C CA . ARG B 1 4 ? -16.281 41.469 47.875 1 38.47 4 ARG B CA 1
ATOM 1530 C C . ARG B 1 4 ? -15.906 40.812 46.531 1 38.47 4 ARG B C 1
ATOM 1532 O O . ARG B 1 4 ? -16.062 39.594 46.375 1 38.47 4 ARG B O 1
ATOM 1539 N N . PRO B 1 5 ? -15.867 41.5 45.312 1 37.5 5 PRO B N 1
ATOM 1540 C CA . PRO B 1 5 ? -15.508 41.125 43.938 1 37.5 5 PRO B CA 1
ATOM 1541 C C . PRO B 1 5 ? -14.062 40.656 43.812 1 37.5 5 PRO B C 1
ATOM 1543 O O . PRO B 1 5 ? -13.492 40.625 42.719 1 37.5 5 PRO B O 1
ATOM 1546 N N . LEU B 1 6 ? -13.328 40.219 44.906 1 33.56 6 LEU B N 1
ATOM 1547 C CA . LEU B 1 6 ? -11.875 40.125 44.875 1 33.56 6 LEU B CA 1
ATOM 1548 C C . LEU B 1 6 ? -11.438 38.969 43.938 1 33.56 6 LEU B C 1
ATOM 1550 O O . LEU B 1 6 ? -10.344 38.438 44.094 1 33.56 6 LEU B O 1
ATOM 1554 N N . TRP B 1 7 ? -12.32 38.219 43.344 1 36.84 7 TRP B N 1
ATOM 1555 C CA . TRP B 1 7 ? -11.664 37.094 42.656 1 36.84 7 TRP B CA 1
ATOM 1556 C C . TRP B 1 7 ? -10.648 37.625 41.656 1 36.84 7 TRP B C 1
ATOM 1558 O O . TRP B 1 7 ? -11.016 37.969 40.531 1 36.84 7 TRP B O 1
ATOM 1568 N N . LYS B 1 8 ? -9.883 38.688 41.969 1 36.28 8 LYS B N 1
ATOM 1569 C CA . LYS B 1 8 ? -8.906 39.375 41.125 1 36.28 8 LYS B CA 1
ATOM 1570 C C . LYS B 1 8 ? -7.996 38.375 40.438 1 36.28 8 LYS B C 1
ATOM 1572 O O . LYS B 1 8 ? -7.938 37.188 40.812 1 36.28 8 LYS B O 1
ATOM 1577 N N . PHE B 1 9 ? -6.715 38.844 39.844 1 38.06 9 PHE B N 1
ATOM 1578 C CA . PHE B 1 9 ? -5.73 38.781 38.75 1 38.06 9 PHE B CA 1
ATOM 1579 C C . PHE B 1 9 ? -4.703 37.688 39.062 1 38.06 9 PHE B C 1
ATOM 1581 O O . PHE B 1 9 ? -3.615 37.688 38.469 1 38.06 9 PHE B O 1
ATOM 1588 N N . THR B 1 10 ? -4.879 36.875 40.094 1 36.66 10 THR B N 1
ATOM 1589 C CA . THR B 1 10 ? -3.736 36 40.312 1 36.66 10 THR B CA 1
ATOM 1590 C C . THR B 1 10 ? -3.486 35.094 39.125 1 36.66 10 THR B C 1
ATOM 1592 O O . THR B 1 10 ? -2.455 34.438 39.031 1 36.66 10 THR B O 1
ATOM 1595 N N . HIS B 1 11 ? -4.508 34.875 38.375 1 36.81 11 HIS B N 1
ATOM 1596 C CA . HIS B 1 11 ? -4.293 33.812 37.406 1 36.81 11 HIS B CA 1
ATOM 1597 C C . HIS B 1 11 ? -3.32 34.281 36.312 1 36.81 11 HIS B C 1
ATOM 1599 O O . HIS B 1 11 ? -3.02 33.5 35.375 1 36.81 11 HIS B O 1
ATOM 1605 N N . VAL B 1 12 ? -2.879 35.594 36.312 1 37.97 12 VAL B N 1
ATOM 1606 C CA . VAL B 1 12 ? -1.972 35.969 35.219 1 37.97 12 VAL B CA 1
ATOM 1607 C C . VAL B 1 12 ? -0.59 35.375 35.469 1 37.97 12 VAL B C 1
ATOM 1609 O O . VAL B 1 12 ? 0.265 35.375 34.594 1 37.97 12 VAL B O 1
ATOM 1612 N N . ARG B 1 13 ? -0.191 35.094 36.719 1 39.44 13 ARG B N 1
ATOM 1613 C CA . ARG B 1 13 ? 1.194 34.719 36.969 1 39.44 13 ARG B CA 1
ATOM 1614 C C . ARG B 1 13 ? 1.505 33.375 36.312 1 39.44 13 ARG B C 1
ATOM 1616 O O . ARG B 1 13 ? 2.652 33.094 35.969 1 39.44 13 ARG B O 1
ATOM 1623 N N . ASN B 1 14 ? 0.608 32.469 36.406 1 37.16 14 ASN B N 1
ATOM 1624 C CA . ASN B 1 14 ? 1.015 31.125 36.031 1 37.16 14 ASN B CA 1
ATOM 1625 C C . ASN B 1 14 ? 1.264 31.016 34.531 1 37.16 14 ASN B C 1
ATOM 1627 O O . ASN B 1 14 ? 1.746 30 34.031 1 37.16 14 ASN B O 1
ATOM 1631 N N . ILE B 1 15 ? 0.772 32.062 33.781 1 37.66 15 ILE B N 1
ATOM 1632 C CA . ILE B 1 15 ? 0.969 31.938 32.344 1 37.66 15 ILE B CA 1
ATOM 1633 C C . ILE B 1 15 ? 2.439 32.156 32 1 37.66 15 ILE B C 1
ATOM 1635 O O . ILE B 1 15 ? 2.922 31.672 30.984 1 37.66 15 ILE B O 1
ATOM 1639 N N . LEU B 1 16 ? 3.27 32.875 32.875 1 38.31 16 LEU B N 1
ATOM 1640 C CA . LEU B 1 16 ? 4.625 33.219 32.469 1 38.31 16 LEU B CA 1
ATOM 1641 C C . LEU B 1 16 ? 5.551 32.031 32.531 1 38.31 16 LEU B C 1
ATOM 1643 O O . LEU B 1 16 ? 6.703 32.094 32.094 1 38.31 16 LEU B O 1
ATOM 1647 N N . ARG B 1 17 ? 5.281 31.078 33.438 1 39.16 17 ARG B N 1
ATOM 1648 C CA . ARG B 1 17 ? 6.305 30.062 33.594 1 39.16 17 ARG B CA 1
ATOM 1649 C C . ARG B 1 17 ? 6.496 29.266 32.312 1 39.16 17 ARG B C 1
ATOM 1651 O O . ARG B 1 17 ? 7.52 28.609 32.125 1 39.16 17 ARG B O 1
ATOM 1658 N N . PHE B 1 18 ? 5.398 29.031 31.719 1 37.16 18 PHE B N 1
ATOM 1659 C CA . PHE B 1 18 ? 5.582 28.125 30.578 1 37.16 18 PHE B CA 1
ATOM 1660 C C . PHE B 1 18 ? 6.332 28.828 29.453 1 37.16 18 PHE B C 1
ATOM 1662 O O . PHE B 1 18 ? 6.793 28.188 28.5 1 37.16 18 PHE B O 1
ATOM 1669 N N . ALA B 1 19 ? 6.457 30.234 29.484 1 37.34 19 ALA B N 1
ATOM 1670 C CA . ALA B 1 19 ? 6.988 30.891 28.281 1 37.34 19 ALA B CA 1
ATOM 1671 C C . ALA B 1 19 ? 8.5 30.719 28.188 1 37.34 19 ALA B C 1
ATOM 1673 O O . ALA B 1 19 ? 9.133 31.219 27.266 1 37.34 19 ALA B O 1
ATOM 1674 N N . ARG B 1 20 ? 9.172 30.438 29.328 1 36.44 20 ARG B N 1
ATOM 1675 C CA . ARG B 1 20 ? 10.602 30.688 29.156 1 36.44 20 ARG B CA 1
ATOM 1676 C C . ARG B 1 20 ? 11.234 29.656 28.234 1 36.44 20 ARG B C 1
ATOM 1678 O O . ARG B 1 20 ? 12.453 29.562 28.125 1 36.44 20 ARG B O 1
ATOM 1685 N N . ARG B 1 21 ? 10.641 28.531 28.094 1 35.62 21 ARG B N 1
ATOM 1686 C CA . ARG B 1 21 ? 11.656 27.734 27.391 1 35.62 21 ARG B CA 1
ATOM 1687 C C . ARG B 1 21 ? 11.953 28.312 26.016 1 35.62 21 ARG B C 1
ATOM 1689 O O . ARG B 1 21 ? 11.078 28.391 25.156 1 35.62 21 ARG B O 1
ATOM 1696 N N . PRO B 1 22 ? 12.969 29.312 25.812 1 35.31 22 PRO B N 1
ATOM 1697 C CA . PRO B 1 22 ? 13.344 29.797 24.484 1 35.31 22 PRO B CA 1
ATOM 1698 C C . PRO B 1 22 ? 13.648 28.656 23.516 1 35.31 22 PRO B C 1
ATOM 1700 O O . PRO B 1 22 ? 14.57 27.875 23.734 1 35.31 22 PRO B O 1
ATOM 1703 N N . SER B 1 23 ? 12.75 27.891 23.156 1 33.47 23 SER B N 1
ATOM 1704 C CA . SER B 1 23 ? 13.227 27 22.109 1 33.47 23 SER B CA 1
ATOM 1705 C C . SER B 1 23 ? 13.828 27.781 20.953 1 33.47 23 SER B C 1
ATOM 1707 O O . SER B 1 23 ? 13.367 28.875 20.625 1 33.47 23 SER B O 1
ATOM 1709 N N . LEU B 1 24 ? 15.156 27.578 20.641 1 33 24 LEU B N 1
ATOM 1710 C CA . LEU B 1 24 ? 16.047 27.922 19.531 1 33 24 LEU B CA 1
ATOM 1711 C C . LEU B 1 24 ? 15.289 27.891 18.203 1 33 24 LEU B C 1
ATOM 1713 O O . LEU B 1 24 ? 15.898 27.969 17.125 1 33 24 LEU B O 1
ATOM 1717 N N . LEU B 1 25 ? 14.023 27.781 18.266 1 34.94 25 LEU B N 1
ATOM 1718 C CA . LEU B 1 25 ? 13.461 27.5 16.953 1 34.94 25 LEU B CA 1
ATOM 1719 C C . LEU B 1 25 ? 13.461 28.75 16.078 1 34.94 25 LEU B C 1
ATOM 1721 O O . LEU B 1 25 ? 12.93 28.75 14.969 1 34.94 25 LEU B O 1
ATOM 1725 N N . THR B 1 26 ? 13.977 29.938 16.641 1 34.69 26 THR B N 1
ATOM 1726 C CA . THR B 1 26 ? 13.672 31.109 15.828 1 34.69 26 THR B CA 1
ATOM 1727 C C . THR B 1 26 ? 14.352 31.016 14.469 1 34.69 26 THR B C 1
ATOM 1729 O O . THR B 1 26 ? 14.086 31.844 13.578 1 34.69 26 THR B O 1
ATOM 1732 N N . LYS B 1 27 ? 15.594 30.516 14.438 1 36.88 27 LYS B N 1
ATOM 1733 C CA . LYS B 1 27 ? 16.422 30.953 13.32 1 36.88 27 LYS B CA 1
ATOM 1734 C C . LYS B 1 27 ? 15.82 30.531 11.984 1 36.88 27 LYS B C 1
ATOM 1736 O O . LYS B 1 27 ? 16.375 30.828 10.922 1 36.88 27 LYS B O 1
ATOM 1741 N N . ILE B 1 28 ? 15.133 29.5 11.906 1 35.5 28 ILE B N 1
ATOM 1742 C CA . ILE B 1 28 ? 15.023 28.984 10.547 1 35.5 28 ILE B CA 1
ATOM 1743 C C . ILE B 1 28 ? 13.992 29.797 9.766 1 35.5 28 ILE B C 1
ATOM 1745 O O . ILE B 1 28 ? 12.898 29.312 9.469 1 35.5 28 ILE B O 1
ATOM 1749 N N . ALA B 1 29 ? 13.703 31.062 10.203 1 31.7 29 ALA B N 1
ATOM 1750 C CA . ALA B 1 29 ? 12.648 31.703 9.422 1 31.7 29 ALA B CA 1
ATOM 1751 C C . ALA B 1 29 ? 13.117 32 8.008 1 31.7 29 ALA B C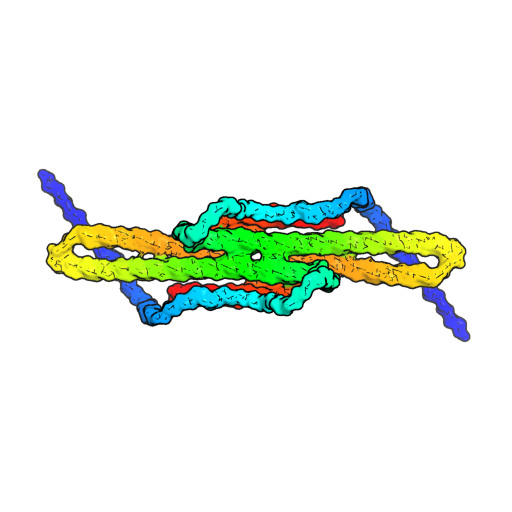 1
ATOM 1753 O O . ALA B 1 29 ? 12.445 32.719 7.262 1 31.7 29 ALA B O 1
ATOM 1754 N N . GLY B 1 30 ? 14.5 32.156 7.816 1 27.97 30 GLY B N 1
ATOM 1755 C CA . GLY B 1 30 ? 14.664 32.781 6.508 1 27.97 30 GLY B CA 1
ATOM 1756 C C . GLY B 1 30 ? 13.727 32.219 5.461 1 27.97 30 GLY B C 1
ATOM 1757 O O . GLY B 1 30 ? 12.969 31.281 5.738 1 27.97 30 GLY B O 1
ATOM 1758 N N . LYS B 1 31 ? 14.281 32.406 4.039 1 33.28 31 LYS B N 1
ATOM 1759 C CA . LYS B 1 31 ? 13.766 32.312 2.676 1 33.28 31 LYS B CA 1
ATOM 1760 C C . LYS B 1 31 ? 13.25 30.906 2.387 1 33.28 31 LYS B C 1
ATOM 1762 O O . LYS B 1 31 ? 13.898 30.141 1.677 1 33.28 31 LYS B O 1
ATOM 1767 N N . ALA B 1 32 ? 12.938 30.156 3.309 1 33.12 32 ALA B N 1
ATOM 1768 C CA . ALA B 1 32 ? 12.578 28.875 2.725 1 33.12 32 ALA B CA 1
ATOM 1769 C C . ALA B 1 32 ? 11.344 29 1.838 1 33.12 32 ALA B C 1
ATOM 1771 O O . ALA B 1 32 ? 10.211 29.047 2.336 1 33.12 32 ALA B O 1
ATOM 1772 N N . ALA B 1 33 ? 11.383 29.969 0.838 1 32.41 33 ALA B N 1
ATOM 1773 C CA . ALA B 1 33 ? 10.438 29.875 -0.269 1 32.41 33 ALA B CA 1
ATOM 1774 C C . ALA B 1 33 ? 10.195 28.422 -0.667 1 32.41 33 ALA B C 1
ATOM 1776 O O . ALA B 1 33 ? 11.148 27.641 -0.786 1 32.41 33 ALA B O 1
ATOM 1777 N N . PHE B 1 34 ? 9.102 28 -0.298 1 32.94 34 PHE B N 1
ATOM 1778 C CA . PHE B 1 34 ? 8.422 26.75 -0.598 1 32.94 34 PHE B CA 1
ATOM 1779 C C . PHE B 1 34 ? 8.516 26.422 -2.084 1 32.94 34 PHE B C 1
ATOM 1781 O O . PHE B 1 34 ? 7.703 26.906 -2.881 1 32.94 34 PHE B O 1
ATOM 1788 N N . SER B 1 35 ? 9.719 26.766 -2.699 1 31.59 35 SER B N 1
ATOM 1789 C CA . SER B 1 35 ? 9.82 26.031 -3.957 1 31.59 35 SER B CA 1
ATOM 1790 C C . SER B 1 35 ? 9.5 24.547 -3.762 1 31.59 35 SER B C 1
ATOM 1792 O O . SER B 1 35 ? 9.969 23.703 -4.523 1 31.59 35 SER B O 1
ATOM 1794 N N . THR B 1 36 ? 9.055 24.359 -2.586 1 32.5 36 THR B N 1
ATOM 1795 C CA . THR B 1 36 ? 8.898 22.922 -2.389 1 32.5 36 THR B CA 1
ATOM 1796 C C . THR B 1 36 ? 8.016 22.312 -3.479 1 32.5 36 THR B C 1
ATOM 1798 O O . THR B 1 36 ? 7.625 21.141 -3.395 1 32.5 36 THR B O 1
ATOM 1801 N N . THR B 1 37 ? 7.328 23.328 -4.133 1 33.59 37 THR B N 1
ATOM 1802 C CA . THR B 1 37 ? 6.422 22.594 -5.016 1 33.59 37 THR B CA 1
ATOM 1803 C C . THR B 1 37 ? 7.199 21.641 -5.926 1 33.59 37 THR B C 1
ATOM 1805 O O . THR B 1 37 ? 6.629 20.703 -6.484 1 33.59 37 THR B O 1
ATOM 1808 N N . ALA B 1 38 ? 8.375 22.203 -6.414 1 32.66 38 ALA B N 1
ATOM 1809 C CA . ALA B 1 38 ? 8.945 21.562 -7.598 1 32.66 38 ALA B CA 1
ATOM 1810 C C . ALA B 1 38 ? 9.43 20.156 -7.285 1 32.66 38 ALA B C 1
ATOM 1812 O O . ALA B 1 38 ? 9.828 19.422 -8.188 1 32.66 38 ALA B O 1
ATOM 1813 N N . ALA B 1 39 ? 9.945 20.047 -6.059 1 34.38 39 ALA B N 1
ATOM 1814 C CA . ALA B 1 39 ? 10.797 18.859 -6.051 1 34.38 39 ALA B CA 1
ATOM 1815 C C . ALA B 1 39 ? 9.984 17.609 -6.371 1 34.38 39 ALA B C 1
ATOM 1817 O O . ALA B 1 39 ? 10.531 16.609 -6.871 1 34.38 39 ALA B O 1
ATOM 1818 N N . TRP B 1 40 ? 8.961 17.516 -5.617 1 35.41 40 TRP B N 1
ATOM 1819 C CA . TRP B 1 40 ? 8.719 16.156 -5.18 1 35.41 40 TRP B CA 1
ATOM 1820 C C . TRP B 1 40 ? 8.219 15.289 -6.336 1 35.41 40 TRP B C 1
ATOM 1822 O O . TRP B 1 40 ? 7.832 14.133 -6.141 1 35.41 40 TRP B O 1
ATOM 1832 N N . SER B 1 41 ? 7.578 15.984 -7.293 1 37.12 41 SER B N 1
ATOM 1833 C CA . SER B 1 41 ? 7.027 14.906 -8.109 1 37.12 41 SER B CA 1
ATOM 1834 C C . SER B 1 41 ? 8.133 14.117 -8.805 1 37.12 41 SER B C 1
ATOM 1836 O O . SER B 1 41 ? 8.648 14.547 -9.836 1 37.12 41 SER B O 1
ATOM 1838 N N . LEU B 1 42 ? 9.086 13.742 -8.094 1 32.88 42 LEU B N 1
ATOM 1839 C CA . LEU B 1 42 ? 9.898 12.867 -8.938 1 32.88 42 LEU B CA 1
ATOM 1840 C C . LEU B 1 42 ? 9.023 11.883 -9.703 1 32.88 42 LEU B C 1
ATOM 1842 O O . LEU B 1 42 ? 8.445 10.969 -9.109 1 32.88 42 LEU B O 1
ATOM 1846 N N . PRO B 1 43 ? 8.398 12.406 -10.758 1 33.59 43 PRO B N 1
ATOM 1847 C CA . PRO B 1 43 ? 7.863 11.289 -11.547 1 33.59 43 PRO B CA 1
ATOM 1848 C C . PRO B 1 43 ? 8.891 10.188 -11.789 1 33.59 43 PRO B C 1
ATOM 1850 O O . PRO B 1 43 ? 10.062 10.484 -12.039 1 33.59 43 PRO B O 1
ATOM 1853 N N . VAL B 1 44 ? 8.922 9.281 -11.141 1 34.28 44 VAL B N 1
ATOM 1854 C CA . VAL B 1 44 ? 9.633 8.18 -11.781 1 34.28 44 VAL B CA 1
ATOM 1855 C C . VAL B 1 44 ? 9.367 8.203 -13.289 1 34.28 44 VAL B C 1
ATOM 1857 O O . VAL B 1 44 ? 8.234 7.977 -13.727 1 34.28 44 VAL B O 1
ATOM 1860 N N . LEU B 1 45 ? 9.992 9.188 -13.945 1 31.06 45 LEU B N 1
ATOM 1861 C CA . LEU B 1 45 ? 10 9.062 -15.398 1 31.06 45 LEU B CA 1
ATOM 1862 C C . LEU B 1 45 ? 10.188 7.609 -15.82 1 31.06 45 LEU B C 1
ATOM 1864 O O . LEU B 1 45 ? 11.289 7.066 -15.711 1 31.06 45 LEU B O 1
ATOM 1868 N N . VAL B 1 46 ? 9.367 6.773 -15.539 1 34.25 46 VAL B N 1
ATOM 1869 C CA . VAL B 1 46 ? 9.367 5.645 -16.469 1 34.25 46 VAL B CA 1
ATOM 1870 C C . VAL B 1 46 ? 9.406 6.156 -17.906 1 34.25 46 VAL B C 1
ATOM 1872 O O . VAL B 1 46 ? 8.602 7.004 -18.281 1 34.25 46 VAL B O 1
ATOM 1875 N N . ARG B 1 47 ? 10.609 6.375 -18.484 1 27.98 47 ARG B N 1
ATOM 1876 C CA . ARG B 1 47 ? 10.695 6.508 -19.938 1 27.98 47 ARG B CA 1
ATOM 1877 C C . ARG B 1 47 ? 9.453 5.953 -20.625 1 27.98 47 ARG B C 1
ATOM 1879 O O . ARG B 1 47 ? 9.242 4.738 -20.656 1 27.98 47 ARG B O 1
ATOM 1886 N N . CYS B 1 48 ? 8.43 6.652 -20.578 1 32.38 48 CYS B N 1
ATOM 1887 C CA . CYS B 1 48 ? 7.562 6.324 -21.703 1 32.38 48 CYS B CA 1
ATOM 1888 C C . CYS B 1 48 ? 8.32 6.41 -23.016 1 32.38 48 CYS B C 1
ATOM 1890 O O . CYS B 1 48 ? 8.922 7.438 -23.328 1 32.38 48 CYS B O 1
ATOM 1892 N N . ALA B 1 49 ? 9.016 5.512 -23.641 1 31.16 49 ALA B N 1
ATOM 1893 C CA . ALA B 1 49 ? 9.406 5.41 -25.047 1 31.16 49 ALA B CA 1
ATOM 1894 C C . ALA B 1 49 ? 8.445 6.18 -25.953 1 31.16 49 ALA B C 1
ATOM 1896 O O . ALA B 1 49 ? 7.262 5.836 -26.031 1 31.16 49 ALA B O 1
ATOM 1897 N N . GLU B 1 50 ? 8.422 7.457 -26.109 1 31.55 50 GLU B N 1
ATOM 1898 C CA . GLU B 1 50 ? 7.918 8.117 -27.312 1 31.55 50 GLU B CA 1
ATOM 1899 C C . GLU B 1 50 ? 8.422 7.422 -28.578 1 31.55 50 GLU B C 1
ATOM 1901 O O . GLU B 1 50 ? 9.25 7.973 -29.312 1 31.55 50 GLU B O 1
ATOM 1906 N N . ASP B 1 51 ? 9.156 6.379 -28.688 1 30.81 51 ASP B N 1
ATOM 1907 C CA . ASP B 1 51 ? 9.344 5.988 -30.094 1 30.81 51 ASP B CA 1
ATOM 1908 C C . ASP B 1 51 ? 8.055 6.168 -30.891 1 30.81 51 ASP B C 1
ATOM 1910 O O . ASP B 1 51 ? 6.953 6.008 -30.344 1 30.81 51 ASP B O 1
ATOM 1914 N N . ASP B 1 52 ? 7.938 7.016 -32.062 1 32.59 52 ASP B N 1
ATOM 1915 C CA . ASP B 1 52 ? 7.184 6.938 -33.312 1 32.59 52 ASP B CA 1
ATOM 1916 C C . ASP B 1 52 ? 6.641 5.531 -33.562 1 32.59 52 ASP B C 1
ATOM 1918 O O . ASP B 1 52 ? 7.309 4.695 -34.156 1 32.59 52 ASP B O 1
ATOM 1922 N N . SER B 1 53 ? 6.367 4.859 -32.656 1 31.33 53 SER B N 1
ATOM 1923 C CA . SER B 1 53 ? 5.836 3.561 -33.062 1 31.33 53 SER B CA 1
ATOM 1924 C C . SER B 1 53 ? 4.703 3.709 -34.062 1 31.33 53 SER B C 1
ATOM 1926 O O . SER B 1 53 ? 3.75 4.457 -33.844 1 31.33 53 SER B O 1
ATOM 1928 N N . ASP B 1 54 ? 4.82 3.791 -35.438 1 32.06 54 ASP B N 1
ATOM 1929 C CA . ASP B 1 54 ? 3.986 3.189 -36.469 1 32.06 54 ASP B CA 1
ATOM 1930 C C . ASP B 1 54 ? 2.871 2.348 -35.844 1 32.06 54 ASP B C 1
ATOM 1932 O O . ASP B 1 54 ? 3.014 1.841 -34.75 1 32.06 54 ASP B O 1
ATOM 1936 N N . ASP B 1 55 ? 1.545 2.438 -36.375 1 34.25 55 ASP B N 1
ATOM 1937 C CA . ASP B 1 55 ? 0.224 1.825 -36.281 1 34.25 55 ASP B CA 1
ATOM 1938 C C . ASP B 1 55 ? 0.329 0.354 -35.875 1 34.25 55 ASP B C 1
ATOM 1940 O O . ASP B 1 55 ? -0.648 -0.392 -35.969 1 34.25 55 ASP B O 1
ATOM 1944 N N . THR B 1 56 ? 1.407 -0.349 -36.375 1 32.38 56 THR B N 1
ATOM 1945 C CA . THR B 1 56 ? 1.318 -1.8 -36.25 1 32.38 56 THR B CA 1
ATOM 1946 C C . THR B 1 56 ? 0.95 -2.207 -34.844 1 32.38 56 THR B C 1
ATOM 1948 O O . THR B 1 56 ? 1.481 -1.657 -33.875 1 32.38 56 THR B O 1
ATOM 1951 N N . LEU B 1 57 ? -0.304 -2.766 -34.438 1 35.72 57 LEU B N 1
ATOM 1952 C CA . LEU B 1 57 ? -0.726 -3.854 -33.562 1 35.72 57 LEU B CA 1
ATOM 1953 C C . LEU B 1 57 ? 0.481 -4.602 -33 1 35.72 57 LEU B C 1
ATOM 1955 O O . LEU B 1 57 ? 0.751 -5.734 -33.406 1 35.72 57 LEU B O 1
ATOM 1959 N N . ALA B 1 58 ? 1.551 -4.09 -33.094 1 40.84 58 ALA B N 1
ATOM 1960 C CA . ALA B 1 58 ? 2.85 -4.738 -32.906 1 40.84 58 ALA B CA 1
ATOM 1961 C C . ALA B 1 58 ? 2.766 -5.879 -31.906 1 40.84 58 ALA B C 1
ATOM 1963 O O . ALA B 1 58 ? 2.012 -5.801 -30.922 1 40.84 58 ALA B O 1
ATOM 1964 N N . ALA B 1 59 ? 3.273 -6.945 -31.891 1 43.78 59 ALA B N 1
ATOM 1965 C CA . ALA B 1 59 ? 3.229 -8.273 -31.281 1 43.78 59 ALA B CA 1
ATOM 1966 C C . ALA B 1 59 ? 3.383 -8.172 -29.766 1 43.78 59 ALA B C 1
ATOM 1968 O O . ALA B 1 59 ? 4.371 -7.629 -29.266 1 43.78 59 ALA B O 1
ATOM 1969 N N . ILE B 1 60 ? 2.387 -7.57 -28.938 1 48.31 60 ILE B N 1
ATOM 1970 C CA . ILE B 1 60 ? 2.393 -7.859 -27.516 1 48.31 60 ILE B CA 1
ATOM 1971 C C . ILE B 1 60 ? 3.445 -8.922 -27.203 1 48.31 60 ILE B C 1
ATOM 1973 O O . ILE B 1 60 ? 3.344 -10.055 -27.672 1 48.31 60 ILE B O 1
ATOM 1977 N N . ASP B 1 61 ? 4.758 -8.367 -27.156 1 53.16 61 ASP B N 1
ATOM 1978 C CA . ASP B 1 61 ? 5.766 -9.344 -26.75 1 53.16 61 ASP B CA 1
ATOM 1979 C C . ASP B 1 61 ? 5.207 -10.297 -25.688 1 53.16 61 ASP B C 1
ATOM 1981 O O . ASP B 1 61 ? 4.68 -9.852 -24.656 1 53.16 61 ASP B O 1
ATOM 1985 N N . PRO B 1 62 ? 4.875 -11.352 -26.047 1 61.69 62 PRO B N 1
ATOM 1986 C CA . PRO B 1 62 ? 4.352 -12.344 -25.109 1 61.69 62 PRO B CA 1
ATOM 1987 C C . PRO B 1 62 ? 4.98 -12.227 -23.719 1 61.69 62 PRO B C 1
ATOM 1989 O O . PRO B 1 62 ? 4.344 -12.57 -22.719 1 61.69 62 PRO B O 1
ATOM 1992 N N . GLU B 1 63 ? 6.281 -11.68 -23.672 1 60.62 63 GLU B N 1
ATOM 1993 C CA . GLU B 1 63 ? 6.926 -11.578 -22.375 1 60.62 63 GLU B CA 1
ATOM 1994 C C . GLU B 1 63 ? 6.254 -10.523 -21.5 1 60.62 63 GLU B C 1
ATOM 1996 O O . GLU B 1 63 ? 6.266 -10.617 -20.266 1 60.62 63 GLU B O 1
ATOM 2001 N N . THR B 1 64 ? 5.809 -9.523 -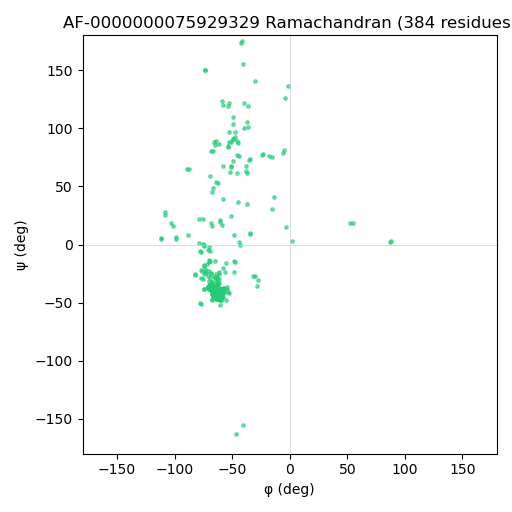22.156 1 68.12 64 THR B N 1
ATOM 2002 C CA . THR B 1 64 ? 5.148 -8.453 -21.422 1 68.12 64 THR B CA 1
ATOM 2003 C C . THR B 1 64 ? 3.746 -8.875 -21 1 68.12 64 THR B C 1
ATOM 2005 O O . THR B 1 64 ? 3.08 -8.164 -20.234 1 68.12 64 THR B O 1
ATOM 2008 N N . LEU B 1 65 ? 3.512 -9.891 -21.312 1 68 65 LEU B N 1
ATOM 2009 C CA . LEU B 1 65 ? 2.201 -10.414 -20.938 1 68 65 LEU B CA 1
ATOM 2010 C C . LEU B 1 65 ? 2.334 -11.531 -19.922 1 68 65 LEU B C 1
ATOM 2012 O O . LEU B 1 65 ? 1.332 -12.125 -19.5 1 68 65 LEU B O 1
ATOM 2016 N N . SER B 1 66 ? 3.574 -11.672 -19.562 1 85.38 66 SER B N 1
ATOM 2017 C CA . SER B 1 66 ? 3.742 -12.711 -18.547 1 85.38 66 SER B CA 1
ATOM 2018 C C . SER B 1 66 ? 3.225 -12.25 -17.188 1 85.38 66 SER B C 1
ATOM 2020 O O . SER B 1 66 ? 3.164 -11.055 -16.922 1 85.38 66 SER B O 1
ATOM 2022 N N . HIS B 1 67 ? 2.83 -13.109 -16.531 1 89.69 67 HIS B N 1
ATOM 2023 C CA . HIS B 1 67 ? 2.371 -12.82 -15.18 1 89.69 67 HIS B CA 1
ATOM 2024 C C . HIS B 1 67 ? 3.451 -12.102 -14.375 1 89.69 67 HIS B C 1
ATOM 2026 O O . HIS B 1 67 ? 3.154 -11.164 -13.625 1 89.69 67 HIS B O 1
ATOM 2032 N N . GLU B 1 68 ? 4.621 -12.438 -14.57 1 91 68 GLU B N 1
ATOM 2033 C CA . GLU B 1 68 ? 5.727 -11.836 -13.828 1 91 68 GLU B CA 1
ATOM 2034 C C . GLU B 1 68 ? 5.859 -10.352 -14.156 1 91 68 GLU B C 1
ATOM 2036 O O . GLU B 1 68 ? 6.039 -9.523 -13.258 1 91 68 GLU B O 1
ATOM 2041 N N . PHE B 1 69 ? 5.785 -10.133 -15.391 1 92.25 69 PHE B N 1
ATOM 2042 C CA . PHE B 1 69 ? 5.898 -8.742 -15.82 1 92.25 69 PHE B CA 1
ATOM 2043 C C . PHE B 1 69 ? 4.73 -7.922 -15.289 1 92.25 69 PHE B C 1
ATOM 2045 O O . PHE B 1 69 ? 4.926 -6.828 -14.75 1 92.25 69 PHE B O 1
ATOM 2052 N N . LEU B 1 70 ? 3.553 -8.359 -15.383 1 94.31 70 LEU B N 1
ATOM 2053 C CA . LEU B 1 70 ? 2.354 -7.641 -14.961 1 94.31 70 LEU B CA 1
ATOM 2054 C C . LEU B 1 70 ? 2.361 -7.406 -13.453 1 94.31 70 LEU B C 1
ATOM 2056 O O . LEU B 1 70 ? 1.974 -6.332 -12.984 1 94.31 70 LEU B O 1
ATOM 2060 N N . ILE B 1 71 ? 2.756 -8.32 -12.656 1 96.75 71 ILE B N 1
ATOM 2061 C CA . ILE B 1 71 ? 2.832 -8.195 -11.203 1 96.75 71 ILE B CA 1
ATOM 2062 C C . ILE B 1 71 ? 3.871 -7.141 -10.836 1 96.75 71 ILE B C 1
ATOM 2064 O O . ILE B 1 71 ? 3.629 -6.305 -9.961 1 96.75 71 ILE B O 1
ATOM 2068 N N . LYS B 1 72 ? 4.992 -7.227 -11.539 1 96.12 72 LYS B N 1
ATOM 2069 C CA . LYS B 1 72 ? 6.043 -6.242 -11.297 1 96.12 72 LYS B CA 1
ATOM 2070 C C . LYS B 1 72 ? 5.559 -4.832 -11.602 1 96.12 72 LYS B C 1
ATOM 2072 O O . LYS B 1 72 ? 5.77 -3.908 -10.812 1 96.12 72 LYS B O 1
ATOM 2077 N N . GLN B 1 73 ? 4.906 -4.691 -12.734 1 95.56 73 GLN B N 1
ATOM 2078 C CA . GLN B 1 73 ? 4.391 -3.385 -13.133 1 95.56 73 GLN B CA 1
ATOM 2079 C C . GLN B 1 73 ? 3.334 -2.893 -12.148 1 95.56 73 GLN B C 1
ATOM 2081 O O . GLN B 1 73 ? 3.334 -1.721 -11.766 1 95.56 73 GLN B O 1
ATOM 2086 N N . ALA B 1 74 ? 2.43 -3.742 -11.82 1 96.75 74 ALA B N 1
ATOM 2087 C CA . ALA B 1 74 ? 1.4 -3.365 -10.852 1 96.75 74 ALA B CA 1
ATOM 2088 C C . ALA B 1 74 ? 2.021 -2.924 -9.531 1 96.75 74 ALA B C 1
ATOM 2090 O O . ALA B 1 74 ? 1.529 -1.996 -8.883 1 96.75 74 ALA B O 1
ATOM 2091 N N . SER B 1 75 ? 3.098 -3.59 -9.148 1 97.81 75 SER B N 1
ATOM 2092 C CA . SER B 1 75 ? 3.785 -3.238 -7.91 1 97.81 75 SER B CA 1
ATOM 2093 C C . SER B 1 75 ? 4.418 -1.854 -8 1 97.81 75 SER B C 1
ATOM 2095 O O . SER B 1 75 ? 4.363 -1.075 -7.051 1 97.81 75 SER B O 1
ATOM 2097 N N . VAL B 1 76 ? 5.012 -1.536 -9.117 1 97.75 76 VAL B N 1
ATOM 2098 C CA . VAL B 1 76 ? 5.633 -0.23 -9.312 1 97.75 76 VAL B CA 1
ATOM 2099 C C . VAL B 1 76 ? 4.57 0.865 -9.227 1 97.75 76 VAL B C 1
ATOM 2101 O O . VAL B 1 76 ? 4.77 1.875 -8.539 1 97.75 76 VAL B O 1
ATOM 2104 N N . VAL B 1 77 ? 3.475 0.639 -9.891 1 97.31 77 VAL B N 1
ATOM 2105 C CA . VAL B 1 77 ? 2.381 1.604 -9.883 1 97.31 77 VAL B CA 1
ATOM 2106 C C . VAL B 1 77 ? 1.851 1.768 -8.461 1 97.31 77 VAL B C 1
ATOM 2108 O O . VAL B 1 77 ? 1.545 2.881 -8.031 1 97.31 77 VAL B O 1
ATOM 2111 N N . ALA B 1 78 ? 1.725 0.676 -7.719 1 98.12 78 ALA B N 1
ATOM 2112 C CA . ALA B 1 78 ? 1.223 0.716 -6.348 1 98.12 78 ALA B CA 1
ATOM 2113 C C . ALA B 1 78 ? 2.164 1.505 -5.441 1 98.12 78 ALA B C 1
ATOM 2115 O O . ALA B 1 78 ? 1.714 2.246 -4.562 1 98.12 78 ALA B O 1
ATOM 2116 N N . VAL B 1 79 ? 3.482 1.36 -5.664 1 98.25 79 VAL B N 1
ATOM 2117 C CA . VAL B 1 79 ? 4.445 2.129 -4.883 1 98.25 79 VAL B CA 1
ATOM 2118 C C . VAL B 1 79 ? 4.27 3.619 -5.164 1 98.25 79 VAL B C 1
ATOM 2120 O O . VAL B 1 79 ? 4.277 4.434 -4.238 1 98.25 79 VAL B O 1
ATOM 2123 N N . GLU B 1 80 ? 4.043 3.949 -6.359 1 97.12 80 GLU B N 1
ATOM 2124 C CA . GLU B 1 80 ? 3.832 5.348 -6.715 1 97.12 80 GLU B CA 1
ATOM 2125 C C . GLU B 1 80 ? 2.566 5.902 -6.066 1 97.12 80 GLU B C 1
ATOM 2127 O O . GLU B 1 80 ? 2.572 7.012 -5.527 1 97.12 80 GLU B O 1
ATOM 2132 N N . ALA B 1 81 ? 1.571 5.117 -6.113 1 97.81 81 ALA B N 1
ATOM 2133 C CA . ALA B 1 81 ? 0.305 5.555 -5.531 1 97.81 81 ALA B CA 1
ATOM 2134 C C . ALA B 1 81 ? 0.422 5.695 -4.016 1 97.81 81 ALA B C 1
ATOM 2136 O O . ALA B 1 81 ? -0.054 6.68 -3.439 1 97.81 81 ALA B O 1
ATOM 2137 N N . ALA B 1 82 ? 1.022 4.777 -3.365 1 98.44 82 ALA B N 1
ATOM 2138 C CA . ALA B 1 82 ? 1.227 4.859 -1.921 1 98.44 82 ALA B CA 1
ATOM 2139 C C . ALA B 1 82 ? 2.125 6.035 -1.558 1 98.44 82 ALA B C 1
ATOM 2141 O O . ALA B 1 82 ? 1.912 6.695 -0.539 1 98.44 82 ALA B O 1
ATOM 2142 N N . SER B 1 83 ? 3.104 6.301 -2.367 1 97.81 83 SER B N 1
ATOM 2143 C CA . SER B 1 83 ? 3.992 7.438 -2.143 1 97.81 83 SER B CA 1
ATOM 2144 C C . SER B 1 83 ? 3.229 8.758 -2.205 1 97.81 83 SER B C 1
ATOM 2146 O O . SER B 1 83 ? 3.543 9.695 -1.475 1 97.81 83 SER B O 1
ATOM 2148 N N . ARG B 1 84 ? 2.268 8.789 -3.004 1 97.44 84 ARG B N 1
ATOM 2149 C CA . ARG B 1 84 ? 1.448 9.992 -3.094 1 97.44 84 ARG B CA 1
ATOM 2150 C C . ARG B 1 84 ? 0.691 10.242 -1.794 1 97.44 84 ARG B C 1
ATOM 2152 O O . ARG B 1 84 ? 0.535 11.391 -1.368 1 97.44 84 ARG B O 1
ATOM 2159 N N . VAL B 1 85 ? 0.196 9.211 -1.159 1 98.5 85 VAL B N 1
ATOM 2160 C CA . VAL B 1 85 ? -0.443 9.344 0.146 1 98.5 85 VAL B CA 1
ATOM 2161 C C . VAL B 1 85 ? 0.549 9.922 1.15 1 98.5 85 VAL B C 1
ATOM 2163 O O . VAL B 1 85 ? 0.223 10.859 1.884 1 98.5 85 VAL B O 1
ATOM 2166 N N . LEU B 1 86 ? 1.734 9.359 1.136 1 98.56 86 LEU B N 1
ATOM 2167 C CA . LEU B 1 86 ? 2.787 9.812 2.041 1 98.56 86 LEU B CA 1
ATOM 2168 C C . LEU B 1 86 ? 3.119 11.281 1.8 1 98.56 86 LEU B C 1
ATOM 2170 O O . LEU B 1 86 ? 3.203 12.07 2.748 1 98.56 86 LEU B O 1
ATOM 2174 N N . ILE B 1 87 ? 3.234 11.617 0.603 1 97.44 87 ILE B N 1
ATOM 2175 C CA . ILE B 1 87 ? 3.615 12.977 0.232 1 97.44 87 ILE B CA 1
ATOM 2176 C C . ILE B 1 87 ? 2.518 13.953 0.65 1 97.44 87 ILE B C 1
ATOM 2178 O O . ILE B 1 87 ? 2.801 15.008 1.228 1 97.44 87 ILE B O 1
ATOM 2182 N N . GLN B 1 88 ? 1.313 13.586 0.372 1 97.25 88 GLN B N 1
ATOM 2183 C CA . GLN B 1 88 ? 0.202 14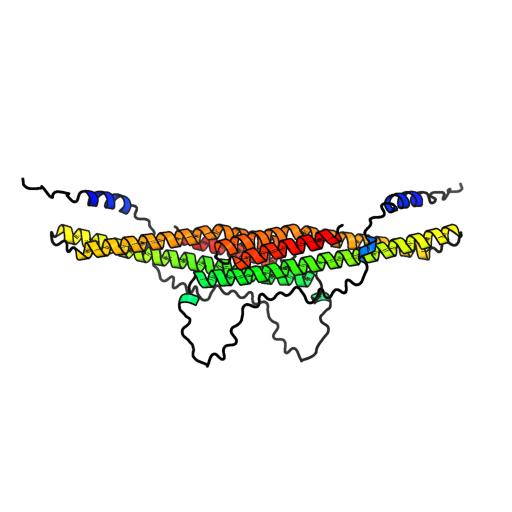.469 0.723 1 97.25 88 GLN B CA 1
ATOM 2184 C C . GLN B 1 88 ? 0.074 14.609 2.236 1 97.25 88 GLN B C 1
ATOM 2186 O O . GLN B 1 88 ? -0.184 15.711 2.738 1 97.25 88 GLN B O 1
ATOM 2191 N N . LEU B 1 89 ? 0.23 13.516 2.971 1 98.06 89 LEU B N 1
ATOM 2192 C CA . LEU B 1 89 ? 0.167 13.602 4.426 1 98.06 89 LEU B CA 1
ATOM 2193 C C . LEU B 1 89 ? 1.316 14.438 4.977 1 98.06 89 LEU B C 1
ATOM 2195 O O . LEU B 1 89 ? 1.121 15.25 5.883 1 98.06 89 LEU B O 1
ATOM 2199 N N . THR B 1 90 ? 2.488 14.266 4.422 1 98.12 90 THR B N 1
ATOM 2200 C CA . THR B 1 90 ? 3.65 15.031 4.859 1 98.12 90 THR B CA 1
ATOM 2201 C C . THR B 1 90 ? 3.43 16.516 4.629 1 98.12 90 THR B C 1
ATOM 2203 O O . THR B 1 90 ? 3.689 17.344 5.516 1 98.12 90 THR B O 1
ATOM 2206 N N . ALA B 1 91 ? 2.93 16.812 3.48 1 97.12 91 ALA B N 1
ATOM 2207 C CA . ALA B 1 91 ? 2.625 18.219 3.178 1 97.12 91 ALA B CA 1
ATOM 2208 C C . ALA B 1 91 ? 1.593 18.766 4.152 1 97.12 91 ALA B C 1
ATOM 2210 O O . ALA B 1 91 ? 1.721 19.906 4.617 1 97.12 91 ALA B O 1
ATOM 2211 N N . ALA B 1 92 ? 0.598 17.984 4.445 1 97.31 92 ALA B N 1
ATOM 2212 C CA . ALA B 1 92 ? -0.441 18.422 5.379 1 97.31 92 ALA B CA 1
ATOM 2213 C C . ALA B 1 92 ? 0.136 18.656 6.77 1 97.31 92 ALA B C 1
ATOM 2215 O O . ALA B 1 92 ? -0.214 19.641 7.438 1 97.31 92 ALA B O 1
ATOM 2216 N N . ILE B 1 93 ? 0.995 17.812 7.211 1 97.69 93 ILE B N 1
ATOM 2217 C CA . ILE B 1 93 ? 1.619 17.953 8.523 1 97.69 93 ILE B CA 1
ATOM 2218 C C . ILE B 1 93 ? 2.473 19.219 8.555 1 97.69 93 ILE B C 1
ATOM 2220 O O . ILE B 1 93 ? 2.387 20.016 9.5 1 97.69 93 ILE B O 1
ATOM 2224 N N . LEU B 1 94 ? 3.221 19.469 7.531 1 97.44 94 LEU B N 1
ATOM 2225 C CA . LEU B 1 94 ? 4.094 20.641 7.473 1 97.44 94 LEU B CA 1
ATOM 2226 C C . LEU B 1 94 ? 3.273 21.922 7.457 1 97.44 94 LEU B C 1
ATOM 2228 O O . LEU B 1 94 ? 3.58 22.875 8.188 1 97.44 94 LEU B O 1
ATOM 2232 N N . ASP B 1 95 ? 2.248 21.906 6.695 1 96.5 95 ASP B N 1
ATOM 2233 C CA . ASP B 1 95 ? 1.38 23.078 6.629 1 96.5 95 ASP B CA 1
ATOM 2234 C C . ASP B 1 95 ? 0.682 23.312 7.965 1 96.5 95 ASP B C 1
ATOM 2236 O O . ASP B 1 95 ? 0.514 24.469 8.383 1 96.5 95 ASP B O 1
ATOM 2240 N N . ALA B 1 96 ? 0.27 22.203 8.57 1 96.94 96 ALA B N 1
ATOM 2241 C CA . ALA B 1 96 ? -0.376 22.344 9.875 1 96.94 96 ALA B CA 1
ATOM 2242 C C . ALA B 1 96 ? 0.593 22.891 10.906 1 96.94 96 ALA B C 1
ATOM 2244 O O . ALA B 1 96 ? 0.214 23.734 11.734 1 96.94 96 ALA B O 1
ATOM 2245 N N . HIS B 1 97 ? 1.796 22.5 10.883 1 96.88 97 HIS B N 1
ATOM 2246 C CA . HIS B 1 97 ? 2.801 23.047 11.789 1 96.88 97 HIS B CA 1
ATOM 2247 C C . HIS B 1 97 ? 3.035 24.531 11.523 1 96.88 97 HIS B C 1
ATOM 2249 O O . HIS B 1 97 ? 3.191 25.312 12.461 1 96.88 97 HIS B O 1
ATOM 2255 N N . GLU B 1 98 ? 3.076 24.922 10.32 1 96.56 98 GLU B N 1
ATOM 2256 C CA . GLU B 1 98 ? 3.295 26.328 9.969 1 96.56 98 GLU B CA 1
ATOM 2257 C C . GLU B 1 98 ? 2.156 27.203 10.477 1 96.56 98 GLU B C 1
ATOM 2259 O O . GLU B 1 98 ? 2.395 28.281 11.039 1 96.56 98 GLU B O 1
ATOM 2264 N N . ALA B 1 99 ? 0.982 26.703 10.281 1 96.81 99 ALA B N 1
ATOM 2265 C CA . ALA B 1 99 ? -0.175 27.453 10.766 1 96.81 99 ALA B CA 1
ATOM 2266 C C . ALA B 1 99 ? -0.147 27.562 12.289 1 96.81 99 ALA B C 1
ATOM 2268 O O . ALA B 1 99 ? -0.439 28.641 12.836 1 96.81 99 ALA B O 1
ATOM 2269 N N . TYR B 1 100 ? 0.195 26.5 12.922 1 97.5 100 TYR B N 1
ATOM 2270 C CA . TYR B 1 100 ? 0.308 26.5 14.375 1 97.5 100 TYR B CA 1
ATOM 2271 C C . TYR B 1 100 ? 1.365 27.484 14.844 1 97.5 100 TYR B C 1
ATOM 2273 O O . TYR B 1 100 ? 1.124 28.281 15.758 1 97.5 100 TYR B O 1
ATOM 2281 N N . TRP B 1 101 ? 2.479 27.547 14.227 1 96 101 TRP B N 1
ATOM 2282 C CA . TRP B 1 101 ? 3.58 28.453 14.562 1 96 101 TRP B CA 1
ATOM 2283 C C . TRP B 1 101 ? 3.17 29.906 14.383 1 96 101 TRP B C 1
ATOM 2285 O O . TRP B 1 101 ? 3.438 30.75 15.25 1 96 101 TRP B O 1
ATOM 2295 N N . LYS B 1 102 ? 2.486 30.172 13.32 1 97.06 102 LYS B N 1
ATOM 2296 C CA . LYS B 1 102 ? 2.027 31.531 13.07 1 97.06 102 LYS B CA 1
ATOM 2297 C C . LYS B 1 102 ? 1.07 32 14.164 1 97.06 102 LYS B C 1
ATOM 2299 O O . LYS B 1 102 ? 1.163 33.156 14.633 1 97.06 102 LYS B O 1
ATOM 2304 N N . SER B 1 103 ? 0.206 31.078 14.516 1 97.75 103 SER B N 1
ATOM 2305 C CA . SER B 1 103 ? -0.747 31.406 15.57 1 97.75 103 SER B CA 1
ATOM 2306 C C . SER B 1 103 ? -0.044 31.625 16.906 1 97.75 103 SER B C 1
ATOM 2308 O O . SER B 1 103 ? -0.381 32.531 17.656 1 97.75 103 SER B O 1
ATOM 2310 N N . LEU B 1 104 ? 0.935 30.844 17.25 1 97.31 104 LEU B N 1
ATOM 2311 C CA . LEU B 1 104 ? 1.71 30.969 18.484 1 97.31 104 LEU B CA 1
ATOM 2312 C C . LEU B 1 104 ? 2.457 32.281 18.531 1 97.31 104 LEU B C 1
ATOM 2314 O O . LEU B 1 104 ? 2.508 32.938 19.578 1 97.31 104 LEU B O 1
ATOM 2318 N N . ASN B 1 105 ? 2.963 32.688 17.438 1 97 105 ASN B N 1
ATOM 2319 C CA . ASN B 1 105 ? 3.662 33.969 17.344 1 97 105 ASN B CA 1
ATOM 2320 C C . ASN B 1 105 ? 2.709 35.156 17.547 1 97 105 ASN B C 1
ATOM 2322 O O . ASN B 1 105 ? 3.053 36.125 18.219 1 97 105 ASN B O 1
ATOM 2326 N N . LYS B 1 106 ? 1.575 35 16.969 1 97 106 LYS B N 1
ATOM 2327 C CA . LYS B 1 106 ? 0.558 36.031 17.188 1 97 106 LYS B CA 1
ATOM 2328 C C . LYS B 1 106 ? 0.167 36.125 18.656 1 97 106 LYS B C 1
ATOM 2330 O O . LYS B 1 106 ? 0.026 37.219 19.203 1 97 106 LYS B O 1
ATOM 2335 N N . LEU B 1 107 ? -0.035 34.969 19.281 1 96.62 107 LEU B N 1
ATOM 2336 C CA . LEU B 1 107 ? -0.385 34.906 20.703 1 96.62 107 LEU B CA 1
ATOM 2337 C C . LEU B 1 107 ? 0.714 35.531 21.562 1 96.62 107 LEU B C 1
ATOM 2339 O O . LEU B 1 107 ? 0.43 36.312 22.469 1 96.62 107 LEU B O 1
ATOM 2343 N N . SER B 1 108 ? 1.872 35.281 21.25 1 95.94 108 SER B N 1
ATOM 2344 C CA . SER B 1 108 ? 3.018 35.812 21.969 1 95.94 108 SER B CA 1
ATOM 2345 C C . SER B 1 108 ? 3.078 37.344 21.844 1 95.94 108 SER B C 1
ATOM 2347 O O . SER B 1 108 ? 3.324 38.031 22.828 1 95.94 108 SER B O 1
ATOM 2349 N N . SER B 1 109 ? 2.867 37.844 20.672 1 95.12 109 SER B N 1
ATOM 2350 C CA . SER B 1 109 ? 2.863 39.281 20.422 1 95.12 109 SER B CA 1
ATOM 2351 C C . SER B 1 109 ? 1.738 39.969 21.188 1 95.12 109 SER B C 1
ATOM 2353 O O . SER B 1 109 ? 1.934 41.062 21.75 1 95.12 109 SER B O 1
ATOM 2355 N N . LEU B 1 110 ? 0.585 39.375 21.234 1 93.19 110 LEU B N 1
ATOM 2356 C CA . LEU B 1 110 ? -0.558 39.906 21.953 1 93.19 110 LEU B CA 1
ATOM 2357 C C . LEU B 1 110 ? -0.3 39.938 23.469 1 93.19 110 LEU B C 1
ATOM 2359 O O . LEU B 1 110 ? -0.681 40.875 24.156 1 93.19 110 LEU B O 1
ATOM 2363 N N . LEU B 1 111 ? 0.313 38.938 23.922 1 92.12 111 LEU B N 1
ATOM 2364 C CA . LEU B 1 111 ? 0.654 38.844 25.328 1 92.12 111 LEU B CA 1
ATOM 2365 C C . LEU B 1 111 ? 1.619 39.969 25.719 1 92.12 111 LEU B C 1
ATOM 2367 O O . LEU B 1 111 ? 1.448 40.594 26.766 1 92.12 111 LEU B O 1
ATOM 2371 N N . LYS B 1 112 ? 2.553 40.25 24.859 1 91.69 112 LYS B N 1
ATOM 2372 C CA . LYS B 1 112 ? 3.496 41.344 25.109 1 91.69 112 LYS B CA 1
ATOM 2373 C C . LYS B 1 112 ? 2.787 42.688 25.109 1 91.69 112 LYS B C 1
ATOM 2375 O O . LYS B 1 112 ? 3.047 43.531 25.969 1 91.69 112 LYS B O 1
ATOM 2380 N N . ARG B 1 113 ? 1.913 42.875 24.156 1 88.44 113 ARG B N 1
ATOM 2381 C CA . ARG B 1 113 ? 1.145 44.125 24.094 1 88.44 113 ARG B CA 1
ATOM 2382 C C . ARG B 1 113 ? 0.265 44.281 25.328 1 88.44 113 ARG B C 1
ATOM 2384 O O . ARG B 1 113 ? 0.148 45.375 25.859 1 88.44 113 ARG B O 1
ATOM 2391 N N . PHE B 1 114 ? -0.357 43.188 25.703 1 87.06 114 PHE B N 1
ATOM 2392 C CA . PHE B 1 114 ? -1.215 43.188 26.891 1 87.06 114 PHE B CA 1
ATOM 2393 C C . PHE B 1 114 ? -0.418 43.562 28.125 1 87.06 114 PHE B C 1
ATOM 2395 O O . PHE B 1 114 ? -0.866 44.375 28.938 1 87.06 114 PHE B O 1
ATOM 2402 N N . GLU B 1 115 ? 0.69 43 28.328 1 86.62 115 GLU B N 1
ATOM 2403 C CA . GLU B 1 115 ? 1.556 43.281 29.469 1 86.62 115 GLU B CA 1
ATOM 2404 C C . GLU B 1 115 ? 1.961 44.75 29.5 1 86.62 115 GLU B C 1
ATOM 2406 O O . GLU B 1 115 ? 2.018 45.375 30.578 1 86.62 115 GLU B O 1
ATOM 2411 N N . THR B 1 116 ? 2.213 45.312 28.375 1 85.62 116 THR B N 1
ATOM 2412 C CA . THR B 1 116 ? 2.615 46.719 28.281 1 85.62 116 THR B CA 1
ATOM 2413 C C . THR B 1 116 ? 1.446 47.656 28.625 1 85.62 116 THR B C 1
ATOM 2415 O O . THR B 1 116 ? 1.62 48.656 29.312 1 85.62 116 THR B O 1
ATOM 2418 N N . GLU B 1 117 ? 0.248 47.281 28.188 1 83.5 117 GLU B N 1
ATOM 2419 C CA . GLU B 1 117 ? -0.923 48.125 28.406 1 83.5 117 GLU B CA 1
ATOM 2420 C C . GLU B 1 117 ? -1.431 48 29.844 1 83.5 117 GLU B C 1
ATOM 2422 O O . GLU B 1 117 ? -1.862 49 30.438 1 83.5 117 GLU B O 1
ATOM 2427 N N . VAL B 1 118 ? -1.635 46.812 30.359 1 75.75 118 VAL B N 1
ATOM 2428 C CA . VAL B 1 118 ? -2.025 46.656 31.75 1 75.75 118 VAL B CA 1
ATOM 2429 C C . VAL B 1 118 ? -1.033 47.375 32.656 1 75.75 118 VAL B C 1
ATOM 2431 O O . VAL B 1 118 ? -1.425 47.969 33.656 1 75.75 118 VAL B O 1
ATOM 2434 N N . GLY B 1 119 ? 0.208 47.219 32.281 1 69.44 119 GLY B N 1
ATOM 2435 C CA . GLY B 1 119 ? 1.186 48 33.031 1 69.44 119 GLY B CA 1
ATOM 2436 C C . GLY B 1 119 ? 0.905 49.5 32.969 1 69.44 119 GLY B C 1
ATOM 2437 O O . GLY B 1 119 ? 1.217 50.219 33.938 1 69.44 119 GLY B O 1
ATOM 2438 N N . LEU B 1 120 ? 0.157 49.906 31.984 1 70.31 120 LEU B N 1
ATOM 2439 C CA . LEU B 1 120 ? -0.132 51.344 31.812 1 70.31 120 LEU B CA 1
ATOM 2440 C C . LEU B 1 120 ? -1.543 51.656 32.281 1 70.31 120 LEU B C 1
ATOM 2442 O O . LEU B 1 120 ? -2.025 52.781 32.094 1 70.31 120 LEU B O 1
ATOM 2446 N N . CYS B 1 121 ? -2.188 50.812 33.094 1 66.25 121 CYS B N 1
ATOM 2447 C CA . CYS B 1 121 ? -3.523 50.938 33.656 1 66.25 121 CYS B CA 1
ATOM 2448 C C . CYS B 1 121 ? -4.551 51.219 32.594 1 66.25 121 CYS B C 1
ATOM 2450 O O . CYS B 1 121 ? -5.578 51.875 32.844 1 66.25 121 CYS B O 1
ATOM 2452 N N . SER B 1 122 ? -4.293 50.969 31.25 1 63.19 122 SER B N 1
ATOM 2453 C CA . SER B 1 122 ? -5.207 51.219 30.141 1 63.19 122 SER B CA 1
ATOM 2454 C C . SER B 1 122 ? -5.75 49.906 29.578 1 63.19 122 SER B C 1
ATOM 2456 O O . SER B 1 122 ? -6.254 49.875 28.453 1 63.19 122 SER B O 1
ATOM 2458 N N . GLY B 1 123 ? -5.766 48.969 30.375 1 61.5 123 GLY B N 1
ATOM 2459 C CA . GLY B 1 123 ? -6.023 47.656 29.797 1 61.5 123 GLY B CA 1
ATOM 2460 C C . GLY B 1 123 ? -7.418 47.531 29.219 1 61.5 123 GLY B C 1
ATOM 2461 O O . GLY B 1 123 ? -8.406 47.719 29.906 1 61.5 123 GLY B O 1
ATOM 2462 N N . ASP B 1 124 ? -7.512 47.938 27.891 1 67.81 124 ASP B N 1
ATOM 2463 C CA . ASP B 1 124 ? -8.719 47.812 27.078 1 67.81 124 ASP B CA 1
ATOM 2464 C C . ASP B 1 124 ? -9.156 46.344 26.984 1 67.81 124 ASP B C 1
ATOM 2466 O O . ASP B 1 124 ? -8.32 45.438 26.828 1 67.81 124 ASP B O 1
ATOM 2470 N N . ASP B 1 125 ? -10.391 46.031 27.375 1 81.25 125 ASP B N 1
ATOM 2471 C CA . ASP B 1 125 ? -11.055 44.75 27.297 1 81.25 125 ASP B CA 1
ATOM 2472 C C . ASP B 1 125 ? -10.906 44.156 25.906 1 81.25 125 ASP B C 1
ATOM 2474 O O . ASP B 1 125 ? -10.984 42.906 25.75 1 81.25 125 ASP B O 1
ATOM 2478 N N . SER B 1 126 ? -10.5 44.969 24.984 1 84.81 126 SER B N 1
ATOM 2479 C CA . SER B 1 126 ? -10.438 44.5 23.609 1 84.81 126 SER B CA 1
ATOM 2480 C C . SER B 1 126 ? -9.258 43.562 23.391 1 84.81 126 SER B C 1
ATOM 2482 O O . SER B 1 126 ? -9.391 42.5 22.734 1 84.81 126 SER B O 1
ATOM 2484 N N . ILE B 1 127 ? -8.109 43.875 24.031 1 86.5 127 ILE B N 1
ATOM 2485 C CA . ILE B 1 127 ? -6.922 43.031 23.859 1 86.5 127 ILE B CA 1
ATOM 2486 C C . ILE B 1 127 ? -7.129 41.688 24.547 1 86.5 127 ILE B C 1
ATOM 2488 O O . ILE B 1 127 ? -6.715 40.656 24.016 1 86.5 127 ILE B O 1
ATOM 2492 N N . TRP B 1 128 ? -7.844 41.781 25.672 1 85.62 128 TRP B N 1
ATOM 2493 C CA . TRP B 1 128 ? -8.133 40.562 26.406 1 85.62 128 TRP B CA 1
ATOM 2494 C C . TRP B 1 128 ? -9.031 39.625 25.609 1 85.62 128 TRP B C 1
ATOM 2496 O O . TRP B 1 128 ? -8.781 38.406 25.531 1 85.62 128 TRP B O 1
ATOM 2506 N N . LEU B 1 129 ? -9.977 40.125 24.969 1 90.44 129 LEU B N 1
ATOM 2507 C CA . LEU B 1 129 ? -10.891 39.312 24.156 1 90.44 129 LEU B CA 1
ATOM 2508 C C . LEU B 1 129 ? -10.164 38.719 22.953 1 90.44 129 LEU B C 1
ATOM 2510 O O . LEU B 1 129 ? -10.406 37.562 22.578 1 90.44 129 LEU B O 1
ATOM 2514 N N . GLU B 1 130 ? -9.281 39.5 22.328 1 92.69 130 GLU B N 1
ATOM 2515 C CA . GLU B 1 130 ? -8.492 39 21.203 1 92.69 130 GLU B CA 1
ATOM 2516 C C . GLU B 1 130 ? -7.562 37.875 21.625 1 92.69 130 GLU B C 1
ATOM 2518 O O . GLU B 1 130 ? -7.387 36.906 20.891 1 92.69 130 GLU B O 1
ATOM 2523 N N . MET B 1 131 ? -7 37.938 22.781 1 93.5 131 MET B N 1
ATOM 2524 C CA . MET B 1 131 ? -6.102 36.906 23.312 1 93.5 131 MET B CA 1
ATOM 2525 C C . MET B 1 131 ? -6.844 35.594 23.516 1 93.5 131 MET B C 1
ATOM 2527 O O . MET B 1 131 ? -6.324 34.5 23.188 1 93.5 131 MET B O 1
ATOM 2531 N N . ILE B 1 132 ? -8.039 35.656 23.984 1 94.44 132 ILE B N 1
ATOM 2532 C CA . ILE B 1 132 ? -8.852 34.469 24.203 1 94.44 132 ILE B CA 1
ATOM 2533 C C . ILE B 1 132 ? -9.141 33.812 22.859 1 94.44 132 ILE B C 1
ATOM 2535 O O . ILE B 1 132 ? -9.008 32.594 22.719 1 94.44 132 ILE B O 1
ATOM 2539 N N . ALA B 1 133 ? -9.484 34.594 21.875 1 96.06 133 ALA B N 1
ATOM 2540 C CA . ALA B 1 133 ? -9.82 34.094 20.547 1 96.06 133 ALA B CA 1
ATOM 2541 C C . ALA B 1 133 ? -8.617 33.406 19.906 1 96.06 133 ALA B C 1
ATOM 2543 O O . ALA B 1 133 ? -8.734 32.312 19.344 1 96.06 133 ALA B O 1
ATOM 2544 N N . ILE B 1 134 ? -7.434 34.031 20 1 97.31 134 ILE B N 1
ATOM 2545 C CA . ILE B 1 134 ? -6.246 33.469 19.375 1 97.31 134 ILE B CA 1
ATOM 2546 C C . ILE B 1 134 ? -5.801 32.219 20.125 1 97.31 134 ILE B C 1
ATOM 2548 O O . ILE B 1 134 ? -5.328 31.25 19.516 1 97.31 134 ILE B O 1
ATOM 2552 N N . ARG B 1 135 ? -5.957 32.25 21.406 1 96.75 135 ARG B N 1
ATOM 2553 C CA . ARG B 1 135 ? -5.629 31.047 22.188 1 96.75 135 ARG B CA 1
ATOM 2554 C C . ARG B 1 135 ? -6.469 29.859 21.734 1 96.75 135 ARG B C 1
ATOM 2556 O O . ARG B 1 135 ? -5.949 28.75 21.578 1 96.75 135 ARG B O 1
ATOM 2563 N N . GLU B 1 136 ? -7.758 30.094 21.547 1 97.75 136 GLU B N 1
ATOM 2564 C CA . GLU B 1 136 ? -8.641 29.031 21.062 1 97.75 136 GLU B CA 1
ATOM 2565 C C . GLU B 1 136 ? -8.219 28.547 19.688 1 97.75 136 GLU B C 1
ATOM 2567 O O . GLU B 1 136 ? -8.203 27.328 19.438 1 97.75 136 GLU B O 1
ATOM 2572 N N . GLU B 1 137 ? -7.887 29.453 18.828 1 97.56 137 GLU B N 1
ATOM 2573 C CA . GLU B 1 137 ? -7.414 29.094 17.5 1 97.56 137 GLU B CA 1
ATOM 2574 C C . GLU B 1 137 ? -6.129 28.281 17.578 1 97.56 137 GLU B C 1
ATOM 2576 O O . GLU B 1 137 ? -5.988 27.266 16.875 1 97.56 137 GLU B O 1
ATOM 2581 N N . THR B 1 138 ? -5.156 28.703 18.406 1 97.94 138 THR B N 1
ATOM 2582 C CA . THR B 1 138 ? -3.885 28 18.562 1 97.94 138 THR B CA 1
ATOM 2583 C C . THR B 1 138 ? -4.105 26.594 19.078 1 97.94 138 THR B C 1
ATOM 2585 O O . THR B 1 138 ? -3.453 25.641 18.625 1 97.94 138 THR B O 1
ATOM 2588 N N . ASN B 1 139 ? -5.07 26.438 19.969 1 98.06 139 ASN B N 1
ATOM 2589 C CA . ASN B 1 139 ? -5.391 25.109 20.5 1 98.06 139 ASN B CA 1
ATOM 2590 C C . ASN B 1 139 ? -5.996 24.219 19.422 1 98.06 139 ASN B C 1
ATOM 2592 O O . ASN B 1 139 ? -5.688 23.031 19.359 1 98.06 139 ASN B O 1
ATOM 2596 N N . ARG B 1 140 ? -6.828 24.766 18.625 1 97.88 140 ARG B N 1
ATOM 2597 C CA . ARG B 1 140 ? -7.418 24.016 17.531 1 97.88 140 ARG B CA 1
ATOM 2598 C C . ARG B 1 140 ? -6.352 23.562 16.531 1 97.88 140 ARG B C 1
ATOM 2600 O O . ARG B 1 140 ? -6.359 22.422 16.078 1 97.88 140 ARG B O 1
ATOM 2607 N N . LEU B 1 141 ? -5.449 24.5 16.234 1 97.75 141 LEU B N 1
ATOM 2608 C CA . LEU B 1 141 ? -4.375 24.188 15.297 1 97.75 141 LEU B CA 1
ATOM 2609 C C . LEU B 1 141 ? -3.447 23.125 15.867 1 97.75 141 LEU B C 1
ATOM 2611 O O . LEU B 1 141 ? -2.969 22.266 15.125 1 97.75 141 LEU B O 1
ATOM 2615 N N . LYS B 1 142 ? -3.211 23.172 17.125 1 97.88 142 LYS B N 1
ATOM 2616 C CA . LYS B 1 142 ? -2.418 22.141 17.781 1 97.88 142 LYS B CA 1
ATOM 2617 C C . LYS B 1 142 ? -3.086 20.766 17.641 1 97.88 142 LYS B C 1
ATOM 2619 O O . LYS B 1 142 ? -2.422 19.781 17.359 1 97.88 142 LYS B O 1
ATOM 2624 N N . ALA B 1 143 ? -4.336 20.75 17.812 1 97.75 143 ALA B N 1
ATOM 2625 C CA . ALA B 1 143 ? -5.094 19.516 17.688 1 97.75 143 ALA B CA 1
ATOM 2626 C C . ALA B 1 143 ? -5.004 18.969 16.25 1 97.75 143 ALA B C 1
ATOM 2628 O O . ALA B 1 143 ? -4.91 17.75 16.047 1 97.75 143 ALA B O 1
ATOM 2629 N N . ASP B 1 144 ? -5.055 19.828 15.312 1 96.19 144 ASP B N 1
ATOM 2630 C CA . ASP B 1 144 ? -4.926 19.422 13.914 1 96.19 144 ASP B CA 1
ATOM 2631 C C . ASP B 1 144 ? -3.568 18.781 13.656 1 96.19 144 ASP B C 1
ATOM 2633 O O . ASP B 1 144 ? -3.488 17.75 12.977 1 96.19 144 ASP B O 1
ATOM 2637 N N . VAL B 1 145 ? -2.502 19.391 14.156 1 97.38 145 VAL B N 1
ATOM 2638 C CA . VAL B 1 145 ? -1.158 18.859 13.977 1 97.38 145 VAL B CA 1
ATOM 2639 C C . VAL B 1 145 ? -1.084 17.453 14.57 1 97.38 145 VAL B C 1
ATOM 2641 O O . VAL B 1 145 ? -0.591 16.531 13.93 1 97.38 145 VAL B O 1
ATOM 2644 N N . LEU B 1 146 ? -1.633 17.312 15.727 1 97.19 146 LEU B N 1
ATOM 2645 C CA . LEU B 1 146 ? -1.567 16.031 16.422 1 97.19 146 LEU B CA 1
ATOM 2646 C C . LEU B 1 146 ? -2.379 14.977 15.688 1 97.19 146 LEU B C 1
ATOM 2648 O O . LEU B 1 146 ? -1.965 13.82 15.609 1 97.19 146 LEU B O 1
ATOM 2652 N N . SER B 1 147 ? -3.5 15.375 15.188 1 96.31 147 SER B N 1
ATOM 2653 C CA . SER B 1 147 ? -4.348 14.453 14.43 1 96.31 147 SER B CA 1
ATOM 2654 C C . SER B 1 147 ? -3.631 13.945 13.188 1 96.31 147 SER B C 1
ATOM 2656 O O . SER B 1 147 ? -3.617 12.734 12.922 1 96.31 147 SER B O 1
ATOM 2658 N N . LEU B 1 148 ? -3.037 14.82 12.453 1 96.81 148 LEU B N 1
ATOM 2659 C CA . LEU B 1 148 ? -2.324 14.445 11.242 1 96.81 148 LEU B CA 1
ATOM 2660 C C . LEU B 1 148 ? -1.108 13.586 11.562 1 96.81 148 LEU B C 1
ATOM 2662 O O . LEU B 1 148 ? -0.853 12.586 10.891 1 96.81 148 LEU B O 1
ATOM 2666 N N . GLU B 1 149 ? -0.39 13.938 12.578 1 96.88 149 GLU B N 1
ATOM 2667 C CA . GLU B 1 149 ? 0.793 13.172 12.961 1 96.88 149 GLU B CA 1
ATOM 2668 C C . GLU B 1 149 ? 0.422 11.758 13.391 1 96.88 149 GLU B C 1
ATOM 2670 O O . GLU B 1 149 ? 1.185 10.812 13.164 1 96.88 149 GLU B O 1
ATOM 2675 N N . SER B 1 150 ? -0.697 11.594 13.977 1 96.81 150 SER B N 1
ATOM 2676 C CA . SER B 1 150 ? -1.126 10.266 14.406 1 96.81 150 SER B CA 1
ATOM 2677 C C . SER B 1 150 ? -1.357 9.344 13.211 1 96.81 150 SER B C 1
ATOM 2679 O O . SER B 1 150 ? -1.221 8.125 13.328 1 96.81 150 SER B O 1
ATOM 2681 N N . ARG B 1 151 ? -1.705 9.883 12.094 1 97.31 151 ARG B N 1
ATOM 2682 C CA . ARG B 1 151 ? -1.96 9.102 10.891 1 97.31 151 ARG B CA 1
ATOM 2683 C C . ARG B 1 151 ? -0.657 8.602 10.281 1 97.31 151 ARG B C 1
ATOM 2685 O O . ARG B 1 151 ? -0.661 7.652 9.492 1 97.31 151 ARG B O 1
ATOM 2692 N N . MET B 1 152 ? 0.46 9.227 10.656 1 97.12 152 MET B N 1
ATOM 2693 C CA . MET B 1 152 ? 1.758 8.906 10.07 1 97.12 152 MET B CA 1
ATOM 2694 C C . MET B 1 152 ? 2.156 7.469 10.383 1 97.12 152 MET B C 1
ATOM 2696 O O . MET B 1 152 ? 2.801 6.809 9.57 1 97.12 152 MET B O 1
ATOM 2700 N N . GLN B 1 153 ? 1.74 6.941 11.484 1 95.44 153 GLN B N 1
ATOM 2701 C CA . GLN B 1 153 ? 2.057 5.559 11.828 1 95.44 153 GLN B CA 1
ATOM 2702 C C . GLN B 1 153 ? 1.45 4.59 10.82 1 95.44 153 GLN B C 1
ATOM 2704 O O . GLN B 1 153 ? 2.125 3.672 10.344 1 95.44 153 GLN B O 1
ATOM 2709 N N . SER B 1 154 ? 0.204 4.816 10.5 1 97.56 154 SER B N 1
ATOM 2710 C CA . SER B 1 154 ? -0.47 3.961 9.531 1 97.56 154 SER B CA 1
ATOM 2711 C C . SER B 1 154 ? 0.173 4.074 8.156 1 97.56 154 SER B C 1
ATOM 2713 O O . SER B 1 154 ? 0.356 3.07 7.461 1 97.56 154 SER B O 1
ATOM 2715 N N . VAL B 1 155 ? 0.544 5.27 7.77 1 98.56 155 VAL B N 1
ATOM 2716 C CA . VAL B 1 155 ? 1.141 5.484 6.453 1 98.56 155 VAL B CA 1
ATOM 2717 C C . VAL B 1 155 ? 2.539 4.871 6.418 1 98.56 155 VAL B C 1
ATOM 2719 O O . VAL B 1 155 ? 2.951 4.312 5.398 1 98.56 155 VAL B O 1
ATOM 2722 N N . SER B 1 156 ? 3.275 4.941 7.457 1 98.06 156 SER B N 1
ATOM 2723 C CA . SER B 1 156 ? 4.582 4.293 7.539 1 98.06 156 SER B CA 1
ATOM 2724 C C . SER B 1 156 ? 4.457 2.781 7.395 1 98.06 156 SER B C 1
ATOM 2726 O O . SER B 1 156 ? 5.23 2.156 6.664 1 98.06 156 SER B O 1
ATOM 2728 N N . GLY B 1 157 ? 3.486 2.223 8.109 1 97.69 157 GLY B N 1
ATOM 2729 C CA . GLY B 1 157 ? 3.221 0.802 7.953 1 97.69 157 GLY B CA 1
ATOM 2730 C C . GLY B 1 157 ? 2.875 0.407 6.531 1 97.69 157 GLY B C 1
ATOM 2731 O O . GLY B 1 157 ? 3.324 -0.633 6.043 1 97.69 157 GLY B O 1
ATOM 2732 N N . LEU B 1 158 ? 2.148 1.228 5.867 1 98.62 158 LEU B N 1
ATOM 2733 C CA . LEU B 1 158 ? 1.791 1.002 4.469 1 98.62 158 LEU B CA 1
ATOM 2734 C C . LEU B 1 158 ? 3.031 0.999 3.584 1 98.62 158 LEU B C 1
ATOM 2736 O O . LEU B 1 158 ? 3.199 0.11 2.746 1 98.62 158 LEU B O 1
ATOM 2740 N N . MET B 1 159 ? 3.904 1.954 3.762 1 98.69 159 MET B N 1
ATOM 2741 C CA . MET B 1 159 ? 5.094 2.064 2.922 1 98.69 159 MET B CA 1
ATOM 2742 C C . MET B 1 159 ? 6.047 0.897 3.17 1 98.69 159 MET B C 1
ATOM 2744 O O . MET B 1 159 ? 6.688 0.406 2.24 1 98.69 159 MET B O 1
ATOM 2748 N N . GLU B 1 160 ? 6.109 0.445 4.359 1 98.12 160 GLU B N 1
ATOM 2749 C CA . GLU B 1 160 ? 6.93 -0.722 4.672 1 98.12 160 GLU B CA 1
ATOM 2750 C C . GLU B 1 160 ? 6.367 -1.981 4.02 1 98.12 160 GLU B C 1
ATOM 2752 O O . GLU B 1 160 ? 7.113 -2.77 3.436 1 98.12 160 GLU B O 1
ATOM 2757 N N . ALA B 1 161 ? 5.082 -2.15 4.172 1 98.25 161 ALA B N 1
ATOM 2758 C CA . ALA B 1 161 ? 4.434 -3.285 3.52 1 98.25 161 ALA B CA 1
ATOM 2759 C C . ALA B 1 161 ? 4.602 -3.213 2.004 1 98.25 161 ALA B C 1
ATOM 2761 O O . ALA B 1 161 ? 4.801 -4.238 1.347 1 98.25 161 ALA B O 1
ATOM 2762 N N . MET B 1 162 ? 4.512 -2.004 1.481 1 98.5 162 MET B N 1
ATOM 2763 C CA . MET B 1 162 ? 4.68 -1.803 0.045 1 98.5 162 MET B CA 1
ATOM 2764 C C . MET B 1 162 ? 6.086 -2.188 -0.398 1 98.5 162 MET B C 1
ATOM 2766 O O . MET B 1 162 ? 6.262 -2.85 -1.422 1 98.5 162 MET B O 1
ATOM 2770 N N . ALA B 1 163 ? 7.07 -1.787 0.35 1 98.19 163 ALA B N 1
ATOM 2771 C CA . ALA B 1 163 ? 8.453 -2.131 0.021 1 98.19 163 ALA B CA 1
ATOM 2772 C C . ALA B 1 163 ? 8.656 -3.643 0.039 1 98.19 163 ALA B C 1
ATOM 2774 O O . ALA B 1 163 ? 9.25 -4.207 -0.884 1 98.19 163 ALA B O 1
ATOM 2775 N N . GLN B 1 164 ? 8.164 -4.293 1.023 1 98 164 GLN B N 1
ATOM 2776 C CA . GLN B 1 164 ? 8.273 -5.742 1.138 1 98 164 GLN B CA 1
ATOM 2777 C C . GLN B 1 164 ? 7.605 -6.441 -0.045 1 98 164 GLN B C 1
ATOM 2779 O O . GLN B 1 164 ? 8.164 -7.375 -0.618 1 98 164 GLN B O 1
ATOM 2784 N N . THR B 1 165 ? 6.449 -5.988 -0.375 1 98.44 165 THR B N 1
ATOM 2785 C CA . THR B 1 165 ? 5.707 -6.566 -1.49 1 98.44 165 THR B CA 1
ATOM 2786 C C . THR B 1 165 ? 6.445 -6.344 -2.807 1 98.44 165 THR B C 1
ATOM 2788 O O . THR B 1 165 ? 6.543 -7.254 -3.633 1 98.44 165 THR B O 1
ATOM 2791 N N . ALA B 1 166 ? 6.914 -5.09 -2.977 1 98.25 166 ALA B N 1
ATOM 2792 C CA . ALA B 1 166 ? 7.676 -4.793 -4.188 1 98.25 166 ALA B CA 1
ATOM 2793 C C . ALA B 1 166 ? 8.898 -5.707 -4.305 1 98.25 166 ALA B C 1
ATOM 2795 O O . ALA B 1 166 ? 9.164 -6.254 -5.375 1 98.25 166 ALA B O 1
ATOM 2796 N N . PHE B 1 167 ? 9.602 -5.98 -3.24 1 97.38 167 PHE B N 1
ATOM 2797 C CA . PHE B 1 167 ? 10.758 -6.867 -3.248 1 97.38 167 PHE B CA 1
ATOM 2798 C C . PHE B 1 167 ? 10.344 -8.297 -3.58 1 97.38 167 PHE B C 1
ATOM 2800 O O . PHE B 1 167 ? 10.977 -8.961 -4.398 1 97.38 167 PHE B O 1
ATOM 2807 N N . ALA B 1 168 ? 9.266 -8.711 -2.965 1 97.19 168 ALA B N 1
ATOM 2808 C CA . ALA B 1 168 ? 8.773 -10.062 -3.191 1 97.19 168 ALA B CA 1
ATOM 2809 C C . ALA B 1 168 ? 8.367 -10.266 -4.648 1 97.19 168 ALA B C 1
ATOM 2811 O O . ALA B 1 168 ? 8.484 -11.367 -5.184 1 97.19 168 ALA B O 1
ATOM 2812 N N . ASN B 1 169 ? 7.953 -9.195 -5.301 1 97.44 169 ASN B N 1
ATOM 2813 C CA . ASN B 1 169 ? 7.445 -9.273 -6.668 1 97.44 169 ASN B CA 1
ATOM 2814 C C . ASN B 1 169 ? 8.516 -8.898 -7.688 1 97.44 169 ASN B C 1
ATOM 2816 O O . ASN B 1 169 ? 8.227 -8.734 -8.875 1 97.44 169 ASN B O 1
ATOM 2820 N N . GLY B 1 170 ? 9.719 -8.664 -7.285 1 95.62 170 GLY B N 1
ATOM 2821 C CA . GLY B 1 170 ? 10.836 -8.406 -8.18 1 95.62 170 GLY B CA 1
ATOM 2822 C C . GLY B 1 170 ? 10.984 -6.941 -8.539 1 95.62 170 GLY B C 1
ATOM 2823 O O . GLY B 1 170 ? 11.742 -6.598 -9.453 1 95.62 170 GLY B O 1
ATOM 2824 N N . ALA B 1 171 ? 10.188 -6.102 -7.992 1 96.69 171 ALA B N 1
ATOM 2825 C CA . ALA B 1 171 ? 10.312 -4.66 -8.211 1 96.69 171 ALA B CA 1
ATOM 2826 C C . ALA B 1 171 ? 11.25 -4.035 -7.18 1 96.69 171 ALA B C 1
ATOM 2828 O O . ALA B 1 171 ? 10.844 -3.143 -6.426 1 96.69 171 ALA B O 1
ATOM 2829 N N . GLU B 1 172 ? 12.422 -4.391 -7.223 1 95.75 172 GLU B N 1
ATOM 2830 C CA . GLU B 1 172 ? 13.383 -4.027 -6.184 1 95.75 172 GLU B CA 1
ATOM 2831 C C . GLU B 1 172 ? 13.602 -2.518 -6.133 1 95.75 172 GLU B C 1
ATOM 2833 O O . GLU B 1 172 ? 13.625 -1.924 -5.051 1 95.75 172 GLU B O 1
ATOM 2838 N N . TYR B 1 173 ? 13.766 -1.905 -7.23 1 95.62 173 TYR B N 1
ATOM 2839 C CA . TYR B 1 173 ? 14.008 -0.468 -7.266 1 95.62 173 TYR B CA 1
ATOM 2840 C C . TYR B 1 173 ? 12.836 0.301 -6.668 1 95.62 173 TYR B C 1
ATOM 2842 O O . TYR B 1 173 ? 13.031 1.26 -5.918 1 95.62 173 TYR B O 1
ATOM 2850 N N . ALA B 1 174 ? 11.68 -0.15 -7.07 1 96.69 174 ALA B N 1
ATOM 2851 C CA . ALA B 1 174 ? 10.5 0.5 -6.512 1 96.69 174 ALA B CA 1
ATOM 2852 C C . ALA B 1 174 ? 10.453 0.35 -4.992 1 96.69 174 ALA B C 1
ATOM 2854 O O . ALA B 1 174 ? 10.047 1.273 -4.281 1 96.69 174 ALA B O 1
ATOM 2855 N N . GLY B 1 175 ? 10.836 -0.815 -4.469 1 97.88 175 GLY B N 1
ATOM 2856 C CA . GLY B 1 175 ? 10.906 -1.021 -3.031 1 97.88 175 GLY B CA 1
ATOM 2857 C C . GLY B 1 175 ? 11.898 -0.101 -2.346 1 97.88 175 GLY B C 1
ATOM 2858 O O . GLY B 1 175 ? 11.594 0.472 -1.296 1 97.88 175 GLY B O 1
ATOM 2859 N N . ILE B 1 176 ? 12.984 0.072 -2.963 1 97.5 176 ILE B N 1
ATOM 2860 C CA . ILE B 1 176 ? 14.008 0.968 -2.43 1 97.5 176 ILE B CA 1
ATOM 2861 C C . ILE B 1 176 ? 13.477 2.4 -2.41 1 97.5 176 ILE B C 1
ATOM 2863 O O . ILE B 1 176 ? 13.625 3.109 -1.412 1 97.5 176 ILE B O 1
ATOM 2867 N N . CYS B 1 177 ? 12.844 2.781 -3.457 1 97.06 177 CYS B N 1
ATOM 2868 C CA . CYS B 1 177 ? 12.273 4.121 -3.559 1 97.06 177 CYS B CA 1
ATOM 2869 C C . CYS B 1 177 ? 11.242 4.359 -2.459 1 97.06 177 CYS B C 1
ATOM 2871 O O . CYS B 1 177 ? 11.203 5.441 -1.866 1 97.06 177 CYS B O 1
ATOM 2873 N N . ALA B 1 178 ? 10.43 3.367 -2.219 1 97.81 178 ALA B N 1
ATOM 2874 C CA . ALA B 1 178 ? 9.422 3.486 -1.168 1 97.81 178 ALA B CA 1
ATOM 2875 C C . ALA B 1 178 ? 10.07 3.77 0.183 1 97.81 178 ALA B C 1
ATOM 2877 O O . ALA B 1 178 ? 9.633 4.664 0.912 1 97.81 178 ALA B O 1
ATOM 2878 N N . ASN B 1 179 ? 11.102 3.084 0.498 1 98.19 179 ASN B N 1
ATOM 2879 C CA . ASN B 1 179 ? 11.812 3.273 1.759 1 98.19 179 ASN B CA 1
ATOM 2880 C C . ASN B 1 179 ? 12.492 4.641 1.821 1 98.19 179 ASN B C 1
ATOM 2882 O O . ASN B 1 179 ? 12.461 5.305 2.859 1 98.19 179 ASN B O 1
ATOM 2886 N N . GLU B 1 180 ? 13.07 5.043 0.769 1 97.94 180 GLU B N 1
ATOM 2887 C CA . GLU B 1 180 ? 13.727 6.344 0.729 1 97.94 180 GLU B CA 1
ATOM 2888 C C . GLU B 1 180 ? 12.727 7.477 0.924 1 97.94 180 GLU B C 1
ATOM 2890 O O . GLU B 1 180 ? 13 8.445 1.637 1 97.94 180 GLU B O 1
ATOM 2895 N N . ARG B 1 181 ? 11.625 7.359 0.27 1 97.69 181 ARG B N 1
ATOM 2896 C CA . ARG B 1 181 ? 10.594 8.383 0.408 1 97.69 181 ARG B CA 1
ATOM 2897 C C . ARG B 1 181 ? 10.062 8.438 1.838 1 97.69 181 ARG B C 1
ATOM 2899 O O . ARG B 1 181 ? 9.812 9.516 2.371 1 97.69 181 ARG B O 1
ATOM 2906 N N . LEU B 1 182 ? 9.883 7.289 2.43 1 98.62 182 LEU B N 1
ATOM 2907 C CA . LEU B 1 182 ? 9.445 7.234 3.82 1 98.62 182 LEU B CA 1
ATOM 2908 C C . LEU B 1 182 ? 10.461 7.914 4.734 1 98.62 182 LEU B C 1
ATOM 2910 O O . LEU B 1 182 ? 10.094 8.734 5.574 1 98.62 182 LEU B O 1
ATOM 2914 N N . LEU B 1 183 ? 11.703 7.613 4.535 1 97.75 183 LEU B N 1
ATOM 2915 C CA . LEU B 1 183 ? 12.758 8.195 5.352 1 97.75 183 LEU B CA 1
ATOM 2916 C C . LEU B 1 183 ? 12.82 9.711 5.16 1 97.75 183 LEU B C 1
ATOM 2918 O O . LEU B 1 183 ? 12.969 10.453 6.133 1 97.75 183 LEU B O 1
ATOM 2922 N N . SER B 1 184 ? 12.75 10.102 3.938 1 97.81 184 SER B N 1
ATOM 2923 C CA . SER B 1 184 ? 12.773 11.531 3.639 1 97.81 184 SER B CA 1
ATOM 2924 C C . SER B 1 184 ? 11.609 12.25 4.309 1 97.81 184 SER B C 1
ATOM 2926 O O . SER B 1 184 ? 11.789 13.32 4.895 1 97.81 184 SER B O 1
ATOM 2928 N N . ALA B 1 185 ? 10.438 11.664 4.23 1 98.19 185 ALA B N 1
ATOM 2929 C CA . ALA B 1 185 ? 9.266 12.258 4.863 1 98.19 185 ALA B CA 1
ATOM 2930 C C . ALA B 1 185 ? 9.445 12.352 6.375 1 98.19 185 ALA B C 1
ATOM 2932 O O . ALA B 1 185 ? 9.141 13.383 6.977 1 98.19 185 ALA B O 1
ATOM 2933 N N . GLU B 1 186 ? 9.961 11.32 6.996 1 97.06 186 GLU B N 1
ATOM 2934 C CA . GLU B 1 186 ? 10.18 11.312 8.438 1 97.06 186 GLU B CA 1
ATOM 2935 C C . GLU B 1 186 ? 11.211 12.367 8.844 1 97.06 186 GLU B C 1
ATOM 2937 O O . GLU B 1 186 ? 11.062 13.023 9.875 1 97.06 186 GLU B O 1
ATOM 2942 N N . ARG B 1 187 ? 12.148 12.539 8.023 1 96.88 187 ARG B N 1
ATOM 2943 C CA . ARG B 1 187 ? 13.164 13.547 8.297 1 96.88 187 ARG B CA 1
ATOM 2944 C C . ARG B 1 187 ? 12.578 14.953 8.234 1 96.88 187 ARG B C 1
ATOM 2946 O O . ARG B 1 187 ? 12.883 15.797 9.07 1 96.88 187 ARG B O 1
ATOM 2953 N N . GLN B 1 188 ? 11.797 15.164 7.297 1 96.06 188 GLN B N 1
ATOM 2954 C CA . GLN B 1 188 ? 11.172 16.469 7.145 1 96.06 188 GLN B CA 1
ATOM 2955 C C . GLN B 1 188 ? 10.305 16.812 8.352 1 96.06 188 GLN B C 1
ATOM 2957 O O . GLN B 1 188 ? 10.344 17.938 8.859 1 96.06 188 GLN B O 1
ATOM 2962 N N . ILE B 1 189 ? 9.586 15.82 8.805 1 96.88 189 ILE B N 1
ATOM 2963 C CA . ILE B 1 189 ? 8.68 16.047 9.93 1 96.88 189 ILE B CA 1
ATOM 2964 C C . ILE B 1 189 ? 9.477 16.25 11.211 1 96.88 189 ILE B C 1
ATOM 2966 O O . ILE B 1 189 ? 9.148 17.109 12.023 1 96.88 189 ILE B O 1
ATOM 2970 N N . ARG B 1 190 ? 10.547 15.523 11.328 1 94.5 190 ARG B N 1
ATOM 2971 C CA . ARG B 1 190 ? 11.383 15.648 12.516 1 94.5 190 ARG B CA 1
ATOM 2972 C C . ARG B 1 190 ? 12.062 17.016 12.57 1 94.5 190 ARG B C 1
ATOM 2974 O O . ARG B 1 190 ? 12.227 17.594 13.648 1 94.5 190 ARG B O 1
ATOM 2981 N N . ARG B 1 191 ? 12.375 17.562 11.492 1 92.19 191 ARG B N 1
ATOM 2982 C CA . ARG B 1 191 ? 13.078 18.828 11.414 1 92.19 191 ARG B CA 1
ATOM 2983 C C . ARG B 1 191 ? 12.203 19.969 11.914 1 92.19 191 ARG B C 1
ATOM 2985 O O . ARG B 1 191 ? 12.695 20.891 12.57 1 92.19 191 ARG B O 1
ATOM 2992 N N . ILE B 1 192 ? 11.008 19.828 11.641 1 91.31 192 ILE B N 1
ATOM 2993 C CA . ILE B 1 192 ? 10.133 20.938 12.023 1 91.31 192 ILE B CA 1
ATOM 2994 C C . ILE B 1 192 ? 9.766 20.812 13.5 1 91.31 192 ILE B C 1
ATOM 2996 O O . ILE B 1 192 ? 9.461 21.812 14.156 1 91.31 192 ILE B O 1
ATOM 3000 N N . LYS B 1 193 ? 9.812 19.516 14.031 1 84.81 193 LYS B N 1
ATOM 3001 C CA . LYS B 1 193 ? 9.516 19.297 15.445 1 84.81 193 LYS B CA 1
ATOM 3002 C C . LYS B 1 193 ? 10.703 19.703 16.312 1 84.81 193 LYS B C 1
ATOM 3004 O O . LYS B 1 193 ? 10.531 20 17.5 1 84.81 193 LYS B O 1
ATOM 3009 N N . GLY B 1 194 ? 11.797 20.047 15.766 1 75.12 194 GLY B N 1
ATOM 3010 C CA . GLY B 1 194 ? 12.984 20.359 16.547 1 75.12 194 GLY B CA 1
ATOM 3011 C C . GLY B 1 194 ? 13.828 19.141 16.859 1 75.12 194 GLY B C 1
ATOM 3012 O O . GLY B 1 194 ? 13.312 18.016 16.891 1 75.12 194 GLY B O 1
#

Organism: Rhipicephalus microplus (NCBI:txid6941)

Foldseek 3Di:
DPPPPPPDDVVVPVVPVVPPPPDPPPPVPPPCPCPVVPPPCPVPPPPPPPPPPDPPPPDPPVVCVDPLNVLLVVLLVVLSVLLVVLSVLLVQLVVLLVVLVVLVVVLVVLVVVQVVVVVVVNRDVVSVVVNVVSVVVSVVSVVSNVVSVVCLVVSLVVLQVSLVSSVVSVNNVSSVVSVVSNVVSVVSSVVSVD/DPPPPPPDDVVVVVVPVVPPPPDPPPPPPPDPPCCVVPPPPPVPPPPPPPPPPDPPPPPPPVVCVDPLNVLLVVLLVVLSVLLVVLVVLLVQLVVLLVVLVVLVVVLVVLVVVQVVCVVVVNRDVVSVVVNVVSVVVSVVSVVSNVVSVVCLVVSLVVLQVSLVSSVVSVNNVSSVVSVVSNVVSVVSSVVSVD